Protein AF-0000000082275888 (afdb_homodimer)

Secondary structure (DSSP, 8-state):
--------PPPPPP-SSSEEEEEEE-BTTSSHHHHHHHHHTSHHHHHHHHTT-HHHHHHHHHHH--TTT--STT---SEEEEEEEETTEEEEEEEESSS----B----HHHHHHHHHHHHHHHHHHHHHHHTT-SS---EEEESSSS---TTTTT--BS-S--SSSS-----HHHHHHHHHHHT-EEEEEEEE--HHHHHIIIIIS--SSPPPHHHHHHHHHHHHHHHHHHHHH-GGGEEEEEESS-TTTHHHHHHHHHHHTT--SHHHHHHHHHHHHHH------SS---SS---HHHHTTTS-GGGHHHHHHHHHHHHHHHHHHHHHHHT-/--------PPPPPP-SSSEEEEEEE-BTTSSHHHHHHHHHTSHHHHHHHHTT-HHHHHHHHHHH--TTT--STT---SEEEEEEEETTEEEEEEEESSS---------HHHHHHHHHHHHHHHHHHHHHHHTT-SS---EEEESSSS---TTTTT--BS-S--SSSS-----HHHHHHHHHHHT-EEEEEEEE--HHHHHIIIIIS--SSPPPHHHHHHHHHHHHHHHHHHHHH-GGGEEEEEESS-TTTHHHHHHHHHHHTT--SHHHHHHHHHHHHHH------SS---SS---HHHHTTTS-GGGHHHHHHHHHHHHHHHHHHHHHHHT-

Organism: NCBI:txid303405

Foldseek 3Di:
DDPPPPVPFDFDFDDPFAEEEEEEAAAQLQQLLVVLVLLCPFPLVVVCVVLVNVVLLVVLLVLQAFQPQQAHLLRDDQWEFDWDADPNDTDTDIDHQDPPPDDPRPHDNVVSLVVNLVSVLVSRVSRCVVCVPPPGGHYHYRYSASNPPDPGNARQYLQRDDDPGPAGGHGDVVSVSSSNRSSNHHYAYEYRYDQLLSSLCRQPVPDDPPGDDSLVVLVSLLVSLVVLLVVCLVCLSRYDYYAGCADPVRPVCVLVSSCVNRPQDDPVSNVVSVVSCVVPDDHPPPLQPCPDDDSPLVSCPPRHDSVNVVSVVSSRVSSVSSSVSSVVSVVVD/DDPPPPVPFDADFDDPFAEEEEEEEAAQLQQLLVVLLLLLPFPLVVVCVVLVNVVLLVVLLVLQAFQPQQAHLLRDDQWDFDWDADPNDTDTDIDHQDPPPDDPRPHDNVVSLVVNLVSVLVSRVSRCVVCVPPPGGHYHYRYSASNPPDPGNARQYLQRDDDPGPAGGHGDVVSVSSSSRSSNHHYAYEYRYDQLLSSLCRQPVPDDPPGDDSLVVLVSLLVSLVVLLVVCLVCLSRYDYYAGCADPVRPVCVLVVSCVNRPQDDPVSNVVSVVSCVVPDDHPPPLDPCPDDDSPLVSCPPRDDSVNVVSVVSSRVSSVSSSVSSVVSVVVD

Sequence (666 aa):
MATVHNSNNTLPPLTQGGLEFIFSIGLEGTGHHLMASVIKNSPDLVTMKSWNLLDSIDKATVALFNQNDLSGIWNMPCNEENMYIKSGRKWYLTRRYQKNEQLVVAFDTVKKHRELVALFKNIQMIYDNKTKSSNHPVPLRIPLNSVGFARRTGMMSYPNFRSKCDIPPYPVLELLYSACADAGVQCSHVYIHRHPLDVLKSTTVKRPYNSPGMVYASHLYTSLLKVMETQILRFPDQTRACFGFFDHQGAAEWQTTLRDMWGWTTQNQTDAFDAFIRATYRKPSTFYRSTSDNIVAEEVEGVFPAKHIPFLQVFLKAHEQTLEACRQSLQRRMATVHNSNNTLPPLTQGGLEFIFSIGLEGTGHHLMASVIKNSPDLVTMKSWNLLDSIDKATVALFNQNDLSGIWNMPCNEENMYIKSGRKWYLTRRYQKNEQLVVAFDTVKKHRELVALFKNIQMIYDNKTKSSNHPVPLRIPLNSVGFARRTGMMSYPNFRSKCDIPPYPVLELLYSACADAGVQCSHVYIHRHPLDVLKSTTVKRPYNSPGMVYASHLYTSLLKVMETQILRFPDQTRACFGFFDHQGAAEWQTTLRDMWGWTTQNQTDAFDAFIRATYRKPSTFYRSTSDNIVAEEVEGVFPAKHIPFLQVFLKAHEQTLEACRQSLQRR

Radius of gyration: 25.9 Å; Cα contacts (8 Å, |Δi|>4): 1162; chains: 2; bounding box: 64×81×61 Å

Nearest PDB structures (foldseek):
  8gxu-assembly1_G  TM=2.451E-01  e=9.320E+00  Thermus thermophilus HB8
  8ev3-assembly1_n  TM=1.533E-01  e=2.528E+00  Schizosaccharomyces pombe
  8eui-assembly1_n  TM=1.995E-01  e=7.918E+00  Schizosaccharomyces pombe
  8ev3-assembly1_n  TM=1.566E-01  e=1.230E+00  Schizosaccharomyces pombe
  8eui-assembly1_n  TM=2.001E-01  e=5.573E+00  Schizosaccharomyces pombe

pLDDT: mean 82.43, std 17.48, range [20.53, 98.44]

Solvent-accessible surface area (backbone atoms only — not comparable to full-atom values): 35664 Å² total; per-residue (Å²): 132,71,74,63,69,73,72,83,52,62,62,50,75,79,61,95,51,29,66,33,39,36,35,60,42,33,44,53,60,29,46,52,68,57,50,16,53,51,47,73,69,23,55,34,45,55,51,34,55,75,68,66,40,56,66,56,49,48,53,41,36,37,37,41,26,24,68,80,72,48,66,7,56,52,40,68,57,45,25,28,84,29,61,26,51,54,94,91,38,81,35,78,42,76,17,50,64,42,85,70,72,63,66,65,50,94,71,45,43,50,61,34,42,52,49,41,21,51,45,52,38,50,55,50,49,53,51,48,65,74,44,63,84,47,94,56,69,65,67,41,57,42,69,57,43,27,64,71,81,41,87,48,40,48,55,49,18,41,49,39,50,82,45,87,35,59,52,57,42,47,78,52,62,68,60,54,50,49,29,29,13,73,41,65,38,34,59,35,32,32,38,35,39,53,57,58,70,56,25,47,40,55,48,29,25,62,28,88,70,91,21,45,16,65,68,39,42,34,52,52,50,32,51,47,37,28,39,48,30,50,54,44,63,71,39,26,84,32,44,72,49,70,31,15,83,76,32,81,81,36,37,76,51,37,59,62,50,50,36,58,59,38,52,35,75,49,71,71,39,41,52,52,49,53,55,49,44,67,72,69,61,69,82,69,77,69,76,56,80,74,56,89,86,64,77,54,46,69,62,39,50,84,76,44,64,74,49,42,42,66,52,50,51,54,26,46,50,39,51,51,50,31,52,47,44,44,52,52,24,53,64,75,103,131,69,74,63,68,73,70,83,52,63,62,50,76,79,61,96,48,30,66,34,38,36,34,60,43,33,45,54,61,28,46,52,67,56,51,16,54,52,47,71,70,23,54,33,46,54,51,35,55,78,66,67,40,56,67,58,50,51,51,42,36,37,38,42,26,24,70,81,73,48,68,6,57,51,40,70,59,47,27,27,82,28,61,26,52,53,94,90,40,81,39,79,43,74,17,56,67,39,85,69,76,62,66,64,53,92,72,46,44,48,60,33,42,52,49,40,20,52,43,52,38,50,54,49,51,53,49,49,66,74,43,63,84,48,94,53,69,64,64,41,55,42,72,58,44,28,64,79,79,39,89,46,39,52,55,48,18,42,50,40,49,82,44,84,36,61,53,57,41,46,77,51,61,67,60,53,49,50,29,29,14,72,41,66,39,35,57,34,32,31,40,35,39,53,57,61,68,56,26,47,40,53,47,28,25,62,28,87,71,86,18,43,16,65,68,38,43,34,53,53,49,30,51,46,36,29,38,48,30,49,54,43,63,71,41,25,84,31,44,74,49,68,29,13,82,77,32,80,81,38,36,76,52,38,60,60,49,51,35,58,59,37,52,35,75,49,70,72,40,41,52,52,48,53,55,48,45,67,73,70,60,69,81,68,77,66,76,59,77,76,57,86,88,64,76,52,46,68,67,39,50,84,77,42,63,72,49,40,44,67,52,50,51,53,25,48,50,37,52,53,51,30,51,49,42,44,52,53,23,52,65,75,102

Structure (mmCIF, N/CA/C/O backbone):
data_AF-0000000082275888-model_v1
#
loop_
_entity.id
_entity.type
_entity.pdbx_description
1 polymer Sulfotransferase
#
loop_
_atom_site.group_PDB
_atom_site.id
_atom_site.type_symbol
_atom_site.label_atom_id
_atom_site.label_alt_id
_atom_site.label_comp_id
_atom_site.label_asym_id
_atom_site.label_entity_id
_atom_site.label_seq_id
_atom_site.pdbx_PDB_ins_code
_atom_site.Cartn_x
_atom_site.Cartn_y
_atom_site.Cartn_z
_atom_site.occupancy
_atom_site.B_iso_or_equiv
_atom_site.auth_seq_id
_atom_site.auth_comp_id
_atom_site.auth_asym_id
_atom_site.auth_atom_id
_atom_site.pdbx_PDB_model_num
ATOM 1 N N . MET A 1 1 ? -32.469 7.699 9.953 1 20.53 1 MET A N 1
ATOM 2 C CA . MET A 1 1 ? -32.094 7.32 8.602 1 20.53 1 MET A CA 1
ATOM 3 C C . MET A 1 1 ? -30.875 8.117 8.133 1 20.53 1 MET A C 1
ATOM 5 O O . MET A 1 1 ? -30.969 9.328 7.926 1 20.53 1 MET A O 1
ATOM 9 N N . ALA A 1 2 ? -29.703 7.812 8.578 1 27.25 2 ALA A N 1
ATOM 10 C CA . ALA A 1 2 ? -28.594 8.742 8.352 1 27.25 2 ALA A CA 1
ATOM 11 C C . ALA A 1 2 ? -28.188 8.758 6.883 1 27.25 2 ALA A C 1
ATOM 13 O O . ALA A 1 2 ? -27.891 7.711 6.305 1 27.25 2 ALA A O 1
ATOM 14 N N . THR A 1 3 ? -28.531 9.656 6.09 1 27.89 3 THR A N 1
ATOM 15 C CA . THR A 1 3 ? -28.156 9.977 4.719 1 27.89 3 THR A CA 1
ATOM 16 C C . THR A 1 3 ? -26.641 10.102 4.598 1 27.89 3 THR A C 1
ATOM 18 O O . THR A 1 3 ? -26.016 10.906 5.301 1 27.89 3 THR A O 1
ATOM 21 N N . VAL A 1 4 ? -26.062 9.023 4.32 1 35.09 4 VAL A N 1
ATOM 22 C CA . VAL A 1 4 ? -24.656 9.172 3.963 1 35.09 4 VAL A CA 1
ATOM 23 C C . VAL A 1 4 ? -24.516 10.195 2.838 1 35.09 4 VAL A C 1
ATOM 25 O O . VAL A 1 4 ? -25.016 9.984 1.731 1 35.09 4 VAL A O 1
ATOM 28 N N . HIS A 1 5 ? -24.516 11.391 3.053 1 32.94 5 HIS A N 1
ATOM 29 C CA . HIS A 1 5 ? -24.266 12.414 2.047 1 32.94 5 HIS A CA 1
ATOM 30 C C . HIS A 1 5 ? -22.922 12.211 1.364 1 32.94 5 HIS A C 1
ATOM 32 O O . HIS A 1 5 ? -21.875 12.195 2.027 1 32.94 5 HIS A O 1
ATOM 38 N N . ASN A 1 6 ? -22.859 11.406 0.38 1 41.5 6 ASN A N 1
ATOM 39 C CA . ASN A 1 6 ? -21.719 11.539 -0.533 1 41.5 6 ASN A CA 1
ATOM 40 C C . ASN A 1 6 ? -21.375 13 -0.791 1 41.5 6 ASN A C 1
ATOM 42 O O . ASN A 1 6 ? -22.156 13.727 -1.42 1 41.5 6 ASN A O 1
ATOM 46 N N . SER A 1 7 ? -20.938 13.617 0.064 1 46.41 7 SER A N 1
ATOM 47 C CA . SER A 1 7 ? -20.672 15.008 -0.276 1 46.41 7 SER A CA 1
ATOM 48 C C . SER A 1 7 ? -19.969 15.125 -1.624 1 46.41 7 SER A C 1
ATOM 50 O O . SER A 1 7 ? -18.891 14.562 -1.818 1 46.41 7 SER A O 1
ATOM 52 N N . ASN A 1 8 ? -20.688 15.07 -2.701 1 56.31 8 ASN A N 1
ATOM 53 C CA . ASN A 1 8 ? -20.344 15.391 -4.082 1 56.31 8 ASN A CA 1
ATOM 54 C C . ASN A 1 8 ? -19.531 16.672 -4.176 1 56.31 8 ASN A C 1
ATOM 56 O O . ASN A 1 8 ? -19.453 17.297 -5.242 1 56.31 8 ASN A O 1
ATOM 60 N N . ASN A 1 9 ? -18.984 17.094 -3.035 1 69.25 9 ASN A N 1
ATOM 61 C CA . ASN A 1 9 ? -18.25 18.344 -3.156 1 69.25 9 ASN A CA 1
ATOM 62 C C . ASN A 1 9 ? -16.859 18.125 -3.754 1 69.25 9 ASN A C 1
ATOM 64 O O . ASN A 1 9 ? -16.188 17.156 -3.414 1 69.25 9 ASN A O 1
ATOM 68 N N . THR A 1 10 ? -16.594 18.969 -4.605 1 85.25 10 THR A N 1
ATOM 69 C CA . THR A 1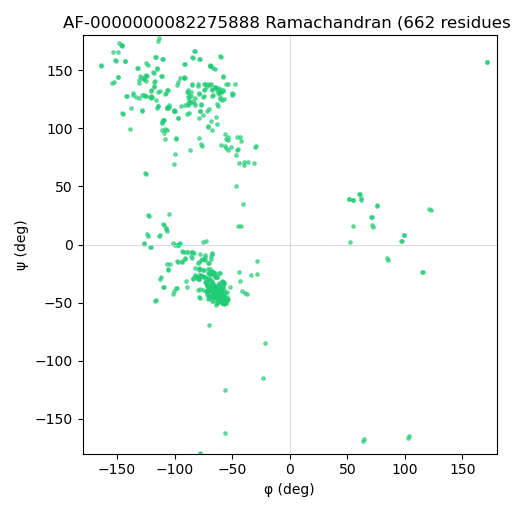 10 ? -15.281 18.969 -5.262 1 85.25 10 THR A CA 1
ATOM 70 C C . THR A 1 10 ? -14.289 19.844 -4.508 1 85.25 10 THR A C 1
ATOM 72 O O . THR A 1 10 ? -14.688 20.812 -3.857 1 85.25 10 THR A O 1
ATOM 75 N N . LEU A 1 11 ? -13.125 19.453 -4.461 1 90.88 11 LEU A N 1
ATOM 76 C CA . LEU A 1 11 ? -12.055 20.25 -3.861 1 90.88 11 LEU A CA 1
ATOM 77 C C . LEU A 1 11 ? -11.891 21.578 -4.578 1 90.88 11 LEU A C 1
ATOM 79 O O . LEU A 1 11 ? -11.891 21.625 -5.812 1 90.88 11 LEU A O 1
ATOM 83 N N . PRO A 1 12 ? -11.828 22.656 -3.873 1 88.38 12 PRO A N 1
ATOM 84 C CA . PRO A 1 12 ? -11.492 23.922 -4.531 1 88.38 12 PRO A CA 1
ATOM 85 C C . PRO A 1 12 ? -10.141 23.875 -5.242 1 88.38 12 PRO A C 1
ATOM 87 O O . PRO A 1 12 ? -9.203 23.25 -4.754 1 88.38 12 PRO A O 1
ATOM 90 N N . PRO A 1 13 ? -10.109 24.562 -6.348 1 85.56 13 PRO A N 1
ATOM 91 C CA . PRO A 1 13 ? -8.805 24.656 -7.016 1 85.56 13 PRO A CA 1
ATOM 92 C C . PRO A 1 13 ? -7.777 25.422 -6.195 1 85.56 13 PRO A C 1
ATOM 94 O O . PRO A 1 13 ? -8.133 26.312 -5.426 1 85.56 13 PRO A O 1
ATOM 97 N N . LEU A 1 14 ? -6.57 25.047 -6.406 1 86.81 14 LEU A N 1
ATOM 98 C CA . LEU A 1 14 ? -5.496 25.75 -5.715 1 86.81 14 LEU A CA 1
ATOM 99 C C . LEU A 1 14 ? -5.258 27.125 -6.336 1 86.81 14 LEU A C 1
ATOM 101 O O . LEU A 1 14 ? -5.195 27.25 -7.559 1 86.81 14 LEU A O 1
ATOM 105 N N . THR A 1 15 ? -5.27 28.109 -5.52 1 81.5 15 THR A N 1
ATOM 106 C CA . THR A 1 15 ? -4.953 29.469 -5.957 1 81.5 15 THR A CA 1
ATOM 107 C C . THR A 1 15 ? -3.676 29.969 -5.289 1 81.5 15 THR A C 1
ATOM 109 O O . THR A 1 15 ? -3.256 29.438 -4.262 1 81.5 15 THR A O 1
ATOM 112 N N . GLN A 1 16 ? -3.039 30.812 -5.973 1 74 16 GLN A N 1
ATOM 113 C CA . GLN A 1 16 ? -1.781 31.344 -5.453 1 74 16 GLN A CA 1
ATOM 114 C C . GLN A 1 16 ? -2.018 32.219 -4.238 1 74 16 GLN A C 1
ATOM 116 O O . GLN A 1 16 ? -1.124 32.406 -3.408 1 74 16 GLN A O 1
ATOM 121 N N . GLY A 1 17 ? -3.205 32.531 -4.051 1 78.81 17 GLY A N 1
ATOM 122 C CA . GLY A 1 17 ? -3.541 33.406 -2.938 1 78.81 17 GLY A CA 1
ATOM 123 C C . GLY A 1 17 ? -4.551 32.781 -1.985 1 78.81 17 GLY A C 1
ATOM 124 O O . GLY A 1 17 ? -4.949 31.641 -2.152 1 78.81 17 GLY A O 1
ATOM 125 N N . GLY A 1 18 ? -4.484 33.281 -0.681 1 90.25 18 GLY A N 1
ATOM 126 C CA . GLY A 1 18 ? -5.469 32.875 0.307 1 90.25 18 GLY A CA 1
ATOM 127 C C . GLY A 1 18 ? -4.93 31.859 1.302 1 90.25 18 GLY A C 1
ATOM 128 O O . GLY A 1 18 ? -3.715 31.719 1.444 1 90.25 18 GLY A O 1
ATOM 129 N N . LEU A 1 19 ? -5.855 31.297 1.94 1 96.25 19 LEU A N 1
ATOM 130 C CA . LEU A 1 19 ? -5.516 30.312 2.959 1 96.25 19 LEU A CA 1
ATOM 131 C C . LEU A 1 19 ? -5.426 28.922 2.354 1 96.25 19 LEU A C 1
ATOM 133 O O . LEU A 1 19 ? -6.277 28.531 1.553 1 96.25 19 LEU A O 1
ATOM 137 N N . GLU A 1 20 ? -4.328 28.234 2.666 1 96.75 20 GLU A N 1
ATOM 138 C CA . GLU A 1 20 ? -4.137 26.875 2.162 1 96.75 20 GLU A CA 1
ATOM 139 C C . GLU A 1 20 ? -3.619 25.953 3.256 1 96.75 20 GLU A C 1
ATOM 141 O O . GLU A 1 20 ? -2.658 26.281 3.955 1 96.75 20 GLU A O 1
ATOM 146 N N . PHE A 1 21 ? -4.297 24.828 3.41 1 97.25 21 PHE A N 1
ATOM 147 C CA . PHE A 1 21 ? -3.818 23.781 4.301 1 97.25 21 PHE A CA 1
ATOM 148 C C . PHE A 1 21 ? -2.867 22.844 3.564 1 97.25 21 PHE A C 1
ATOM 150 O O . PHE A 1 21 ? -3.211 22.297 2.512 1 97.25 21 PHE A O 1
ATOM 157 N N . ILE A 1 22 ? -1.66 22.609 4.133 1 97.06 22 ILE A N 1
ATOM 158 C CA . ILE A 1 22 ? -0.661 21.828 3.426 1 97.06 22 ILE A CA 1
ATOM 159 C C . ILE A 1 22 ? -0.278 20.609 4.266 1 97.06 22 ILE A C 1
ATOM 161 O O . ILE A 1 22 ? 0.048 20.734 5.445 1 97.06 22 ILE A O 1
ATOM 165 N N . PHE A 1 23 ? -0.371 19.453 3.654 1 97.75 23 PHE A N 1
ATOM 166 C CA . PHE A 1 23 ? 0.079 18.203 4.273 1 97.75 23 PHE A CA 1
ATOM 167 C C . PHE A 1 23 ? 1.378 17.734 3.637 1 97.75 23 PHE A C 1
ATOM 169 O O . PHE A 1 23 ? 1.49 17.672 2.41 1 97.75 23 PHE A O 1
ATOM 176 N N . SER A 1 24 ? 2.381 17.344 4.438 1 96.88 24 SER A N 1
ATOM 177 C CA . SER A 1 24 ? 3.658 16.844 3.941 1 96.88 24 SER A CA 1
ATOM 178 C C . SER A 1 24 ? 3.678 15.32 3.912 1 96.88 24 SER A C 1
ATOM 180 O O . SER A 1 24 ? 3.766 14.68 4.957 1 96.88 24 SER A O 1
ATOM 182 N N . ILE A 1 25 ? 3.641 14.789 2.713 1 98 25 ILE A N 1
ATOM 183 C CA . ILE A 1 25 ? 3.715 13.352 2.492 1 98 25 ILE A CA 1
ATOM 184 C C . ILE A 1 25 ? 5.176 12.906 2.465 1 98 25 ILE A C 1
ATOM 186 O O . ILE A 1 25 ? 6.023 13.57 1.865 1 98 25 ILE A O 1
ATOM 190 N N . GLY A 1 26 ? 5.469 11.797 3.1 1 97.44 26 GLY A N 1
ATOM 191 C CA . GLY A 1 26 ? 6.809 11.234 3.035 1 97.44 26 GLY A CA 1
ATOM 192 C C . GLY A 1 26 ? 7.016 10.07 3.986 1 97.44 26 GLY A C 1
ATOM 193 O O . GLY A 1 26 ? 6.344 9.977 5.016 1 97.44 26 GLY A O 1
ATOM 194 N N . LEU A 1 27 ? 7.969 9.242 3.691 1 96.69 27 LEU A N 1
ATOM 195 C CA . LEU A 1 27 ? 8.328 8.141 4.574 1 96.69 27 LEU A CA 1
ATOM 196 C C . LEU A 1 27 ? 8.969 8.656 5.859 1 96.69 27 LEU A C 1
ATOM 198 O O . LEU A 1 27 ? 9.516 9.766 5.883 1 96.69 27 LEU A O 1
ATOM 202 N N . GLU A 1 28 ? 8.805 7.801 6.898 1 93 28 GLU A N 1
ATOM 203 C CA . GLU A 1 28 ? 9.695 8.023 8.039 1 93 28 GLU A CA 1
ATOM 204 C C . GLU A 1 28 ? 11.148 8.133 7.582 1 93 28 GLU A C 1
ATOM 206 O O . GLU A 1 28 ? 11.602 7.367 6.734 1 93 28 GLU A O 1
ATOM 211 N N . GLY A 1 29 ? 11.805 9.172 8.039 1 89.75 29 GLY A N 1
ATOM 212 C CA . GLY A 1 29 ? 13.211 9.336 7.703 1 89.75 29 GLY A CA 1
ATOM 213 C C . GLY A 1 29 ? 13.438 10.266 6.523 1 89.75 29 GLY A C 1
ATOM 214 O O . GLY A 1 29 ? 14.578 10.492 6.117 1 89.75 29 GLY A O 1
ATOM 215 N N . THR A 1 30 ? 12.391 10.875 5.969 1 93.06 30 THR A N 1
ATOM 216 C CA . THR A 1 30 ? 12.555 11.664 4.758 1 93.06 30 THR A CA 1
ATOM 217 C C . THR A 1 30 ? 12.852 13.125 5.098 1 93.06 30 THR A C 1
ATOM 219 O O . THR A 1 30 ? 13.195 13.914 4.219 1 93.06 30 THR A O 1
ATOM 222 N N . GLY A 1 31 ? 12.664 13.523 6.402 1 90.44 31 GLY A N 1
ATOM 223 C CA . GLY A 1 31 ? 13.078 14.875 6.754 1 90.44 31 GLY A CA 1
ATOM 224 C C . GLY A 1 31 ? 11.953 15.719 7.328 1 90.44 31 GLY A C 1
ATOM 225 O O . GLY A 1 31 ? 11.984 16.938 7.234 1 90.44 31 GLY A O 1
ATOM 226 N N . HIS A 1 32 ? 11.008 15.07 7.996 1 92.62 32 HIS A N 1
ATOM 227 C CA . HIS A 1 32 ? 9.883 15.789 8.586 1 92.62 32 HIS A CA 1
ATOM 228 C C . HIS A 1 32 ? 10.344 16.688 9.734 1 92.62 32 HIS A C 1
ATOM 230 O O . HIS A 1 32 ? 9.758 17.75 9.977 1 92.62 32 HIS A O 1
ATOM 236 N N . HIS A 1 33 ? 11.398 16.219 10.461 1 90.81 33 HIS A N 1
ATOM 237 C CA . HIS A 1 33 ? 11.938 17.062 11.516 1 90.81 33 HIS A CA 1
ATOM 238 C C . HIS A 1 33 ? 12.523 18.344 10.953 1 90.81 33 HIS A C 1
ATOM 240 O O . HIS A 1 33 ? 12.367 19.422 11.539 1 90.81 33 HIS A O 1
ATOM 246 N N . LEU A 1 34 ? 13.219 18.219 9.891 1 90.69 34 LEU A N 1
ATOM 247 C CA . LEU A 1 34 ? 13.742 19.422 9.242 1 90.69 34 LEU A CA 1
ATOM 248 C C . LEU A 1 34 ? 12.609 20.312 8.75 1 90.69 34 LEU A C 1
ATOM 250 O O . LEU A 1 34 ? 12.648 21.531 8.938 1 90.69 34 LEU A O 1
ATOM 254 N N . MET A 1 35 ? 11.625 19.781 8.141 1 92.94 35 MET A N 1
ATOM 255 C CA . MET A 1 35 ? 10.445 20.531 7.723 1 92.94 35 MET A CA 1
ATOM 256 C C . MET A 1 35 ? 9.82 21.266 8.898 1 92.94 35 MET A C 1
ATOM 258 O O . MET A 1 35 ? 9.5 22.453 8.789 1 92.94 35 MET A O 1
ATOM 262 N N . ALA A 1 36 ? 9.703 20.562 9.984 1 92.94 36 ALA A N 1
ATOM 263 C CA . ALA A 1 36 ? 9.148 21.156 11.195 1 92.94 36 ALA A CA 1
ATOM 264 C C . ALA A 1 36 ? 9.969 22.359 11.641 1 92.94 36 ALA A C 1
ATOM 266 O O . ALA A 1 36 ? 9.414 23.391 12.023 1 92.94 36 ALA A O 1
ATOM 267 N N . SER A 1 37 ? 11.25 22.219 11.594 1 92.62 37 SER A N 1
ATOM 268 C CA . SER A 1 37 ? 12.141 23.312 11.984 1 92.62 37 SER A CA 1
ATOM 269 C C . SER A 1 37 ? 11.961 24.516 11.062 1 92.62 37 SER A C 1
ATOM 271 O O . SER A 1 37 ? 11.945 25.656 11.531 1 92.62 37 SER A O 1
ATOM 273 N N . VAL A 1 38 ? 11.836 24.297 9.828 1 93.62 38 VAL A N 1
ATOM 274 C CA . VAL A 1 38 ? 11.633 25.359 8.859 1 93.62 38 VAL A CA 1
ATOM 275 C C . VAL A 1 38 ? 10.328 26.094 9.156 1 93.62 38 VAL A C 1
ATOM 277 O O . VAL A 1 38 ? 10.289 27.328 9.219 1 93.62 38 VAL A O 1
ATOM 280 N N . ILE A 1 39 ? 9.289 25.344 9.375 1 94.81 39 ILE A N 1
ATOM 281 C CA . ILE A 1 39 ? 7.965 25.906 9.617 1 94.81 39 ILE A CA 1
ATOM 282 C C . ILE A 1 39 ? 7.977 26.719 10.906 1 94.81 39 ILE A C 1
ATOM 284 O O . ILE A 1 39 ? 7.457 27.844 10.953 1 94.81 39 ILE A O 1
ATOM 288 N N . LYS A 1 40 ? 8.578 26.203 11.93 1 93.38 40 LYS A N 1
ATOM 289 C CA . LYS A 1 40 ? 8.609 26.828 13.25 1 93.38 40 LYS A CA 1
ATOM 290 C C . LYS A 1 40 ? 9.281 28.188 13.203 1 93.38 40 LYS A C 1
ATOM 292 O O . LYS A 1 40 ? 9.016 29.047 14.039 1 93.38 40 LYS A O 1
ATOM 297 N N . ASN A 1 41 ? 10.117 28.375 12.234 1 93.75 41 ASN A N 1
ATOM 298 C CA . ASN A 1 41 ? 10.875 29.625 12.133 1 93.75 41 ASN A CA 1
ATOM 299 C C . ASN A 1 41 ? 10.359 30.5 10.992 1 93.75 41 ASN A C 1
ATOM 301 O O . ASN A 1 41 ? 10.992 31.484 10.633 1 93.75 41 ASN A O 1
ATOM 305 N N . SER A 1 42 ? 9.258 30.203 10.469 1 95.69 42 SER A N 1
ATOM 306 C CA . SER A 1 42 ? 8.773 30.859 9.25 1 95.69 42 SER A CA 1
ATOM 307 C C . SER A 1 42 ? 7.93 32.094 9.578 1 95.69 42 SER A C 1
ATOM 309 O O . SER A 1 42 ? 7.336 32.156 10.656 1 95.69 42 SER A O 1
ATOM 311 N N . PRO A 1 43 ? 7.863 33.031 8.617 1 96.12 43 PRO A N 1
ATOM 312 C CA . PRO A 1 43 ? 6.938 34.156 8.758 1 96.12 43 PRO A CA 1
ATOM 313 C C . PRO A 1 43 ? 5.484 33.719 8.898 1 96.12 43 PRO A C 1
ATOM 315 O O . PRO A 1 43 ? 4.711 34.312 9.625 1 96.12 43 PRO A O 1
ATOM 318 N N . ASP A 1 44 ? 5.086 32.656 8.312 1 95.62 44 ASP A N 1
ATOM 319 C CA . ASP A 1 44 ? 3.715 32.156 8.398 1 95.62 44 ASP A CA 1
ATOM 320 C C . ASP A 1 44 ? 3.373 31.734 9.828 1 95.62 44 ASP A C 1
ATOM 322 O O . ASP A 1 44 ? 2.254 31.969 10.297 1 95.62 44 ASP A O 1
ATOM 326 N N . LEU A 1 45 ? 4.359 31.078 10.492 1 94.81 45 LEU A N 1
ATOM 327 C CA . LEU A 1 45 ? 4.094 30.688 11.875 1 94.81 45 LEU A CA 1
ATOM 328 C C . LEU A 1 45 ? 3.873 31.922 12.75 1 94.81 45 LEU A C 1
ATOM 330 O O . LEU A 1 45 ? 3.031 31.891 13.648 1 94.81 45 LEU A O 1
ATOM 334 N N . VAL A 1 46 ? 4.633 32.969 12.531 1 95.5 46 VAL A N 1
ATOM 335 C CA . VAL A 1 46 ? 4.473 34.219 13.266 1 95.5 46 VAL A CA 1
ATOM 336 C C . VAL A 1 46 ? 3.062 34.781 13.055 1 95.5 46 VAL A C 1
ATOM 338 O O . VAL A 1 46 ? 2.391 35.156 14.008 1 95.5 46 VAL A O 1
ATOM 341 N N . THR A 1 47 ? 2.645 34.719 11.828 1 95.75 47 THR A N 1
ATOM 342 C CA . THR A 1 47 ? 1.306 35.188 11.484 1 95.75 47 THR A CA 1
ATOM 343 C C . THR A 1 47 ? 0.245 34.344 12.18 1 95.75 47 THR A C 1
ATOM 345 O O . THR A 1 47 ? -0.704 34.875 12.758 1 95.75 47 THR A O 1
ATOM 348 N N . MET A 1 48 ? 0.399 33.094 12.18 1 95.44 48 MET A N 1
ATOM 349 C CA . MET A 1 48 ? -0.537 32.156 12.828 1 95.44 48 MET A CA 1
ATOM 350 C C . MET A 1 48 ? -0.645 32.469 14.32 1 95.44 48 MET A C 1
ATOM 352 O O . MET A 1 48 ? -1.741 32.438 14.883 1 95.44 48 MET A O 1
ATOM 356 N N . LYS A 1 49 ? 0.449 32.656 14.945 1 95.25 49 LYS A N 1
ATOM 357 C CA . LYS A 1 49 ? 0.476 33 16.375 1 95.25 49 LYS A CA 1
ATOM 358 C C . LYS A 1 49 ? -0.257 34.281 16.641 1 95.25 49 LYS A C 1
ATOM 360 O O . LYS A 1 49 ? -1.092 34.375 17.547 1 95.25 49 LYS A O 1
ATOM 365 N N . SER A 1 50 ? 0.034 35.25 15.828 1 96.19 50 SER A N 1
ATOM 366 C CA . SER A 1 50 ? -0.553 36.562 16.016 1 96.19 50 SER A CA 1
ATOM 367 C C . SER A 1 50 ? -2.064 36.531 15.82 1 96.19 50 SER A C 1
ATOM 369 O O . SER A 1 50 ? -2.793 37.312 16.438 1 96.19 50 SER A O 1
ATOM 371 N N . TRP A 1 51 ? -2.516 35.625 15.031 1 96.25 51 TRP A N 1
ATOM 372 C CA . TRP A 1 51 ? -3.939 35.531 14.719 1 96.25 51 TRP A CA 1
ATOM 373 C C . TRP A 1 51 ? -4.629 34.531 15.625 1 96.25 51 TRP A C 1
ATOM 375 O O . TRP A 1 51 ? -5.809 34.219 15.43 1 96.25 51 TRP A O 1
ATOM 385 N N . ASN A 1 52 ? -3.906 33.875 16.594 1 94.88 52 ASN A N 1
ATOM 386 C CA . ASN A 1 52 ? -4.406 32.906 17.562 1 94.88 52 ASN A CA 1
ATOM 387 C C . ASN A 1 52 ? -4.988 31.688 16.859 1 94.88 52 ASN A C 1
ATOM 389 O O . ASN A 1 52 ? -6.07 31.219 17.219 1 94.88 52 ASN A O 1
ATOM 393 N N . LEU A 1 53 ? -4.273 31.219 15.836 1 95.44 53 LEU A N 1
ATOM 394 C CA . LEU A 1 53 ? -4.734 30.078 15.047 1 95.44 53 LEU A CA 1
ATOM 395 C C . LEU A 1 53 ? -4.16 28.781 15.586 1 95.44 53 LEU A C 1
ATOM 397 O O . LEU A 1 53 ? -4.645 27.703 15.25 1 95.44 53 LEU A O 1
ATOM 401 N N . LEU A 1 54 ? -3.184 28.781 16.391 1 93.25 54 LEU A N 1
ATOM 402 C CA . LEU A 1 54 ? -2.389 27.609 16.75 1 93.25 54 LEU A CA 1
ATOM 403 C C . LEU A 1 54 ? -3.244 26.562 17.469 1 93.25 54 LEU A C 1
ATOM 405 O O . LEU A 1 54 ? -3.1 25.375 17.219 1 93.25 54 LEU A O 1
ATOM 409 N N . ASP A 1 55 ? -4.141 26.953 18.344 1 92 55 ASP A N 1
ATOM 410 C CA . ASP A 1 55 ? -5.004 26.016 19.047 1 92 55 ASP A CA 1
ATOM 411 C C . ASP A 1 55 ? -5.902 25.266 18.078 1 92 55 ASP A C 1
ATOM 413 O O . ASP A 1 55 ? -6.039 24.047 18.172 1 92 55 ASP A O 1
ATOM 417 N N . SER A 1 56 ? -6.492 26.047 17.156 1 93.62 56 SER A N 1
ATOM 418 C CA . SER A 1 56 ? -7.363 25.438 16.172 1 93.62 56 SER A CA 1
ATOM 419 C C . SER A 1 56 ? -6.59 24.469 15.273 1 93.62 56 SER A C 1
ATOM 421 O O . SER A 1 56 ? -7.098 23.406 14.922 1 93.62 56 SER A O 1
ATOM 423 N N . ILE A 1 57 ? -5.406 24.875 14.938 1 94.12 57 ILE A N 1
ATOM 424 C CA . ILE A 1 57 ? -4.562 24.031 14.094 1 94.12 57 ILE A CA 1
ATOM 425 C C . ILE A 1 57 ? -4.191 22.75 14.844 1 94.12 57 ILE A C 1
ATOM 427 O O . ILE A 1 57 ? -4.246 21.656 14.289 1 94.12 57 ILE A O 1
ATOM 431 N N . ASP A 1 58 ? -3.857 22.859 16.047 1 93 58 ASP A N 1
ATOM 432 C CA . ASP A 1 58 ? -3.547 21.703 16.875 1 93 58 ASP A CA 1
ATOM 433 C C . ASP A 1 58 ? -4.734 20.734 16.953 1 93 58 ASP A C 1
ATOM 435 O O . ASP A 1 58 ? -4.574 19.531 16.812 1 93 58 ASP A O 1
ATOM 439 N N . LYS A 1 59 ? -5.875 21.281 17.203 1 93.56 59 LYS A N 1
ATOM 440 C CA . LYS A 1 59 ? -7.086 20.469 17.266 1 93.56 59 LYS A CA 1
ATOM 441 C C . LYS A 1 59 ? -7.336 19.75 15.945 1 93.56 59 LYS A C 1
ATOM 443 O O . LYS A 1 59 ? -7.766 18.594 15.938 1 93.56 59 LYS A O 1
ATOM 448 N N . ALA A 1 60 ? -7.094 20.453 14.859 1 94.81 60 ALA A N 1
ATOM 449 C CA . ALA A 1 60 ? -7.273 19.844 13.547 1 94.81 60 ALA A CA 1
ATOM 450 C C . ALA A 1 60 ? -6.309 18.672 13.352 1 94.81 60 ALA A C 1
ATOM 452 O O . ALA A 1 60 ? -6.699 17.625 12.844 1 94.81 60 ALA A O 1
ATOM 453 N N . THR A 1 61 ? -5.035 18.859 13.727 1 94.5 61 THR A N 1
ATOM 454 C CA . THR A 1 61 ? -4.039 17.797 13.57 1 94.5 61 THR A CA 1
ATOM 455 C C . THR A 1 61 ? -4.395 16.594 14.445 1 94.5 61 THR A C 1
ATOM 457 O O . THR A 1 61 ? -4.242 15.445 14.016 1 94.5 61 THR A O 1
ATOM 460 N N . VAL A 1 62 ? -4.918 16.812 15.625 1 92.06 62 VAL A N 1
ATOM 461 C CA . VAL A 1 62 ? -5.34 15.742 16.531 1 92.06 62 VAL A CA 1
ATOM 462 C C . VAL A 1 62 ? -6.551 15.016 15.945 1 92.06 62 VAL A C 1
ATOM 464 O O . VAL A 1 62 ? -6.688 13.797 16.094 1 92.06 62 VAL A O 1
ATOM 467 N N . ALA A 1 63 ? -7.355 15.797 15.305 1 93.44 63 ALA A N 1
ATOM 468 C CA . ALA A 1 63 ? -8.539 15.219 14.68 1 93.44 63 ALA A CA 1
ATOM 469 C C . ALA A 1 63 ? -8.148 14.297 13.523 1 93.44 63 ALA A C 1
ATOM 471 O O . ALA A 1 63 ? -8.906 13.406 13.148 1 93.44 63 ALA A O 1
ATOM 472 N N . LEU A 1 64 ? -7.016 14.539 13 1 94.12 64 LEU A N 1
ATOM 473 C CA . LEU A 1 64 ? -6.512 13.656 11.953 1 94.12 64 LEU A CA 1
ATOM 474 C C . LEU A 1 64 ? -5.949 12.375 12.547 1 94.12 64 LEU A C 1
ATOM 476 O O . LEU A 1 64 ? -6.273 11.273 12.086 1 94.12 64 LEU A O 1
ATOM 480 N N . PHE A 1 65 ? -5.188 12.539 13.539 1 91.38 65 PHE A N 1
ATOM 481 C CA . PHE A 1 65 ? -4.578 11.375 14.18 1 91.38 65 PHE A CA 1
ATOM 482 C C . PHE A 1 65 ? -4.281 11.664 15.648 1 91.38 65 PHE A C 1
ATOM 484 O O . PHE A 1 65 ? -3.805 12.75 15.992 1 91.38 65 PHE A O 1
ATOM 491 N N . ASN A 1 66 ? -4.543 10.648 16.438 1 87.19 66 ASN A N 1
ATOM 492 C CA . ASN A 1 66 ? -4.27 10.727 17.859 1 87.19 66 ASN A CA 1
ATOM 493 C C . ASN A 1 66 ? -3.83 9.375 18.422 1 87.19 66 ASN A C 1
ATOM 495 O O . ASN A 1 66 ? -4.645 8.461 18.562 1 87.19 66 ASN A O 1
ATOM 499 N N . GLN A 1 67 ? -2.641 9.32 18.828 1 82.88 67 GLN A N 1
ATOM 500 C CA . GLN A 1 67 ? -2.092 8.039 19.266 1 82.88 67 GLN A CA 1
ATOM 501 C C . GLN A 1 67 ? -2.598 7.676 20.656 1 82.88 67 GLN A C 1
ATOM 503 O O . GLN A 1 67 ? -2.58 6.504 21.047 1 82.88 67 GLN A O 1
ATOM 508 N N . ASN A 1 68 ? -2.922 8.625 21.391 1 78.88 68 ASN A N 1
ATOM 509 C CA . ASN A 1 68 ? -3.268 8.391 22.781 1 78.88 68 ASN A CA 1
ATOM 510 C C . ASN A 1 68 ? -4.602 7.664 22.922 1 78.88 68 ASN A C 1
ATOM 512 O O . ASN A 1 68 ? -4.715 6.695 23.672 1 78.88 68 ASN A O 1
ATOM 516 N N . ASP A 1 69 ? -5.547 8.109 22.172 1 75.75 69 ASP A N 1
ATOM 517 C CA . ASP A 1 69 ? -6.859 7.504 22.359 1 75.75 69 ASP A CA 1
ATOM 518 C C . ASP A 1 69 ? -7.422 6.996 21.031 1 75.75 69 ASP A C 1
ATOM 520 O O . ASP A 1 69 ? -8.586 6.605 20.953 1 75.75 69 ASP A O 1
ATOM 524 N N . LEU A 1 70 ? -6.621 7.184 19.984 1 77.81 70 LEU A N 1
ATOM 525 C CA . LEU A 1 70 ? -6.957 6.664 18.672 1 77.81 70 LEU A CA 1
ATOM 526 C C . LEU A 1 70 ? -8.25 7.285 18.156 1 77.81 70 LEU A C 1
ATOM 528 O O . LEU A 1 70 ? -9.086 6.594 17.562 1 77.81 70 LEU A O 1
ATOM 532 N N . SER A 1 71 ? -8.422 8.562 18.422 1 80.19 71 SER A N 1
ATOM 533 C CA . SER A 1 71 ? -9.688 9.227 18.125 1 80.19 71 SER A CA 1
ATOM 534 C C . SER A 1 71 ? -9.602 10.016 16.828 1 80.19 71 SER A C 1
ATOM 536 O O . SER A 1 71 ? -10.578 10.664 16.438 1 80.19 71 SER A O 1
ATOM 538 N N . GLY A 1 72 ? -8.539 10.031 16.172 1 88.69 72 GLY A N 1
ATOM 539 C CA . GLY A 1 72 ? -8.445 10.734 14.906 1 88.69 72 GLY A CA 1
ATOM 540 C C . GLY A 1 72 ? -9.078 9.984 13.75 1 88.69 72 GLY A C 1
ATOM 541 O O . GLY A 1 72 ? -9.281 8.766 13.828 1 88.69 72 GLY A O 1
ATOM 542 N N . ILE A 1 73 ? -9.398 10.672 12.734 1 91.56 73 ILE A N 1
ATOM 543 C CA . ILE A 1 73 ? -10.125 10.117 11.602 1 91.56 73 ILE A CA 1
ATOM 544 C C . ILE A 1 73 ? -9.266 9.062 10.906 1 91.56 73 ILE A C 1
ATOM 546 O O . ILE A 1 73 ? -9.789 8.195 10.195 1 91.56 73 ILE A O 1
ATOM 550 N N . TRP A 1 74 ? -7.941 9.141 11.047 1 90.69 74 TRP A N 1
ATOM 551 C CA . TRP A 1 74 ? -7.039 8.172 10.43 1 90.69 74 TRP A CA 1
ATOM 552 C C . TRP A 1 74 ? -6.789 6.996 11.375 1 90.69 74 TRP A C 1
ATOM 554 O O . TRP A 1 74 ? -6.141 6.02 10.992 1 90.69 74 TRP A O 1
ATOM 564 N N . ASN A 1 75 ? -7.246 7.082 12.516 1 83.5 75 ASN A N 1
ATOM 565 C CA . ASN A 1 75 ? -7.062 5.977 13.453 1 83.5 75 ASN A CA 1
ATOM 566 C C . ASN A 1 75 ? -7.969 4.797 13.102 1 83.5 75 ASN A C 1
ATOM 568 O O . ASN A 1 75 ? -9.07 4.984 12.594 1 83.5 75 ASN A O 1
ATOM 572 N N . MET A 1 76 ? -7.398 3.646 13.211 1 75.31 76 MET A N 1
ATOM 573 C CA . MET A 1 76 ? -8.164 2.422 13 1 75.31 76 MET A CA 1
ATOM 574 C C . MET A 1 76 ? -8.266 1.61 14.281 1 75.31 76 MET A C 1
ATOM 576 O O . MET A 1 76 ? -7.266 1.422 14.984 1 75.31 76 MET A O 1
ATOM 580 N N . PRO A 1 77 ? -9.523 1.228 14.523 1 70.81 77 PRO A N 1
ATOM 581 C CA . PRO A 1 77 ? -9.617 0.359 15.695 1 70.81 77 PRO A CA 1
ATOM 582 C C . PRO A 1 77 ? -9.031 -1.03 15.453 1 70.81 77 PRO A C 1
ATOM 584 O O . PRO A 1 77 ? -9.172 -1.578 14.359 1 70.81 77 PRO A O 1
ATOM 587 N N . CYS A 1 78 ? -8.312 -1.485 16.469 1 69.06 78 CYS A N 1
ATOM 588 C CA . CYS A 1 78 ? -7.809 -2.852 16.375 1 69.06 78 CYS A CA 1
ATOM 589 C C . CYS A 1 78 ? -8.883 -3.855 16.781 1 69.06 78 CYS A C 1
ATOM 591 O O . CYS A 1 78 ? -8.812 -5.027 16.406 1 69.06 78 CYS A O 1
ATOM 593 N N . ASN A 1 79 ? -9.766 -3.395 17.625 1 71.56 79 ASN A N 1
ATOM 594 C CA . ASN A 1 79 ? -10.891 -4.207 18.094 1 71.56 79 ASN A CA 1
ATOM 595 C C . ASN A 1 79 ? -12.227 -3.568 17.734 1 71.56 79 ASN A C 1
ATOM 597 O O . ASN A 1 79 ? -12.398 -2.359 17.891 1 71.56 79 ASN A O 1
ATOM 601 N N . GLU A 1 80 ? -13.062 -4.406 17.078 1 74.94 80 GLU A N 1
ATOM 602 C CA . GLU A 1 80 ? -14.375 -3.928 16.656 1 74.94 80 GLU A CA 1
ATOM 603 C C . GLU A 1 80 ? -15.477 -4.906 17.062 1 74.94 80 GLU A C 1
ATOM 605 O O . GLU A 1 80 ? -15.242 -6.117 17.125 1 74.94 80 GLU A O 1
ATOM 610 N N . GLU A 1 81 ? -16.547 -4.32 17.453 1 69.25 81 GLU A N 1
ATOM 611 C CA . GLU A 1 81 ? -17.734 -5.164 17.547 1 69.25 81 GLU A CA 1
ATOM 612 C C . GLU A 1 81 ? -18.344 -5.414 16.172 1 69.25 81 GLU A C 1
ATOM 614 O O . GLU A 1 81 ? -18.609 -4.469 15.422 1 69.25 81 GLU A O 1
ATOM 619 N N . ASN A 1 82 ? -18.281 -6.664 15.828 1 67.94 82 ASN A N 1
ATOM 620 C CA . ASN A 1 82 ? -18.797 -6.984 14.5 1 67.94 82 ASN A CA 1
ATOM 621 C C . ASN A 1 82 ? -19.969 -7.957 14.562 1 67.94 82 ASN A C 1
ATOM 623 O O . ASN A 1 82 ? -20.109 -8.695 15.531 1 67.94 82 ASN A O 1
ATOM 627 N N . MET A 1 83 ? -20.812 -7.734 13.562 1 64.25 83 MET A N 1
ATOM 628 C CA . MET A 1 83 ? -21.922 -8.664 13.375 1 64.25 83 MET A CA 1
ATOM 629 C C . MET A 1 83 ? -21.5 -9.859 12.539 1 64.25 83 MET A C 1
ATOM 631 O O . MET A 1 83 ? -20.766 -9.711 11.555 1 64.25 83 MET A O 1
ATOM 635 N N . TYR A 1 84 ? -21.766 -10.992 13.086 1 65.81 84 TYR A N 1
ATOM 636 C CA . TYR A 1 84 ? -21.5 -12.25 12.398 1 65.81 84 TYR A CA 1
ATOM 637 C C . TYR A 1 84 ? -22.797 -13.008 12.133 1 65.81 84 TYR A C 1
ATOM 639 O O . TYR A 1 84 ? -23.688 -13.047 12.984 1 65.81 84 TYR A O 1
ATOM 647 N N . ILE A 1 85 ? -22.969 -13.289 10.883 1 64.31 85 ILE A N 1
ATOM 648 C CA . ILE A 1 85 ? -24.156 -14.047 10.523 1 64.31 85 ILE A CA 1
ATOM 649 C C . ILE A 1 85 ? -23.797 -15.516 10.312 1 64.31 85 ILE A C 1
ATOM 651 O O . ILE A 1 85 ? -22.906 -15.828 9.508 1 64.31 85 ILE A O 1
ATOM 655 N N . LYS A 1 86 ? -24.297 -16.375 11.133 1 64.06 86 LYS A N 1
ATOM 656 C CA . LYS A 1 86 ? -24.172 -17.828 10.992 1 64.06 86 LYS A CA 1
ATOM 657 C C . LYS A 1 86 ? -25.531 -18.516 11 1 64.06 86 LYS A C 1
ATOM 659 O O . LYS A 1 86 ? -26.328 -18.312 11.922 1 64.06 86 LYS A O 1
ATOM 664 N N . SER A 1 87 ? -25.625 -19.234 10.023 1 67 87 SER A N 1
ATOM 665 C CA . SER A 1 87 ? -26.859 -19.984 9.898 1 67 87 SER A CA 1
ATOM 666 C C . SER A 1 87 ? -28.078 -19.078 10.031 1 67 87 SER A C 1
ATOM 668 O O . SER A 1 87 ? -29.016 -19.391 10.773 1 67 87 SER A O 1
ATOM 670 N N . GLY A 1 88 ? -28.031 -17.891 9.477 1 63.84 88 GLY A N 1
ATOM 671 C CA . GLY A 1 88 ? -29.172 -16.984 9.422 1 63.84 88 GLY A CA 1
ATOM 672 C C . GLY A 1 88 ? -29.312 -16.141 10.672 1 63.84 88 GLY A C 1
ATOM 673 O O . GLY A 1 88 ? -30.203 -15.281 10.734 1 63.84 88 GLY A O 1
ATOM 674 N N . ARG A 1 89 ? -28.578 -16.562 11.672 1 68.19 89 ARG A N 1
ATOM 675 C CA . ARG A 1 89 ? -28.641 -15.82 12.922 1 68.19 89 ARG A CA 1
ATOM 676 C C . ARG A 1 89 ? -27.484 -14.836 13.031 1 68.19 89 ARG A C 1
ATOM 678 O O . ARG A 1 89 ? -26.359 -15.141 12.617 1 68.19 89 ARG A O 1
ATOM 685 N N . LYS A 1 90 ? -27.875 -13.633 13.562 1 67.69 90 LYS A N 1
ATOM 686 C CA . LYS A 1 90 ? -26.875 -12.578 13.781 1 67.69 90 LYS A CA 1
ATOM 687 C C . LYS A 1 90 ? -26.219 -12.727 15.148 1 67.69 90 LYS A C 1
ATOM 689 O O . LYS A 1 90 ? -26.891 -12.961 16.156 1 67.69 90 LYS A O 1
ATOM 694 N N . TRP A 1 91 ? -24.906 -12.805 15.023 1 68.5 91 TRP A N 1
ATOM 695 C CA . TRP A 1 91 ? -24.109 -12.805 16.25 1 68.5 91 TRP A CA 1
ATOM 696 C C . TRP A 1 91 ? -23.188 -11.586 16.281 1 68.5 91 TRP A C 1
ATOM 698 O O . TRP A 1 91 ? -22.781 -11.062 15.25 1 68.5 91 TRP A O 1
ATOM 708 N N . TYR A 1 92 ? -23.141 -11.086 17.453 1 65.56 92 TYR A N 1
ATOM 709 C CA . TYR A 1 92 ? -22.219 -9.977 17.656 1 65.56 92 TYR A CA 1
ATOM 710 C C . TYR A 1 92 ? -20.984 -10.422 18.422 1 65.56 92 TYR A C 1
ATOM 712 O O . TYR A 1 92 ? -21.094 -11.156 19.406 1 65.56 92 TYR A O 1
ATOM 720 N N . LEU A 1 93 ? -19.859 -10.258 17.719 1 66.5 93 LEU A N 1
ATOM 721 C CA . LEU A 1 93 ? -18.609 -10.625 18.375 1 66.5 93 LEU A CA 1
ATOM 722 C C . LEU A 1 93 ? -17.578 -9.5 18.266 1 66.5 93 LEU A C 1
ATOM 724 O O . LEU A 1 93 ? -17.641 -8.703 17.328 1 66.5 93 LEU A O 1
ATOM 728 N N . THR A 1 94 ? -16.797 -9.422 19.391 1 62.34 94 THR A N 1
ATOM 729 C CA . THR A 1 94 ? -15.656 -8.516 19.328 1 62.34 94 THR A CA 1
ATOM 730 C C . THR A 1 94 ? -14.531 -9.133 18.484 1 62.34 94 THR A C 1
ATOM 732 O O . THR A 1 94 ? -14.055 -10.227 18.797 1 62.34 94 THR A O 1
ATOM 735 N N . ARG A 1 95 ? -14.367 -8.516 17.422 1 61.5 95 ARG A N 1
ATOM 736 C CA . ARG A 1 95 ? -13.305 -8.977 16.531 1 61.5 95 ARG A CA 1
ATOM 737 C C . ARG A 1 95 ? -11.969 -8.336 16.906 1 61.5 95 ARG A C 1
ATOM 739 O O . ARG A 1 95 ? -11.898 -7.137 17.172 1 61.5 95 ARG A O 1
ATOM 746 N N . ARG A 1 96 ? -10.992 -9.367 17.219 1 59.09 96 ARG A N 1
ATOM 747 C CA . ARG A 1 96 ? -9.68 -8.93 17.656 1 59.09 96 ARG A CA 1
ATOM 748 C C . ARG A 1 96 ? -8.617 -9.219 16.594 1 59.09 96 ARG A C 1
ATOM 750 O O . ARG A 1 96 ? -8.516 -10.344 16.109 1 59.09 96 ARG A O 1
ATOM 757 N N . TYR A 1 97 ? -8.18 -8.219 15.961 1 55.84 97 TYR A N 1
ATOM 758 C CA . TYR A 1 97 ? -7.078 -8.547 15.062 1 55.84 97 TYR A CA 1
ATOM 759 C C . TYR A 1 97 ? -5.785 -8.758 15.844 1 55.84 97 TYR A C 1
ATOM 761 O O . TYR A 1 97 ? -4.883 -9.461 15.383 1 55.84 97 TYR A O 1
ATOM 769 N N . GLN A 1 98 ? -5.402 -8.047 16.891 1 52.88 98 GLN A N 1
ATOM 770 C CA . GLN A 1 98 ? -4.258 -8.359 17.75 1 52.88 98 GLN A CA 1
ATOM 771 C C . GLN A 1 98 ? -4.676 -8.445 19.219 1 52.88 98 GLN A C 1
ATOM 773 O O . GLN A 1 98 ? -5.715 -7.906 19.609 1 52.88 98 GLN A O 1
ATOM 778 N N . LYS A 1 99 ? -3.914 -9.461 19.875 1 47.25 99 LYS A N 1
ATOM 779 C CA . LYS A 1 99 ? -4.09 -9.836 21.266 1 47.25 99 LYS A CA 1
ATOM 780 C C . LYS A 1 99 ? -4.25 -8.602 22.156 1 47.25 99 LYS A C 1
ATOM 782 O O . LYS A 1 99 ? -4.578 -8.719 23.328 1 47.25 99 LYS A O 1
ATOM 787 N N . ASN A 1 100 ? -3.58 -7.602 21.672 1 46.75 100 ASN A N 1
ATOM 788 C CA . ASN A 1 100 ? -3.641 -6.605 22.75 1 46.75 100 ASN A CA 1
ATOM 789 C C . ASN A 1 100 ? -5.062 -6.082 22.938 1 46.75 100 ASN A C 1
ATOM 791 O O . ASN A 1 100 ? -5.723 -5.688 21.984 1 46.75 100 ASN A O 1
ATOM 795 N N . GLU A 1 101 ? -5.707 -6.637 23.891 1 48.47 101 GLU A N 1
ATOM 796 C CA . GLU A 1 101 ? -7.039 -6.434 24.453 1 48.47 101 GLU A CA 1
ATOM 797 C C . GLU A 1 101 ? -7.504 -4.992 24.266 1 48.47 101 GLU A C 1
ATOM 799 O O . GLU A 1 101 ? -8.617 -4.637 24.672 1 48.47 101 GLU A O 1
ATOM 804 N N . GLN A 1 102 ? -6.586 -4.133 24.156 1 45.75 102 GLN A N 1
ATOM 805 C CA . GLN A 1 102 ? -7.207 -2.92 24.672 1 45.75 102 GLN A CA 1
ATOM 806 C C . GLN A 1 102 ? -8.492 -2.592 23.922 1 45.75 102 GLN A C 1
ATOM 808 O O . GLN A 1 102 ? -8.914 -3.357 23.047 1 45.75 102 GLN A O 1
ATOM 813 N N . LEU A 1 103 ? -8.484 -1.16 23.344 1 47.47 103 LEU A N 1
ATOM 814 C CA . LEU A 1 103 ? -9.523 -0.143 23.422 1 47.47 103 LEU A CA 1
ATOM 815 C C . LEU A 1 103 ? -10.531 -0.3 22.297 1 47.47 103 LEU A C 1
ATOM 817 O O . LEU A 1 103 ? -10.172 -0.205 21.109 1 47.47 103 LEU A O 1
ATOM 821 N N . VAL A 1 104 ? -11.461 -1.221 22.5 1 51.5 104 VAL A N 1
ATOM 822 C CA . VAL A 1 104 ? -12.68 -0.949 21.75 1 51.5 104 VAL A CA 1
ATOM 823 C C . VAL A 1 104 ? -12.938 0.555 21.703 1 51.5 104 VAL A C 1
ATOM 825 O O . VAL A 1 104 ? -13.18 1.173 22.75 1 51.5 104 VAL A O 1
ATOM 828 N N . VAL A 1 105 ? -12.242 1.293 21.047 1 52.22 105 VAL A N 1
ATOM 829 C CA . VAL A 1 105 ? -12.57 2.715 21 1 52.22 105 VAL A CA 1
ATOM 830 C C . VAL A 1 105 ? -13.875 2.924 20.234 1 52.22 105 VAL A C 1
ATOM 832 O O . VAL A 1 105 ? -14.07 2.357 19.156 1 52.22 105 VAL A O 1
ATOM 835 N N . ALA A 1 106 ? -14.891 3.227 20.984 1 58.34 106 ALA A N 1
ATOM 836 C CA . ALA A 1 106 ? -16.094 3.723 20.328 1 58.34 106 ALA A CA 1
ATOM 837 C C . ALA A 1 106 ? -15.75 4.805 19.297 1 58.34 106 ALA A C 1
ATOM 839 O O . ALA A 1 106 ? -15.578 5.973 19.656 1 58.34 106 ALA A O 1
ATOM 840 N N . PHE A 1 107 ? -15.266 4.34 18.188 1 73.19 107 PHE A N 1
ATOM 841 C CA . PHE A 1 107 ? -14.82 5.246 17.125 1 73.19 107 PHE A CA 1
ATOM 842 C C . PHE A 1 107 ? -15.93 5.465 16.109 1 73.19 107 PHE A C 1
ATOM 844 O O . PHE A 1 107 ? -16.609 4.516 15.703 1 73.19 107 PHE A O 1
ATOM 851 N N . ASP A 1 108 ? -16.312 6.801 16.016 1 83.5 108 ASP A N 1
ATOM 852 C CA . ASP A 1 108 ? -17.266 7.258 15.016 1 83.5 108 ASP A CA 1
ATOM 853 C C . ASP A 1 108 ? -16.594 8.133 13.961 1 83.5 108 ASP A C 1
ATOM 855 O O . ASP A 1 108 ? -16.375 9.32 14.18 1 83.5 108 ASP A O 1
ATOM 859 N N . THR A 1 109 ? -16.422 7.551 12.836 1 86.69 109 THR A N 1
ATOM 860 C CA . THR A 1 109 ? -15.656 8.219 11.789 1 86.69 109 THR A CA 1
ATOM 861 C C . THR A 1 109 ? -16.469 9.367 11.188 1 86.69 109 THR A C 1
ATOM 863 O O . THR A 1 109 ? -15.891 10.391 10.797 1 86.69 109 THR A O 1
ATOM 866 N N . VAL A 1 110 ? -17.734 9.219 11.133 1 90 110 VAL A N 1
ATOM 867 C CA . VAL A 1 110 ? -18.594 10.273 10.594 1 90 110 VAL A CA 1
ATOM 868 C C . VAL A 1 110 ? -18.531 11.5 11.5 1 90 110 VAL A C 1
ATOM 870 O O . VAL A 1 110 ? -18.375 12.625 11.016 1 90 110 VAL A O 1
ATOM 873 N N . LYS A 1 111 ? -18.641 11.219 12.75 1 91.25 111 LYS A N 1
ATOM 874 C CA . LYS A 1 111 ? -18.562 12.312 13.711 1 91.25 111 LYS A CA 1
ATOM 875 C C . LYS A 1 111 ? -17.219 13.023 13.633 1 91.25 111 LYS A C 1
ATOM 877 O O . LYS A 1 111 ? -17.141 14.25 13.664 1 91.25 111 LYS A O 1
ATOM 882 N N . LYS A 1 112 ? -16.219 12.266 13.484 1 91.5 112 LYS A N 1
ATOM 883 C CA . LYS A 1 112 ? -14.875 12.836 13.406 1 91.5 112 LYS A CA 1
ATOM 884 C C . LYS A 1 112 ? -14.688 13.633 12.117 1 91.5 112 LYS A C 1
ATOM 886 O O . LYS A 1 112 ? -14 14.656 12.102 1 91.5 112 LYS A O 1
ATOM 891 N N . HIS A 1 113 ? -15.227 13.18 11.117 1 94.38 113 HIS A N 1
ATOM 892 C CA . HIS A 1 113 ? -15.219 13.914 9.852 1 94.38 113 HIS A CA 1
ATOM 893 C C . HIS A 1 113 ? -15.883 15.273 10.008 1 94.38 113 HIS A C 1
ATOM 895 O O . HIS A 1 113 ? -15.328 16.297 9.586 1 94.38 113 HIS A O 1
ATOM 901 N N . ARG A 1 114 ? -17 15.266 10.641 1 95.88 114 ARG A N 1
ATOM 902 C CA . ARG A 1 114 ? -17.734 16.516 10.859 1 95.88 114 ARG A CA 1
ATOM 903 C C . ARG A 1 114 ? -16.922 17.469 11.727 1 95.88 114 ARG A C 1
ATOM 905 O O . ARG A 1 114 ? -16.922 18.688 11.492 1 95.88 114 ARG A O 1
ATOM 912 N N . GLU A 1 115 ? -16.312 16.891 12.688 1 95.88 115 GLU A N 1
ATOM 913 C CA . GLU A 1 115 ? -15.469 17.688 13.562 1 95.88 115 GLU A CA 1
ATOM 914 C C . GLU A 1 115 ? -14.336 18.344 12.781 1 95.88 115 GLU A C 1
ATOM 916 O O . GLU A 1 115 ? -14.078 19.547 12.938 1 95.88 115 GLU A O 1
ATOM 921 N N . LEU A 1 116 ? -13.711 17.625 11.969 1 96.75 116 LEU A N 1
ATOM 922 C CA . LEU A 1 116 ? -12.617 18.141 11.156 1 96.75 116 LEU A CA 1
ATOM 923 C C . LEU A 1 116 ? -13.102 19.219 10.211 1 96.75 116 LEU A C 1
ATOM 925 O O . LEU A 1 116 ? -12.461 20.266 10.07 1 96.75 116 LEU A O 1
ATOM 929 N N . VAL A 1 117 ? -14.219 19 9.578 1 97.88 117 VAL A N 1
ATOM 930 C CA . VAL A 1 117 ? -14.828 19.969 8.688 1 97.88 117 VAL A CA 1
ATOM 931 C C . VAL A 1 117 ? -15.07 21.281 9.438 1 97.88 117 VAL A C 1
ATOM 933 O O . VAL A 1 117 ? -14.727 22.359 8.945 1 97.88 117 VAL A O 1
ATOM 936 N N . ALA A 1 118 ? -15.625 21.156 10.617 1 98.38 118 ALA A N 1
ATOM 937 C CA . ALA A 1 118 ? -15.922 22.344 11.422 1 98.38 118 ALA A CA 1
ATOM 938 C C . ALA A 1 118 ? -14.641 23.094 11.789 1 98.38 118 ALA A C 1
ATOM 940 O O . ALA A 1 118 ? -14.617 24.328 11.773 1 98.38 118 ALA A O 1
ATOM 941 N N . LEU A 1 119 ? -13.625 22.391 12.109 1 97.75 119 LEU A N 1
ATOM 942 C CA . LEU A 1 119 ? -12.352 23 12.469 1 97.75 119 LEU A CA 1
ATOM 943 C C . LEU A 1 119 ? -11.75 23.75 11.289 1 97.75 119 LEU A C 1
ATOM 945 O O . LEU A 1 119 ? -11.273 24.875 11.445 1 97.75 119 LEU A O 1
ATOM 949 N N . PHE A 1 120 ? -11.789 23.188 10.117 1 98.31 120 PHE A N 1
ATOM 950 C CA . PHE A 1 120 ? -11.297 23.844 8.914 1 98.31 120 PHE A CA 1
ATOM 951 C C . PHE A 1 120 ? -12.086 25.109 8.617 1 98.31 120 PHE A C 1
ATOM 953 O O . PHE A 1 120 ? -11.508 26.156 8.312 1 98.31 120 PHE A O 1
ATOM 960 N N . LYS A 1 121 ? -13.391 25.016 8.758 1 98.12 121 LYS A N 1
ATOM 961 C CA . LYS A 1 121 ? -14.242 26.188 8.523 1 98.12 121 LYS A CA 1
ATOM 962 C C . LYS A 1 121 ? -13.93 27.297 9.508 1 98.12 121 LYS A C 1
ATOM 964 O O . LYS A 1 121 ? -13.922 28.484 9.141 1 98.12 121 LYS A O 1
ATOM 969 N N . ASN A 1 122 ? -13.734 26.906 10.711 1 98 122 ASN A N 1
ATOM 970 C CA . ASN A 1 122 ? -13.398 27.891 11.727 1 98 122 ASN A CA 1
ATOM 971 C C . ASN A 1 122 ? -12.094 28.609 11.398 1 98 122 ASN A C 1
ATOM 973 O O . ASN A 1 122 ? -12.016 29.844 11.508 1 98 122 ASN A O 1
ATOM 977 N N . ILE A 1 123 ? -11.086 27.891 11.008 1 97.94 123 ILE A N 1
ATOM 978 C CA . ILE A 1 123 ? -9.797 28.484 10.641 1 97.94 123 ILE A CA 1
ATOM 979 C C . ILE A 1 123 ? -9.977 29.422 9.445 1 97.94 123 ILE A C 1
ATOM 981 O O . ILE A 1 123 ? -9.438 30.531 9.43 1 97.94 123 ILE A O 1
ATOM 985 N N . GLN A 1 124 ? -10.742 28.984 8.508 1 97 124 GLN A N 1
ATOM 986 C CA . GLN A 1 124 ? -11.039 29.797 7.336 1 97 124 GLN A CA 1
ATOM 987 C C . GLN A 1 124 ? -11.742 31.094 7.738 1 97 124 GLN A C 1
ATOM 989 O O . GLN A 1 124 ? -11.414 32.156 7.23 1 97 124 GLN A O 1
ATOM 994 N N . MET A 1 125 ? -12.664 30.969 8.617 1 97 125 MET A N 1
ATOM 995 C CA . MET A 1 125 ? -13.414 32.125 9.078 1 97 125 MET A CA 1
ATOM 996 C C . MET A 1 125 ? -12.484 33.156 9.742 1 97 125 MET A C 1
ATOM 998 O O . MET A 1 125 ? -12.594 34.344 9.5 1 97 125 MET A O 1
ATOM 1002 N N . ILE A 1 126 ? -11.586 32.688 10.578 1 96.56 126 ILE A N 1
ATOM 1003 C CA . ILE A 1 126 ? -10.625 33.594 11.234 1 96.56 126 ILE A CA 1
ATOM 1004 C C . ILE A 1 126 ? -9.766 34.281 10.18 1 96.56 126 ILE A C 1
ATOM 1006 O O . ILE A 1 126 ? -9.562 35.5 10.242 1 96.56 126 ILE A O 1
ATOM 1010 N N . TYR A 1 127 ? -9.289 33.5 9.25 1 96.44 127 TYR A N 1
ATOM 1011 C CA . TYR A 1 127 ? -8.508 34.062 8.148 1 96.44 127 TYR A CA 1
ATOM 1012 C C . TYR A 1 127 ? -9.281 35.125 7.406 1 96.44 127 TYR A C 1
ATOM 1014 O O . TYR A 1 127 ? -8.766 36.219 7.172 1 96.44 127 TYR A O 1
ATOM 1022 N N . ASP A 1 128 ? -10.547 34.875 7.055 1 95.19 128 ASP A N 1
ATOM 1023 C CA . ASP A 1 128 ? -11.375 35.812 6.312 1 95.19 128 ASP A CA 1
ATOM 1024 C C . ASP A 1 128 ? -11.578 37.094 7.098 1 95.19 128 ASP A C 1
ATOM 1026 O O . ASP A 1 128 ? -11.531 38.188 6.531 1 95.19 128 ASP A O 1
ATOM 1030 N N . ASN A 1 129 ? -11.75 36.938 8.336 1 95.25 129 ASN A N 1
ATOM 1031 C CA . ASN A 1 129 ? -11.961 38.094 9.188 1 95.25 129 ASN A CA 1
ATOM 1032 C C . ASN A 1 129 ? -10.703 38.969 9.289 1 95.25 129 ASN A C 1
ATOM 1034 O O . ASN A 1 129 ? -10.781 40.188 9.312 1 95.25 129 ASN A O 1
ATOM 1038 N N . LYS A 1 130 ? -9.562 38.312 9.359 1 94.69 130 LYS A N 1
ATOM 1039 C CA . LYS A 1 130 ? -8.289 39 9.523 1 94.69 130 LYS A CA 1
ATOM 1040 C C . LYS A 1 130 ? -7.852 39.656 8.219 1 94.69 130 LYS A C 1
ATOM 1042 O O . LYS A 1 130 ? -7.066 40.625 8.234 1 94.69 130 LYS A O 1
ATOM 1047 N N . THR A 1 131 ? -8.391 39.156 7.117 1 93.25 131 THR A N 1
ATOM 1048 C CA . THR A 1 131 ? -7.906 39.656 5.832 1 93.25 131 THR A CA 1
ATOM 1049 C C . THR A 1 131 ? -9 40.438 5.113 1 93.25 131 THR A C 1
ATOM 1051 O O . THR A 1 131 ? -8.852 40.781 3.938 1 93.25 131 THR A O 1
ATOM 1054 N N . LYS A 1 132 ? -10.109 40.719 5.672 1 90.56 132 LYS A N 1
ATOM 1055 C CA . LYS A 1 132 ? -11.273 41.344 5.07 1 90.56 132 LYS A CA 1
ATOM 1056 C C . LYS A 1 132 ? -10.906 42.719 4.492 1 90.56 132 LYS A C 1
ATOM 1058 O O . LYS A 1 132 ? -11.453 43.125 3.465 1 90.56 132 LYS A O 1
ATOM 1063 N N . SER A 1 133 ? -10.055 43.375 5.152 1 87.88 133 SER A N 1
ATOM 1064 C CA . SER A 1 133 ? -9.727 44.75 4.758 1 87.88 133 SER A CA 1
ATOM 1065 C C . SER A 1 133 ? -8.656 44.781 3.674 1 87.88 133 SER A C 1
ATOM 1067 O O . SER A 1 133 ? -8.359 45.812 3.104 1 87.88 133 SER A O 1
ATOM 1069 N N . SER A 1 134 ? -8.086 43.625 3.494 1 81.62 134 SER A N 1
ATOM 1070 C CA . SER A 1 134 ? -7.023 43.562 2.496 1 81.62 134 SER A CA 1
ATOM 1071 C C . SER A 1 134 ? -7.594 43.5 1.084 1 81.62 134 SER A C 1
ATOM 1073 O O . SER A 1 134 ? -8.586 42.812 0.844 1 81.62 134 SER A O 1
ATOM 1075 N N . ASN A 1 135 ? -7.098 44.375 0.208 1 79.69 135 ASN A N 1
ATOM 1076 C CA . ASN A 1 135 ? -7.52 44.406 -1.188 1 79.69 135 ASN A CA 1
ATOM 1077 C C . ASN A 1 135 ? -7.016 43.156 -1.951 1 79.69 135 ASN A C 1
ATOM 1079 O O . ASN A 1 135 ? -7.496 42.875 -3.047 1 79.69 135 ASN A O 1
ATOM 1083 N N . HIS A 1 136 ? -6.004 42.562 -1.4 1 76.44 136 HIS A N 1
ATOM 1084 C CA . HIS A 1 136 ? -5.445 41.375 -2.045 1 76.44 136 HIS A CA 1
ATOM 1085 C C . HIS A 1 136 ? -5.418 40.188 -1.086 1 76.44 136 HIS A C 1
ATOM 1087 O O . HIS A 1 136 ? -5.27 40.375 0.125 1 76.44 136 HIS A O 1
ATOM 1093 N N . PRO A 1 137 ? -5.617 39.125 -1.673 1 77.31 137 PRO A N 1
ATOM 1094 C CA . PRO A 1 137 ? -5.539 37.938 -0.802 1 77.31 137 PRO A CA 1
ATOM 1095 C C . PRO A 1 137 ? -4.168 37.781 -0.154 1 77.31 137 PRO A C 1
ATOM 1097 O O . PRO A 1 137 ? -3.145 37.844 -0.839 1 77.31 137 PRO A O 1
ATOM 1100 N N . VAL A 1 138 ? -4.098 37.656 1.08 1 84.56 138 VAL A N 1
ATOM 1101 C CA . VAL A 1 138 ? -2.871 37.438 1.841 1 84.56 138 VAL A CA 1
ATOM 1102 C C . VAL A 1 138 ? -2.594 35.969 1.955 1 84.56 138 VAL A C 1
ATOM 1104 O O . VAL A 1 138 ? -3.373 35.219 2.564 1 84.56 138 VAL A O 1
ATOM 1107 N N . PRO A 1 139 ? -1.53 35.562 1.292 1 92.19 139 PRO A N 1
ATOM 1108 C CA . PRO A 1 139 ? -1.26 34.125 1.363 1 92.19 139 PRO A CA 1
ATOM 1109 C C . PRO A 1 139 ? -0.863 33.688 2.766 1 92.19 139 PRO A C 1
ATOM 1111 O O . PRO A 1 139 ? -0.104 34.375 3.451 1 92.19 139 PRO A O 1
ATOM 1114 N N . LEU A 1 140 ? -1.475 32.594 3.197 1 95.69 140 LEU A N 1
ATOM 1115 C CA . LEU A 1 140 ? -1.115 31.938 4.441 1 95.69 140 LEU A CA 1
ATOM 1116 C C . LEU A 1 140 ? -1.208 30.422 4.289 1 95.69 140 LEU A C 1
ATOM 1118 O O . LEU A 1 140 ? -2.213 29.906 3.799 1 95.69 140 LEU A O 1
ATOM 1122 N N . ARG A 1 141 ? -0.125 29.812 4.664 1 95.69 141 ARG A N 1
ATOM 1123 C CA . ARG A 1 141 ? -0.096 28.344 4.602 1 95.69 141 ARG A CA 1
ATOM 1124 C C . ARG A 1 141 ? -0.153 27.734 6 1 95.69 141 ARG A C 1
ATOM 1126 O O . ARG A 1 141 ? 0.6 28.141 6.891 1 95.69 141 ARG A O 1
ATOM 1133 N N . ILE A 1 142 ? -1.04 26.812 6.16 1 96.56 142 ILE A N 1
ATOM 1134 C CA . ILE A 1 142 ? -1.216 26.125 7.434 1 96.56 142 ILE A CA 1
ATOM 1135 C C . ILE A 1 142 ? -0.671 24.703 7.332 1 96.56 142 ILE A C 1
ATOM 1137 O O . ILE A 1 142 ? -1.165 23.891 6.539 1 96.56 142 ILE A O 1
ATOM 1141 N N . PRO A 1 143 ? 0.33 24.344 8.094 1 96.25 143 PRO A N 1
ATOM 1142 C CA . PRO A 1 143 ? 0.813 22.953 8.086 1 96.25 143 PRO A CA 1
ATOM 1143 C C . PRO A 1 143 ? -0.127 22 8.812 1 96.25 143 PRO A C 1
ATOM 1145 O O . PRO A 1 143 ? -0.595 22.297 9.914 1 96.25 143 PRO A O 1
ATOM 1148 N N . LEU A 1 144 ? -0.389 20.906 8.195 1 96.19 144 LEU A N 1
ATOM 1149 C CA . LEU A 1 144 ? -1.254 19.906 8.828 1 96.19 144 LEU A CA 1
ATOM 1150 C C . LEU A 1 144 ? -0.429 18.812 9.5 1 96.19 144 LEU A C 1
ATOM 1152 O O . LEU A 1 144 ? -0.974 17.984 10.219 1 96.19 144 LEU A O 1
ATOM 1156 N N . ASN A 1 145 ? 0.809 18.766 9.188 1 93.81 145 ASN A N 1
ATOM 1157 C CA . ASN A 1 145 ? 1.767 17.906 9.891 1 93.81 145 ASN A CA 1
ATOM 1158 C C . ASN A 1 145 ? 3.158 18.547 9.914 1 93.81 145 ASN A C 1
ATOM 1160 O O . ASN A 1 145 ? 3.357 19.641 9.391 1 93.81 145 ASN A O 1
ATOM 1164 N N . SER A 1 146 ? 4.137 17.938 10.641 1 77.81 146 SER A N 1
ATOM 1165 C CA . SER A 1 146 ? 5.52 18.391 10.719 1 77.81 146 SER A CA 1
ATOM 1166 C C . SER A 1 146 ? 5.633 19.672 11.531 1 77.81 146 SER A C 1
ATOM 1168 O O . SER A 1 146 ? 6.406 20.578 11.172 1 77.81 146 SER A O 1
ATOM 1170 N N . VAL A 1 147 ? 4.777 20.078 12.266 1 74.25 147 VAL A N 1
ATOM 1171 C CA . VAL A 1 147 ? 4.938 21.266 13.094 1 74.25 147 VAL A CA 1
ATOM 1172 C C . VAL A 1 147 ? 5.121 20.859 14.555 1 74.25 147 VAL A C 1
ATOM 1174 O O . VAL A 1 147 ? 5.531 21.672 15.391 1 74.25 147 VAL A O 1
ATOM 1177 N N . GLY A 1 148 ? 5.336 19.594 14.82 1 60.16 148 GLY A N 1
ATOM 1178 C CA . GLY A 1 148 ? 5.664 19.109 16.141 1 60.16 148 GLY A CA 1
ATOM 1179 C C . GLY A 1 148 ? 4.66 19.516 17.203 1 60.16 148 GLY A C 1
ATOM 1180 O O . GLY A 1 148 ? 5.008 19.641 18.391 1 60.16 148 GLY A O 1
ATOM 1181 N N . PHE A 1 149 ? 3.475 19.969 16.922 1 56.56 149 PHE A N 1
ATOM 1182 C CA . PHE A 1 149 ? 2.65 20.547 17.969 1 56.56 149 PHE A CA 1
ATOM 1183 C C . PHE A 1 149 ? 2.217 19.469 18.969 1 56.56 149 PHE A C 1
ATOM 1185 O O . PHE A 1 149 ? 2.051 19.766 20.156 1 56.56 149 PHE A O 1
ATOM 1192 N N . ALA A 1 150 ? 2.047 18.188 18.469 1 62.66 150 ALA A N 1
ATOM 1193 C CA . ALA A 1 150 ? 1.569 17.297 19.531 1 62.66 150 ALA A CA 1
ATOM 1194 C C . ALA A 1 150 ? 2.287 15.945 19.469 1 62.66 150 ALA A C 1
ATOM 1196 O O . ALA A 1 150 ? 2.373 15.32 18.422 1 62.66 150 ALA A O 1
ATOM 1197 N N . ARG A 1 151 ? 3.021 15.609 20.5 1 73.12 151 ARG A N 1
ATOM 1198 C CA . ARG A 1 151 ? 3.578 14.273 20.719 1 73.12 151 ARG A CA 1
ATOM 1199 C C . ARG A 1 151 ? 2.547 13.195 20.422 1 73.12 151 ARG A C 1
ATOM 1201 O O . ARG A 1 151 ? 2.896 12.117 19.938 1 73.12 151 ARG A O 1
ATOM 1208 N N . ARG A 1 152 ? 1.387 13.617 20.516 1 84.81 152 ARG A N 1
ATOM 1209 C CA . ARG A 1 152 ? 0.287 12.672 20.391 1 84.81 152 ARG A CA 1
ATOM 1210 C C . ARG A 1 152 ? 0.012 12.336 18.938 1 84.81 152 ARG A C 1
ATOM 1212 O O . ARG A 1 152 ? -0.596 11.312 18.625 1 84.81 152 ARG A O 1
ATOM 1219 N N . THR A 1 153 ? 0.453 13.164 18 1 90.5 153 THR A N 1
ATOM 1220 C CA . THR A 1 153 ? 0.093 12.922 16.609 1 90.5 153 THR A CA 1
ATOM 1221 C C . THR A 1 153 ? 1.271 12.336 15.828 1 90.5 153 THR A C 1
ATOM 1223 O O . THR A 1 153 ? 1.092 11.758 14.758 1 90.5 153 THR A O 1
ATOM 1226 N N . GLY A 1 154 ? 2.492 12.461 16.406 1 89.44 154 GLY A N 1
ATOM 1227 C CA . GLY A 1 154 ? 3.678 12.125 15.641 1 89.44 154 GLY A CA 1
ATOM 1228 C C . GLY A 1 154 ? 3.889 13.031 14.445 1 89.44 154 GLY A C 1
ATOM 1229 O O . GLY A 1 154 ? 3.312 14.117 14.375 1 89.44 154 GLY A O 1
ATOM 1230 N N . MET A 1 155 ? 4.746 12.688 13.57 1 91 155 MET A N 1
ATOM 1231 C CA . MET A 1 155 ? 5.043 13.484 12.383 1 91 155 MET A CA 1
ATOM 1232 C C . MET A 1 155 ? 4.062 13.164 11.258 1 91 155 MET A C 1
ATOM 1234 O O . MET A 1 155 ? 4.102 13.797 10.195 1 91 155 MET A O 1
ATOM 1238 N N . MET A 1 156 ? 3.23 12.164 11.477 1 92.81 156 MET A N 1
ATOM 1239 C CA . MET A 1 156 ? 2.264 11.68 10.492 1 92.81 156 MET A CA 1
ATOM 1240 C C . MET A 1 156 ? 2.955 11.32 9.18 1 92.81 156 MET A C 1
ATOM 1242 O O . MET A 1 156 ? 2.492 11.703 8.109 1 92.81 156 MET A O 1
ATOM 1246 N N . SER A 1 157 ? 4.125 10.758 9.352 1 94.44 157 SER A N 1
ATOM 1247 C CA . SER A 1 157 ? 4.848 10.164 8.227 1 94.44 157 SER A CA 1
ATOM 1248 C C . SER A 1 157 ? 4.277 8.797 7.863 1 94.44 157 SER A C 1
ATOM 1250 O O . SER A 1 157 ? 3.254 8.383 8.406 1 94.44 157 SER A O 1
ATOM 1252 N N . TYR A 1 158 ? 4.883 8.234 6.879 1 95.62 158 TYR A N 1
ATOM 1253 C CA . TYR A 1 158 ? 4.535 6.891 6.434 1 95.62 158 TYR A CA 1
ATOM 1254 C C . TYR A 1 158 ? 5.605 5.887 6.844 1 95.62 158 TYR A C 1
ATOM 1256 O O . TYR A 1 158 ? 6.668 5.816 6.223 1 95.62 158 TYR A O 1
ATOM 1264 N N . PRO A 1 159 ? 5.535 5.102 7.883 1 91.5 159 PRO A N 1
ATOM 1265 C CA . PRO A 1 159 ? 4.41 5.113 8.812 1 91.5 159 PRO A CA 1
ATOM 1266 C C . PRO A 1 159 ? 4.535 6.203 9.875 1 91.5 159 PRO A C 1
ATOM 1268 O O . PRO A 1 159 ? 5.578 6.852 9.977 1 91.5 159 PRO A O 1
ATOM 1271 N N . ASN A 1 160 ? 3.525 6.547 10.625 1 88.75 160 ASN A N 1
ATOM 1272 C CA . ASN A 1 160 ? 3.549 7.547 11.688 1 88.75 160 ASN A CA 1
ATOM 1273 C C . ASN A 1 160 ? 3.918 6.926 13.031 1 88.75 160 ASN A C 1
ATOM 1275 O O . ASN A 1 160 ? 4.66 7.52 13.812 1 88.75 160 ASN A O 1
ATOM 1279 N N . PHE A 1 161 ? 3.643 5.801 13.359 1 79.31 161 PHE A N 1
ATOM 1280 C CA . PHE A 1 161 ? 3.924 5.043 14.57 1 79.31 161 PHE A CA 1
ATOM 1281 C C . PHE A 1 161 ? 3.951 3.547 14.281 1 79.31 161 PHE A C 1
ATOM 1283 O O . PHE A 1 161 ? 3.598 3.115 13.188 1 79.31 161 PHE A O 1
ATOM 1290 N N . ARG A 1 162 ? 4.492 2.969 15.281 1 71.81 162 ARG A N 1
ATOM 1291 C CA . ARG A 1 162 ? 4.375 1.517 15.188 1 71.81 162 ARG A CA 1
ATOM 1292 C C . ARG A 1 162 ? 2.928 1.071 15.375 1 71.81 162 ARG A C 1
ATOM 1294 O O . ARG A 1 162 ? 2.189 1.659 16.172 1 71.81 162 ARG A O 1
ATOM 1301 N N . SER A 1 163 ? 2.639 0.181 14.539 1 65.56 163 SER A N 1
ATOM 1302 C CA . SER A 1 163 ? 1.245 -0.251 14.539 1 65.56 163 SER A CA 1
ATOM 1303 C C . SER A 1 163 ? 0.893 -0.979 15.836 1 65.56 163 SER A C 1
ATOM 1305 O O . SER A 1 163 ? 1.688 -1.773 16.344 1 65.56 163 SER A O 1
ATOM 1307 N N . LYS A 1 164 ? -0.157 -0.521 16.391 1 64.62 164 LYS A N 1
ATOM 1308 C CA . LYS A 1 164 ? -0.77 -1.334 17.438 1 64.62 164 LYS A CA 1
ATOM 1309 C C . LYS A 1 164 ? -1.603 -2.465 16.844 1 64.62 164 LYS A C 1
ATOM 1311 O O . LYS A 1 164 ? -1.931 -3.434 17.531 1 64.62 164 LYS A O 1
ATOM 1316 N N . CYS A 1 165 ? -1.858 -2.236 15.531 1 68.75 165 CYS A N 1
ATOM 1317 C CA . CYS A 1 165 ? -2.604 -3.227 14.766 1 68.75 165 CYS A CA 1
ATOM 1318 C C . CYS A 1 165 ? -1.723 -3.857 13.695 1 68.75 165 CYS A C 1
ATOM 1320 O O . CYS A 1 165 ? -0.522 -3.588 13.633 1 68.75 165 CYS A O 1
ATOM 1322 N N . ASP A 1 166 ? -2.109 -4.766 12.938 1 67.75 166 ASP A N 1
ATOM 1323 C CA . ASP A 1 166 ? -1.329 -5.5 11.953 1 67.75 166 ASP A CA 1
ATOM 1324 C C . ASP A 1 166 ? -1.071 -4.648 10.711 1 67.75 166 ASP A C 1
ATOM 1326 O O . ASP A 1 166 ? -0.506 -5.129 9.727 1 67.75 166 ASP A O 1
ATOM 1330 N N . ILE A 1 167 ? -1.507 -3.428 10.695 1 74.25 167 ILE A N 1
ATOM 1331 C CA . ILE A 1 167 ? -1.202 -2.512 9.602 1 74.25 167 ILE A CA 1
ATOM 1332 C C . ILE A 1 167 ? -0.59 -1.228 10.156 1 74.25 167 ILE A C 1
ATOM 1334 O O . ILE A 1 167 ? -1.134 -0.627 11.086 1 74.25 167 ILE A O 1
ATOM 1338 N N . PRO A 1 168 ? 0.497 -0.88 9.609 1 81.06 168 PRO A N 1
ATOM 1339 C CA . PRO A 1 168 ? 1.075 0.382 10.07 1 81.06 168 PRO A CA 1
ATOM 1340 C C . PRO A 1 168 ? 0.185 1.586 9.773 1 81.06 168 PRO A C 1
ATOM 1342 O O . PRO A 1 168 ? -0.377 1.684 8.68 1 81.06 168 PRO A O 1
ATOM 1345 N N . PRO A 1 169 ? 0.037 2.369 10.75 1 86.81 169 PRO A N 1
ATOM 1346 C CA . PRO A 1 169 ? -0.769 3.566 10.5 1 86.81 169 PRO A CA 1
ATOM 1347 C C . PRO A 1 169 ? -0.125 4.504 9.484 1 86.81 169 PRO A C 1
ATOM 1349 O O . PRO A 1 169 ? 1.088 4.727 9.523 1 86.81 169 PRO A O 1
ATOM 1352 N N . TYR A 1 170 ? -0.874 4.977 8.594 1 92.88 170 TYR A N 1
ATOM 1353 C CA . TYR A 1 170 ? -0.448 5.996 7.641 1 92.88 170 TYR A CA 1
ATOM 1354 C C . TYR A 1 170 ? -1.579 6.977 7.352 1 92.88 170 TYR A C 1
ATOM 1356 O O . TYR A 1 170 ? -2.748 6.68 7.602 1 92.88 170 TYR A O 1
ATOM 1364 N N . PRO A 1 171 ? -1.274 8.141 6.906 1 96.12 171 PRO A N 1
ATOM 1365 C CA . PRO A 1 171 ? -2.283 9.141 6.543 1 96.12 171 PRO A CA 1
ATOM 1366 C C . PRO A 1 171 ? -3.184 8.68 5.398 1 96.12 171 PRO A C 1
ATOM 1368 O O . PRO A 1 171 ? -2.691 8.195 4.379 1 96.12 171 PRO A O 1
ATOM 1371 N N . VAL A 1 172 ? -4.438 8.805 5.605 1 96.25 172 VAL A N 1
ATOM 1372 C CA . VAL A 1 172 ? -5.418 8.508 4.566 1 96.25 172 VAL A CA 1
ATOM 1373 C C . VAL A 1 172 ? -5.863 9.797 3.887 1 96.25 172 VAL A C 1
ATOM 1375 O O . VAL A 1 172 ? -6.879 10.391 4.262 1 96.25 172 VAL A O 1
ATOM 1378 N N . LEU A 1 173 ? -5.188 10.172 2.826 1 97.44 173 LEU A N 1
ATOM 1379 C CA . LEU A 1 173 ? -5.363 11.484 2.207 1 97.44 173 LEU A CA 1
ATOM 1380 C C . LEU A 1 173 ? -6.781 11.641 1.663 1 97.44 173 LEU A C 1
ATOM 1382 O O . LEU A 1 173 ? -7.312 12.75 1.612 1 97.44 173 LEU A O 1
ATOM 1386 N N . GLU A 1 174 ? -7.402 10.547 1.306 1 96.12 174 GLU A N 1
ATOM 1387 C CA . GLU A 1 174 ? -8.773 10.594 0.802 1 96.12 174 GLU A CA 1
ATOM 1388 C C . GLU A 1 174 ? -9.719 11.195 1.837 1 96.12 174 GLU A C 1
ATOM 1390 O O . GLU A 1 174 ? -10.609 11.977 1.491 1 96.12 174 GLU A O 1
ATOM 1395 N N . LEU A 1 175 ? -9.484 10.828 3.055 1 96.12 175 LEU A N 1
ATOM 1396 C CA . LEU A 1 175 ? -10.336 11.344 4.121 1 96.12 175 LEU A CA 1
ATOM 1397 C C . LEU A 1 175 ? -10.039 12.812 4.391 1 96.12 175 LEU A C 1
ATOM 1399 O O . LEU A 1 175 ? -10.953 13.602 4.645 1 96.12 175 LEU A O 1
ATOM 1403 N N . LEU A 1 176 ? -8.789 13.164 4.367 1 97.56 176 LEU A N 1
ATOM 1404 C CA . LEU A 1 176 ? -8.414 14.562 4.512 1 97.56 176 LEU A CA 1
ATOM 1405 C C . LEU A 1 176 ? -9.062 15.414 3.426 1 97.56 176 LEU A C 1
ATOM 1407 O O . LEU A 1 176 ? -9.719 16.422 3.723 1 97.56 176 LEU A O 1
ATOM 1411 N N . TYR A 1 177 ? -8.93 14.992 2.193 1 97.56 177 TYR A N 1
ATOM 1412 C CA . TYR A 1 177 ? -9.414 15.789 1.068 1 97.56 177 TYR A CA 1
ATOM 1413 C C . TYR A 1 177 ? -10.938 15.812 1.03 1 97.56 177 TYR A C 1
ATOM 1415 O O . TYR A 1 177 ? -11.539 16.797 0.608 1 97.56 177 TYR A O 1
ATOM 1423 N N . SER A 1 178 ? -11.539 14.742 1.5 1 96.38 178 SER A N 1
ATOM 1424 C CA . SER A 1 178 ? -12.992 14.758 1.65 1 96.38 178 SER A CA 1
ATOM 1425 C C . SER A 1 178 ? -13.43 15.836 2.641 1 96.38 178 SER A C 1
ATOM 1427 O O . SER A 1 178 ? -14.383 16.578 2.383 1 96.38 178 SER A O 1
ATOM 1429 N N . ALA A 1 179 ? -12.758 15.914 3.732 1 97.44 179 ALA A N 1
ATOM 1430 C CA . ALA A 1 179 ? -13.078 16.922 4.73 1 97.44 179 ALA A CA 1
ATOM 1431 C C . ALA A 1 179 ? -12.844 18.328 4.184 1 97.44 179 ALA A C 1
ATOM 1433 O O . ALA A 1 179 ? -13.633 19.25 4.438 1 97.44 179 ALA A O 1
ATOM 1434 N N . CYS A 1 180 ? -11.75 18.531 3.457 1 98.12 180 CYS A N 1
ATOM 1435 C CA . CYS A 1 180 ? -11.453 19.828 2.85 1 98.12 180 CYS A CA 1
ATOM 1436 C C . CYS A 1 180 ? -12.531 20.234 1.855 1 98.12 180 CYS A C 1
ATOM 1438 O O . CYS A 1 180 ? -12.961 21.391 1.827 1 98.12 180 CYS A O 1
ATOM 1440 N N . ALA A 1 181 ? -12.961 19.266 1.068 1 97.44 181 ALA A N 1
ATOM 1441 C CA . ALA A 1 181 ? -14.016 19.516 0.097 1 97.44 181 ALA A CA 1
ATOM 1442 C C . ALA A 1 181 ? -15.305 19.938 0.793 1 97.44 181 ALA A C 1
ATOM 1444 O O . ALA A 1 181 ? -15.938 20.922 0.397 1 97.44 181 ALA A O 1
ATOM 1445 N N . ASP A 1 182 ? -15.648 19.25 1.823 1 96.81 182 ASP A N 1
ATOM 1446 C CA . ASP A 1 182 ? -16.875 19.547 2.561 1 96.81 182 ASP A CA 1
ATOM 1447 C C . ASP A 1 182 ? -16.781 20.906 3.273 1 96.81 182 ASP A C 1
ATOM 1449 O O . ASP A 1 182 ? -17.781 21.594 3.436 1 96.81 182 ASP A O 1
ATOM 1453 N N . ALA A 1 183 ? -15.609 21.234 3.711 1 97.88 183 ALA A N 1
ATOM 1454 C CA . ALA A 1 183 ? -15.391 22.516 4.379 1 97.88 183 ALA A CA 1
ATOM 1455 C C . ALA A 1 183 ? -15.297 23.641 3.369 1 97.88 183 ALA A C 1
ATOM 1457 O O . ALA A 1 183 ? -15.398 24.828 3.736 1 97.88 183 ALA A O 1
ATOM 1458 N N . GLY A 1 184 ? -14.969 23.297 2.068 1 96.19 184 GLY A N 1
ATOM 1459 C CA . GLY A 1 184 ? -14.789 24.312 1.032 1 96.19 184 GLY A CA 1
ATOM 1460 C C . GLY A 1 184 ? -13.477 25.062 1.149 1 96.19 184 GLY A C 1
ATOM 1461 O O . GLY A 1 184 ? -13.414 26.266 0.892 1 96.19 184 GLY A O 1
ATOM 1462 N N . VAL A 1 185 ? -12.438 24.375 1.604 1 97.25 185 VAL A N 1
ATOM 1463 C CA . VAL A 1 185 ? -11.156 25.047 1.82 1 97.25 185 VAL A CA 1
ATOM 1464 C C . VAL A 1 185 ? -10.102 24.453 0.895 1 97.25 185 VAL A C 1
ATOM 1466 O O . VAL A 1 185 ? -10.242 23.328 0.419 1 97.25 185 VAL A O 1
ATOM 1469 N N . GLN A 1 186 ? -9.023 25.219 0.709 1 96.75 186 GLN A N 1
ATOM 1470 C CA . GLN A 1 186 ? -7.922 24.766 -0.126 1 96.75 186 GLN A CA 1
ATOM 1471 C C . GLN A 1 186 ? -6.977 23.859 0.663 1 96.75 186 GLN A C 1
ATOM 1473 O O . GLN A 1 186 ? -6.488 24.234 1.728 1 96.75 186 GLN A O 1
ATOM 1478 N N . CYS A 1 187 ? -6.82 22.672 0.153 1 97.44 187 CYS A N 1
ATOM 1479 C CA . CYS A 1 187 ? -5.855 21.734 0.713 1 97.44 187 CYS A CA 1
ATOM 1480 C C . CYS A 1 187 ? -4.902 21.219 -0.362 1 97.44 187 CYS A C 1
ATOM 1482 O O . CYS A 1 187 ? -5.297 21.047 -1.515 1 97.44 187 CYS A O 1
ATOM 1484 N N . SER A 1 188 ? -3.684 21.047 0.002 1 97.25 188 SER A N 1
ATOM 1485 C CA . SER A 1 188 ? -2.686 20.469 -0.898 1 97.25 188 SER A CA 1
ATOM 1486 C C . SER A 1 188 ? -1.679 19.625 -0.138 1 97.25 188 SER A C 1
ATOM 1488 O O . SER A 1 188 ? -1.774 19.469 1.083 1 97.25 188 SER A O 1
ATOM 1490 N N . HIS A 1 189 ? -0.87 18.953 -0.954 1 97.25 189 HIS A N 1
ATOM 1491 C CA . HIS A 1 189 ? 0.204 18.188 -0.327 1 97.25 189 HIS A CA 1
ATOM 1492 C C . HIS A 1 189 ? 1.537 18.438 -1.025 1 97.25 189 HIS A C 1
ATOM 1494 O O . HIS A 1 189 ? 1.566 18.844 -2.188 1 97.25 189 HIS A O 1
ATOM 1500 N N . VAL A 1 190 ? 2.598 18.312 -0.276 1 96.25 190 VAL A N 1
ATOM 1501 C CA . VAL A 1 190 ? 3.957 18.203 -0.798 1 96.25 190 VAL A CA 1
ATOM 1502 C C . VAL A 1 190 ? 4.496 16.797 -0.549 1 96.25 190 VAL A C 1
ATOM 1504 O O . VAL A 1 190 ? 4.141 16.156 0.442 1 96.25 190 VAL A O 1
ATOM 1507 N N . TYR A 1 191 ? 5.273 16.359 -1.475 1 96.44 191 TYR A N 1
ATOM 1508 C CA . TYR A 1 191 ? 5.93 15.055 -1.331 1 96.44 191 TYR A CA 1
ATOM 1509 C C . TYR A 1 191 ? 7.414 15.227 -1.023 1 96.44 191 TYR A C 1
ATOM 1511 O O . TYR A 1 191 ? 8.156 15.812 -1.814 1 96.44 191 TYR A O 1
ATOM 1519 N N . ILE A 1 192 ? 7.789 14.727 0.128 1 95.31 192 ILE A N 1
ATOM 1520 C CA . ILE A 1 192 ? 9.188 14.734 0.533 1 95.31 192 ILE A CA 1
ATOM 1521 C C . ILE A 1 192 ? 9.797 13.352 0.292 1 95.31 192 ILE A C 1
ATOM 1523 O O . ILE A 1 192 ? 9.367 12.359 0.887 1 95.31 192 ILE A O 1
ATOM 1527 N N . HIS A 1 193 ? 10.742 13.32 -0.579 1 94.19 193 HIS A N 1
ATOM 1528 C CA . HIS A 1 193 ? 11.375 12.039 -0.869 1 94.19 193 HIS A CA 1
ATOM 1529 C C . HIS A 1 193 ? 12.812 12 -0.363 1 94.19 193 HIS A C 1
ATOM 1531 O O . HIS A 1 193 ? 13.398 13.047 -0.06 1 94.19 193 HIS A O 1
ATOM 1537 N N . ARG A 1 194 ? 13.336 10.812 -0.191 1 91.56 194 ARG A N 1
ATOM 1538 C CA . ARG A 1 194 ? 14.719 10.516 0.176 1 91.56 194 ARG A CA 1
ATOM 1539 C C . ARG A 1 194 ? 15.164 9.18 -0.416 1 91.56 194 ARG A C 1
ATOM 1541 O O . ARG A 1 194 ? 14.359 8.25 -0.54 1 91.56 194 ARG A O 1
ATOM 1548 N N . HIS A 1 195 ? 16.359 9.211 -0.756 1 89.94 195 HIS A N 1
ATOM 1549 C CA . HIS A 1 195 ? 16.875 7.961 -1.312 1 89.94 195 HIS A CA 1
ATOM 1550 C C . HIS A 1 195 ? 16.625 6.793 -0.363 1 89.94 195 HIS A C 1
ATOM 1552 O O . HIS A 1 195 ? 16.859 6.906 0.843 1 89.94 195 HIS A O 1
ATOM 1558 N N . PRO A 1 196 ? 16.219 5.629 -0.909 1 91.69 196 PRO A N 1
ATOM 1559 C CA . PRO A 1 196 ? 15.844 4.473 -0.089 1 91.69 196 PRO A CA 1
ATOM 1560 C C . PRO A 1 196 ? 16.953 4.051 0.871 1 91.69 196 PRO A C 1
ATOM 1562 O O . PRO A 1 196 ? 16.688 3.725 2.029 1 91.69 196 PRO A O 1
ATOM 1565 N N . LEU A 1 197 ? 18.188 4.031 0.487 1 86.88 197 LEU A N 1
ATOM 1566 C CA . LEU A 1 197 ? 19.297 3.639 1.349 1 86.88 197 LEU A CA 1
ATOM 1567 C C . LEU A 1 197 ? 19.438 4.602 2.523 1 86.88 197 LEU A C 1
ATOM 1569 O O . LEU A 1 197 ? 19.75 4.18 3.639 1 86.88 197 LEU A O 1
ATOM 1573 N N . ASP A 1 198 ? 19.203 5.812 2.248 1 86.56 198 ASP A N 1
ATOM 1574 C CA . ASP A 1 198 ? 19.281 6.805 3.316 1 86.56 198 ASP A CA 1
ATOM 1575 C C . ASP A 1 198 ? 18.125 6.66 4.293 1 86.56 198 ASP A C 1
ATOM 1577 O O . ASP A 1 198 ? 18.281 6.906 5.492 1 86.56 198 ASP A O 1
ATOM 1581 N N . VAL A 1 199 ? 16.969 6.371 3.75 1 90.56 199 VAL A N 1
ATOM 1582 C CA . VAL A 1 199 ? 15.836 6.105 4.621 1 90.56 199 VAL A CA 1
ATOM 1583 C C . VAL A 1 199 ? 16.156 4.934 5.547 1 90.56 199 VAL A C 1
ATOM 1585 O O . VAL A 1 199 ? 15.945 5.016 6.758 1 90.56 199 VAL A O 1
ATOM 1588 N N . LEU A 1 200 ? 16.672 3.844 4.969 1 88.69 200 LEU A N 1
ATOM 1589 C CA . LEU A 1 200 ? 17.031 2.668 5.758 1 88.69 200 LEU A CA 1
ATOM 1590 C C . LEU A 1 200 ? 18.078 3.012 6.801 1 88.69 200 LEU A C 1
ATOM 1592 O O . LEU A 1 200 ? 17.984 2.586 7.957 1 88.69 200 LEU A O 1
ATOM 1596 N N . LYS A 1 201 ? 19.016 3.721 6.43 1 84 201 LYS A N 1
ATOM 1597 C CA . LYS A 1 201 ? 20.062 4.121 7.367 1 84 201 LYS A CA 1
ATOM 1598 C C . LYS A 1 201 ? 19.484 4.91 8.539 1 84 201 LYS A C 1
ATOM 1600 O O . LYS A 1 201 ? 19.812 4.652 9.695 1 84 201 LYS A O 1
ATOM 1605 N N . SER A 1 202 ? 18.625 5.816 8.227 1 83.44 202 SER A N 1
ATOM 1606 C CA . SER A 1 202 ? 18.062 6.711 9.227 1 83.44 202 SER A CA 1
ATOM 1607 C C . SER A 1 202 ? 17.109 5.961 10.156 1 83.44 202 SER A C 1
ATOM 1609 O O . SER A 1 202 ? 16.984 6.309 11.336 1 83.44 202 SER A O 1
ATOM 1611 N N . THR A 1 203 ? 16.484 4.93 9.664 1 86.44 203 THR A N 1
ATOM 1612 C CA . THR A 1 203 ? 15.383 4.328 10.422 1 86.44 203 THR A CA 1
ATOM 1613 C C . THR A 1 203 ? 15.82 3.002 11.039 1 86.44 203 THR A C 1
ATOM 1615 O O . THR A 1 203 ? 15.164 2.494 11.953 1 86.44 203 THR A O 1
ATOM 1618 N N . THR A 1 204 ? 16.797 2.436 10.516 1 82.31 204 THR A N 1
ATOM 1619 C CA . THR A 1 204 ? 17.203 1.119 11 1 82.31 204 THR A CA 1
ATOM 1620 C C . THR A 1 204 ? 18.594 1.162 11.609 1 82.31 204 THR A C 1
ATOM 1622 O O . THR A 1 204 ? 18.812 0.669 12.719 1 82.31 204 THR A O 1
ATOM 1625 N N . VAL A 1 205 ? 19.5 1.745 10.953 1 75 205 VAL A N 1
ATOM 1626 C CA . VAL A 1 205 ? 20.906 1.688 11.344 1 75 205 VAL A CA 1
ATOM 1627 C C . VAL A 1 205 ? 21.172 2.676 12.477 1 75 205 VAL A C 1
ATOM 1629 O O . VAL A 1 205 ? 21.906 2.363 13.422 1 75 205 VAL A O 1
ATOM 1632 N N . LYS A 1 206 ? 20.562 3.756 12.359 1 73 206 LYS A N 1
ATOM 1633 C CA . LYS A 1 206 ? 20.859 4.82 13.312 1 73 206 LYS A CA 1
ATOM 1634 C C . LYS A 1 206 ? 19.906 4.785 14.492 1 73 206 LYS A C 1
ATOM 1636 O O . LYS A 1 206 ? 20 5.613 15.398 1 73 206 LYS A O 1
ATOM 1641 N N . ARG A 1 207 ? 18.922 3.883 14.352 1 71.06 207 ARG A N 1
ATOM 1642 C CA . ARG A 1 207 ? 17.969 3.795 15.445 1 71.06 207 ARG A CA 1
ATOM 1643 C C . ARG A 1 207 ? 18.141 2.498 16.234 1 71.06 207 ARG A C 1
ATOM 1645 O O . ARG A 1 207 ? 18 1.407 15.672 1 71.06 207 ARG A O 1
ATOM 1652 N N . PRO A 1 208 ? 18.656 2.637 17.375 1 58.16 208 PRO A N 1
ATOM 1653 C CA . PRO A 1 208 ? 19.016 1.451 18.141 1 58.16 208 PRO A CA 1
ATOM 1654 C C . PRO A 1 208 ? 17.812 0.591 18.516 1 58.16 208 PRO A C 1
ATOM 1656 O O . PRO A 1 208 ? 17.922 -0.637 18.578 1 58.16 208 PRO A O 1
ATOM 1659 N N . TYR A 1 209 ? 16.703 1.254 18.906 1 58.09 209 TYR A N 1
ATOM 1660 C CA . TYR A 1 209 ? 15.648 0.459 19.531 1 58.09 209 TYR A CA 1
ATOM 1661 C C . TYR A 1 209 ? 14.367 0.493 18.719 1 58.09 209 TYR A C 1
ATOM 1663 O O . TYR A 1 209 ? 14.055 1.505 18.078 1 58.09 209 TYR A O 1
ATOM 1671 N N . ASN A 1 210 ? 13.773 -0.667 18.594 1 60.62 210 ASN A N 1
ATOM 1672 C CA . ASN A 1 210 ? 12.422 -0.818 18.062 1 60.62 210 ASN A CA 1
ATOM 1673 C C . ASN A 1 210 ? 12.383 -0.551 16.562 1 60.62 210 ASN A C 1
ATOM 1675 O O . ASN A 1 210 ? 11.406 0.006 16.047 1 60.62 210 ASN A O 1
ATOM 1679 N N . SER A 1 211 ? 13.703 -0.781 16.062 1 69.25 211 SER A N 1
ATOM 1680 C CA . SER A 1 211 ? 13.727 -0.597 14.625 1 69.25 211 SER A CA 1
ATOM 1681 C C . SER A 1 211 ? 13.562 -1.925 13.891 1 69.25 211 SER A C 1
ATOM 1683 O O . SER A 1 211 ? 14.047 -2.959 14.352 1 69.25 211 SER A O 1
ATOM 1685 N N . PRO A 1 212 ? 12.898 -1.836 12.867 1 71.44 212 PRO A N 1
ATOM 1686 C CA . PRO A 1 212 ? 12.758 -3.066 12.086 1 71.44 212 PRO A CA 1
ATOM 1687 C C . PRO A 1 212 ? 14.062 -3.494 11.422 1 71.44 212 PRO A C 1
ATOM 1689 O O . PRO A 1 212 ? 14.977 -2.682 11.266 1 71.44 212 PRO A O 1
ATOM 1692 N N . GLY A 1 213 ? 14.141 -4.77 11.172 1 78.56 213 GLY A N 1
ATOM 1693 C CA . GLY A 1 213 ? 15.234 -5.227 10.328 1 78.56 213 GLY A CA 1
ATOM 1694 C C . GLY A 1 213 ? 15.227 -4.598 8.945 1 78.56 213 GLY A C 1
ATOM 1695 O O . GLY A 1 213 ? 14.211 -4.062 8.508 1 78.56 213 GLY A O 1
ATOM 1696 N N . MET A 1 214 ? 16.328 -4.66 8.281 1 81.62 214 MET A N 1
ATOM 1697 C CA . MET A 1 214 ? 16.5 -3.951 7.02 1 81.62 214 MET A CA 1
ATOM 1698 C C . MET A 1 214 ? 15.57 -4.512 5.949 1 81.62 214 MET A C 1
ATOM 1700 O O . MET A 1 214 ? 15.016 -3.758 5.148 1 81.62 214 MET A O 1
ATOM 1704 N N . VAL A 1 215 ? 15.43 -5.781 5.914 1 83.38 215 VAL A N 1
ATOM 1705 C CA . VAL A 1 215 ? 14.586 -6.398 4.898 1 83.38 215 VAL A CA 1
ATOM 1706 C C . VAL A 1 215 ? 13.117 -6.062 5.176 1 83.38 215 VAL A C 1
ATOM 1708 O O . VAL A 1 215 ? 12.391 -5.641 4.273 1 83.38 215 VAL A O 1
ATOM 1711 N N . TYR A 1 216 ? 12.797 -6.172 6.371 1 84.5 216 TYR A N 1
ATOM 1712 C CA . TYR A 1 216 ? 11.445 -5.812 6.77 1 84.5 216 TYR A CA 1
ATOM 1713 C C . TYR A 1 216 ? 11.164 -4.34 6.477 1 84.5 216 TYR A C 1
ATOM 1715 O O . TYR A 1 216 ? 10.117 -3.998 5.926 1 84.5 216 TYR A O 1
ATOM 1723 N N . ALA A 1 217 ? 12.078 -3.584 6.895 1 87.94 217 ALA A N 1
ATOM 1724 C CA . ALA A 1 217 ? 11.922 -2.15 6.668 1 87.94 217 ALA A CA 1
ATOM 1725 C C . ALA A 1 217 ? 11.773 -1.84 5.184 1 87.94 217 ALA A C 1
ATOM 1727 O O . ALA A 1 217 ? 10.93 -1.027 4.793 1 87.94 217 ALA A O 1
ATOM 1728 N N . SER A 1 218 ? 12.562 -2.457 4.379 1 90.5 218 SER A N 1
ATOM 1729 C CA . SER A 1 218 ? 12.477 -2.238 2.939 1 90.5 218 SER A CA 1
ATOM 1730 C C . SER A 1 218 ? 11.094 -2.598 2.406 1 90.5 218 SER A C 1
ATOM 1732 O O . SER A 1 218 ? 10.523 -1.861 1.598 1 90.5 218 SER A O 1
ATOM 1734 N N . HIS A 1 219 ? 10.594 -3.68 2.855 1 91 219 HIS A N 1
ATOM 1735 C CA . HIS A 1 219 ? 9.273 -4.113 2.422 1 91 219 HIS A CA 1
ATOM 1736 C C . HIS A 1 219 ? 8.188 -3.166 2.928 1 91 219 HIS A C 1
ATOM 1738 O O . HIS A 1 219 ? 7.273 -2.807 2.184 1 91 219 HIS A O 1
ATOM 1744 N N . LEU A 1 220 ? 8.312 -2.822 4.145 1 90.81 220 LEU A N 1
ATOM 1745 C CA . LEU A 1 220 ? 7.379 -1.888 4.754 1 90.81 220 LEU A CA 1
ATOM 1746 C C . LEU A 1 220 ? 7.34 -0.574 3.982 1 90.81 220 LEU A C 1
ATOM 1748 O O . LEU A 1 220 ? 6.266 -0.109 3.594 1 90.81 220 LEU A O 1
ATOM 1752 N N . TYR A 1 221 ? 8.453 -0.035 3.744 1 95 221 TYR A N 1
ATOM 1753 C CA . TYR A 1 221 ? 8.539 1.267 3.09 1 95 221 TYR A CA 1
ATOM 1754 C C . TYR A 1 221 ? 8.125 1.169 1.627 1 95 221 TYR A C 1
ATOM 1756 O O . TYR A 1 221 ? 7.512 2.096 1.085 1 95 221 TYR A O 1
ATOM 1764 N N . THR A 1 222 ? 8.438 0.052 0.999 1 96.31 222 THR A N 1
ATOM 1765 C CA . THR A 1 222 ? 7.957 -0.177 -0.359 1 96.31 222 THR A CA 1
ATOM 1766 C C . THR A 1 222 ? 6.434 -0.142 -0.407 1 96.31 222 THR A C 1
ATOM 1768 O O . THR A 1 222 ? 5.848 0.522 -1.266 1 96.31 222 THR A O 1
ATOM 1771 N N . SER A 1 223 ? 5.84 -0.826 0.496 1 94.88 223 SER A N 1
ATOM 1772 C CA . SER A 1 223 ? 4.383 -0.876 0.562 1 94.88 223 SER A CA 1
ATOM 1773 C C . SER A 1 223 ? 3.791 0.516 0.752 1 94.88 223 SER A C 1
ATOM 1775 O O . SER A 1 223 ? 2.809 0.873 0.098 1 94.88 223 SER A O 1
ATOM 1777 N N . LEU A 1 224 ? 4.383 1.235 1.585 1 96.88 224 LEU A N 1
ATOM 1778 C CA . LEU A 1 224 ? 3.863 2.564 1.89 1 96.88 224 LEU A CA 1
ATOM 1779 C C . LEU A 1 224 ? 4.129 3.529 0.741 1 96.88 224 LEU A C 1
ATOM 1781 O O . LEU A 1 224 ? 3.334 4.438 0.488 1 96.88 224 LEU A O 1
ATOM 1785 N N . LEU A 1 225 ? 5.238 3.346 0.035 1 98.44 225 LEU A N 1
ATOM 1786 C CA . LEU A 1 225 ? 5.465 4.121 -1.181 1 98.44 225 LEU A CA 1
ATOM 1787 C C . LEU A 1 225 ? 4.359 3.859 -2.201 1 98.44 225 LEU A C 1
ATOM 1789 O O . LEU A 1 225 ? 3.893 4.789 -2.867 1 98.44 225 LEU A O 1
ATOM 1793 N N . LYS A 1 226 ? 3.984 2.658 -2.293 1 97.94 226 LYS A N 1
ATOM 1794 C CA . LYS A 1 226 ? 2.918 2.312 -3.229 1 97.94 226 LYS A CA 1
ATOM 1795 C C . LYS A 1 226 ? 1.603 2.975 -2.83 1 97.94 226 LYS A C 1
ATOM 1797 O O . LYS A 1 226 ? 0.863 3.463 -3.688 1 97.94 226 LYS A O 1
ATOM 1802 N N . VAL A 1 227 ? 1.346 2.98 -1.581 1 97.69 227 VAL A N 1
ATOM 1803 C CA . VAL A 1 227 ? 0.173 3.686 -1.076 1 97.69 227 VAL A CA 1
ATOM 1804 C C . VAL A 1 227 ? 0.27 5.168 -1.431 1 97.69 227 VAL A C 1
ATOM 1806 O O . VAL A 1 227 ? -0.674 5.746 -1.977 1 97.69 227 VAL A O 1
ATOM 1809 N N . MET A 1 228 ? 1.4 5.742 -1.189 1 98.44 228 MET A N 1
ATOM 1810 C CA . MET A 1 228 ? 1.606 7.164 -1.461 1 98.44 228 MET A CA 1
ATOM 1811 C C . MET A 1 228 ? 1.453 7.461 -2.949 1 98.44 228 MET A C 1
ATOM 1813 O O . MET A 1 228 ? 0.875 8.484 -3.326 1 98.44 228 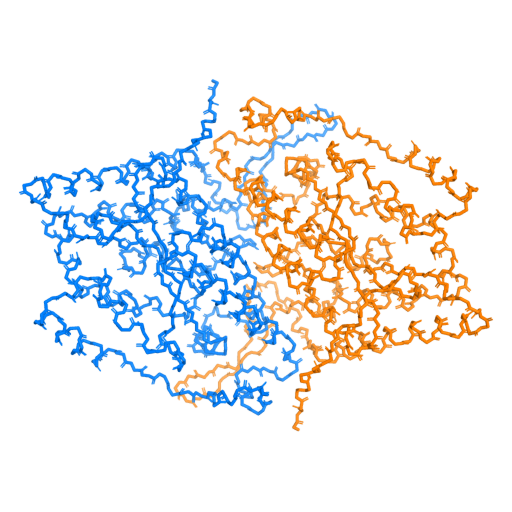MET A O 1
ATOM 1817 N N . GLU A 1 229 ? 2.02 6.602 -3.715 1 98.38 229 GLU A N 1
ATOM 1818 C CA . GLU A 1 229 ? 1.934 6.777 -5.16 1 98.38 229 GLU A CA 1
ATOM 1819 C C . GLU A 1 229 ? 0.483 6.914 -5.613 1 98.38 229 GLU A C 1
ATOM 1821 O O . GLU A 1 229 ? 0.141 7.844 -6.348 1 98.38 229 GLU A O 1
ATOM 1826 N N . THR A 1 230 ? -0.336 6.062 -5.152 1 97.94 230 THR A N 1
ATOM 1827 C CA . THR A 1 230 ? -1.738 6.09 -5.555 1 97.94 230 THR A CA 1
ATOM 1828 C C . THR A 1 230 ? -2.436 7.332 -5.008 1 97.94 230 THR A C 1
ATOM 1830 O O . THR A 1 230 ? -3.312 7.898 -5.664 1 97.94 230 THR A O 1
ATOM 1833 N N . GLN A 1 231 ? -2.084 7.711 -3.812 1 97.31 231 GLN A N 1
ATOM 1834 C CA . GLN A 1 231 ? -2.676 8.906 -3.229 1 97.31 231 GLN A CA 1
ATOM 1835 C C . GLN A 1 231 ? -2.312 10.156 -4.035 1 97.31 231 GLN A C 1
ATOM 1837 O O . GLN A 1 231 ? -3.164 11.008 -4.285 1 97.31 231 GLN A O 1
ATOM 1842 N N . ILE A 1 232 ? -1.083 10.219 -4.473 1 97.44 232 ILE A N 1
ATOM 1843 C CA . ILE A 1 232 ? -0.616 11.359 -5.266 1 97.44 232 ILE A CA 1
ATOM 1844 C C . ILE A 1 232 ? -1.32 11.367 -6.617 1 97.44 232 ILE A C 1
ATOM 1846 O O . ILE A 1 232 ? -1.786 12.406 -7.078 1 97.44 232 ILE A O 1
ATOM 1850 N N . LEU A 1 233 ? -1.483 10.203 -7.199 1 95.12 233 LEU A N 1
ATOM 1851 C CA . LEU A 1 233 ? -2.109 10.094 -8.516 1 95.12 233 LEU A CA 1
ATOM 1852 C C . LEU A 1 233 ? -3.594 10.43 -8.438 1 95.12 233 LEU A C 1
ATOM 1854 O O . LEU A 1 233 ? -4.188 10.867 -9.43 1 95.12 233 LEU A O 1
ATOM 1858 N N . ARG A 1 234 ? -4.105 10.242 -7.297 1 94.88 234 ARG A N 1
ATOM 1859 C CA . ARG A 1 234 ? -5.535 10.492 -7.129 1 94.88 234 ARG A CA 1
ATOM 1860 C C . ARG A 1 234 ? -5.82 11.984 -6.988 1 94.88 234 ARG A C 1
ATOM 1862 O O . ARG A 1 234 ? -6.914 12.445 -7.316 1 94.88 234 ARG A O 1
ATOM 1869 N N . PHE A 1 235 ? -4.887 12.633 -6.469 1 95.25 235 PHE A N 1
ATOM 1870 C CA . PHE A 1 235 ? -5.07 14.062 -6.246 1 95.25 235 PHE A CA 1
ATOM 1871 C C . PHE A 1 235 ? -3.953 14.867 -6.906 1 95.25 235 PHE A C 1
ATOM 1873 O O . PHE A 1 235 ? -3.279 15.656 -6.246 1 95.25 235 PHE A O 1
ATOM 1880 N N . PRO A 1 236 ? -3.879 14.727 -8.18 1 94.56 236 PRO A N 1
ATOM 1881 C CA . PRO A 1 236 ? -2.768 15.375 -8.883 1 94.56 236 PRO A CA 1
ATOM 1882 C C . PRO A 1 236 ? -2.826 16.906 -8.781 1 94.56 236 PRO A C 1
ATOM 1884 O O . PRO A 1 236 ? -1.786 17.562 -8.672 1 94.56 236 PRO A O 1
ATOM 1887 N N . ASP A 1 237 ? -4.004 17.469 -8.797 1 94.44 237 ASP A N 1
ATOM 1888 C CA . ASP A 1 237 ? -4.172 18.922 -8.797 1 94.44 237 ASP A CA 1
ATOM 1889 C C . ASP A 1 237 ? -3.791 19.5 -7.441 1 94.44 237 ASP A C 1
ATOM 1891 O O . ASP A 1 237 ? -3.596 20.719 -7.316 1 94.44 237 ASP A O 1
ATOM 1895 N N . GLN A 1 238 ? -3.715 18.641 -6.477 1 95.5 238 GLN A N 1
ATOM 1896 C CA . GLN A 1 238 ? -3.416 19.109 -5.129 1 95.5 238 GLN A CA 1
ATOM 1897 C C . GLN A 1 238 ? -1.931 18.969 -4.812 1 95.5 238 GLN A C 1
ATOM 1899 O O . GLN A 1 238 ? -1.477 19.375 -3.74 1 95.5 238 GLN A O 1
ATOM 1904 N N . THR A 1 239 ? -1.18 18.453 -5.766 1 95.25 239 THR A N 1
ATOM 1905 C CA . THR A 1 239 ? 0.258 18.312 -5.562 1 95.25 239 THR A CA 1
ATOM 1906 C C . THR A 1 239 ? 0.954 19.672 -5.723 1 95.25 239 THR A C 1
ATOM 1908 O O . THR A 1 239 ? 0.944 20.25 -6.809 1 95.25 239 THR A O 1
ATOM 1911 N N . ARG A 1 240 ? 1.614 20.078 -4.691 1 92.75 240 ARG A N 1
ATOM 1912 C CA . ARG A 1 240 ? 2.217 21.406 -4.691 1 92.75 240 ARG A CA 1
ATOM 1913 C C . ARG A 1 240 ? 3.701 21.344 -5.035 1 92.75 240 ARG A C 1
ATOM 1915 O O . ARG A 1 240 ? 4.242 22.25 -5.668 1 92.75 240 ARG A O 1
ATOM 1922 N N . ALA A 1 241 ? 4.312 20.312 -4.539 1 92.88 241 ALA A N 1
ATOM 1923 C CA . ALA A 1 241 ? 5.75 20.219 -4.758 1 92.88 241 ALA A CA 1
ATOM 1924 C C . ALA A 1 241 ? 6.242 18.797 -4.484 1 92.88 241 ALA A C 1
ATOM 1926 O O . ALA A 1 241 ? 5.602 18.031 -3.748 1 92.88 241 ALA A O 1
ATOM 1927 N N . CYS A 1 242 ? 7.305 18.453 -5.109 1 93.44 242 CYS A N 1
ATOM 1928 C CA . CYS A 1 242 ? 8.062 17.219 -4.891 1 93.44 242 CYS A CA 1
ATOM 1929 C C . CYS A 1 242 ? 9.539 17.531 -4.672 1 93.44 242 CYS A C 1
ATOM 1931 O O . CYS A 1 242 ? 10.211 18.047 -5.566 1 93.44 242 CYS A O 1
ATOM 1933 N N . PHE A 1 243 ? 10.023 17.234 -3.496 1 91.19 243 PHE A N 1
ATOM 1934 C CA . PHE A 1 243 ? 11.43 17.562 -3.305 1 91.19 243 PHE A CA 1
ATOM 1935 C C . PHE A 1 243 ? 12.07 16.625 -2.293 1 91.19 243 PHE A C 1
ATOM 1937 O O . PHE A 1 243 ? 11.375 15.93 -1.555 1 91.19 243 PHE A O 1
ATOM 1944 N N . GLY A 1 244 ? 13.359 16.5 -2.322 1 89.75 244 GLY A N 1
ATOM 1945 C CA . GLY A 1 244 ? 14.188 15.805 -1.354 1 89.75 244 GLY A CA 1
ATOM 1946 C C . GLY A 1 244 ? 15.227 16.703 -0.697 1 89.75 244 GLY A C 1
ATOM 1947 O O . GLY A 1 244 ? 15.922 17.453 -1.378 1 89.75 244 GLY A O 1
ATOM 1948 N N . PHE A 1 245 ? 15.281 16.594 0.569 1 85.12 245 PHE A N 1
ATOM 1949 C CA . PHE A 1 245 ? 16.234 17.438 1.285 1 85.12 245 PHE A CA 1
ATOM 1950 C C . PHE A 1 245 ? 17.672 16.984 1.018 1 85.12 245 PHE A C 1
ATOM 1952 O O . PHE A 1 245 ? 18.594 17.781 1.076 1 85.12 245 PHE A O 1
ATOM 1959 N N . PHE A 1 246 ? 17.797 15.727 0.667 1 71.81 246 PHE A N 1
ATOM 1960 C CA . PHE A 1 246 ? 19.125 15.133 0.722 1 71.81 246 PHE A CA 1
ATOM 1961 C C . PHE A 1 246 ? 19.547 14.617 -0.65 1 71.81 246 PHE A C 1
ATOM 1963 O O . PHE A 1 246 ? 20.562 13.938 -0.778 1 71.81 246 PHE A O 1
ATOM 1970 N N . ASP A 1 247 ? 18.641 14.75 -1.613 1 65 247 ASP A N 1
ATOM 1971 C CA . ASP A 1 247 ? 18.938 14.203 -2.936 1 65 247 ASP A CA 1
ATOM 1972 C C . ASP A 1 247 ? 19.719 15.203 -3.779 1 65 247 ASP A C 1
ATOM 1974 O O . ASP A 1 247 ? 19.562 16.406 -3.631 1 65 247 ASP A O 1
ATOM 1978 N N . HIS A 1 248 ? 20.734 14.727 -4.336 1 55.22 248 HIS A N 1
ATOM 1979 C CA . HIS A 1 248 ? 21.562 15.547 -5.215 1 55.22 248 HIS A CA 1
ATOM 1980 C C . HIS A 1 248 ? 20.734 16.203 -6.301 1 55.22 248 HIS A C 1
ATOM 1982 O O . HIS A 1 248 ? 21.016 17.344 -6.695 1 55.22 248 HIS A O 1
ATOM 1988 N N . GLN A 1 249 ? 19.922 15.438 -6.891 1 51.19 249 GLN A N 1
ATOM 1989 C CA . GLN A 1 249 ? 19.141 15.969 -8.008 1 51.19 249 GLN A CA 1
ATOM 1990 C C . GLN A 1 249 ? 18.078 16.938 -7.52 1 51.19 249 GLN A C 1
ATOM 1992 O O . GLN A 1 249 ? 17.812 17.953 -8.156 1 51.19 249 GLN A O 1
ATOM 1997 N N . GLY A 1 250 ? 17.391 16.641 -6.48 1 52.31 250 GLY A N 1
ATOM 1998 C CA . GLY A 1 250 ? 16.219 17.359 -6.027 1 52.31 250 GLY A CA 1
ATOM 1999 C C . GLY A 1 250 ? 16.547 18.562 -5.172 1 52.31 250 GLY A C 1
ATOM 2000 O O . GLY A 1 250 ? 15.656 19.297 -4.727 1 52.31 250 GLY A O 1
ATOM 2001 N N . ALA A 1 251 ? 17.938 18.625 -4.891 1 51.62 251 ALA A N 1
ATOM 2002 C CA . ALA A 1 251 ? 18.375 19.625 -3.922 1 51.62 251 ALA A CA 1
ATOM 2003 C C . ALA A 1 251 ? 18.156 21.031 -4.457 1 51.62 251 ALA A C 1
ATOM 2005 O O . ALA A 1 251 ? 17.953 21.969 -3.684 1 51.62 251 ALA A O 1
ATOM 2006 N N . ALA A 1 252 ? 18.109 21.047 -5.707 1 56.94 252 ALA A N 1
ATOM 2007 C CA . ALA A 1 252 ? 18.281 22.438 -6.109 1 56.94 252 ALA A CA 1
ATOM 2008 C C . ALA A 1 252 ? 17 23.234 -5.879 1 56.94 252 ALA A C 1
ATOM 2010 O O . ALA A 1 252 ? 17.031 24.453 -5.691 1 56.94 252 ALA A O 1
ATOM 2011 N N . GLU A 1 253 ? 15.914 22.422 -5.613 1 74.81 253 GLU A N 1
ATOM 2012 C CA . GLU A 1 253 ? 14.773 23.328 -5.703 1 74.81 253 GLU A CA 1
ATOM 2013 C C . GLU A 1 253 ? 13.953 23.312 -4.418 1 74.81 253 GLU A C 1
ATOM 2015 O O . GLU A 1 253 ? 13.008 24.078 -4.266 1 74.81 253 GLU A O 1
ATOM 2020 N N . TRP A 1 254 ? 14.586 22.594 -3.396 1 86.62 254 TRP A N 1
ATOM 2021 C CA . TRP A 1 254 ? 13.719 22.5 -2.227 1 86.62 254 TRP A CA 1
ATOM 2022 C C . TRP A 1 254 ? 13.789 23.781 -1.4 1 86.62 254 TRP A C 1
ATOM 2024 O O . TRP A 1 254 ? 12.789 24.203 -0.814 1 86.62 254 TRP A O 1
ATOM 2034 N N . GLN A 1 255 ? 14.898 24.484 -1.431 1 88.31 255 GLN A N 1
ATOM 2035 C CA . GLN A 1 255 ? 15.062 25.688 -0.624 1 88.31 255 GLN A CA 1
ATOM 2036 C C . GLN A 1 255 ? 14.125 26.797 -1.094 1 88.31 255 GLN A C 1
ATOM 2038 O O . GLN A 1 255 ? 13.406 27.391 -0.289 1 88.31 255 GLN A O 1
ATOM 2043 N N . THR A 1 256 ? 14.164 26.984 -2.385 1 88.56 256 THR A N 1
ATOM 2044 C CA . THR A 1 256 ? 13.289 28.016 -2.93 1 88.56 256 THR A CA 1
ATOM 2045 C C . THR A 1 256 ? 11.828 27.656 -2.699 1 88.56 256 THR A C 1
ATOM 2047 O O . THR A 1 256 ? 11.016 28.531 -2.357 1 88.56 256 THR A O 1
ATOM 2050 N N . THR A 1 257 ? 11.539 26.438 -2.812 1 89.88 257 THR A N 1
ATOM 2051 C CA . THR A 1 257 ? 10.172 25.969 -2.623 1 89.88 257 THR A CA 1
ATOM 2052 C C . THR A 1 257 ? 9.703 26.219 -1.192 1 89.88 257 THR A C 1
ATOM 2054 O O . THR A 1 257 ? 8.617 26.766 -0.976 1 89.88 257 THR A O 1
ATOM 2057 N N . LEU A 1 258 ? 10.531 25.906 -0.253 1 92.88 258 LEU A N 1
ATOM 2058 C CA . LEU A 1 258 ? 10.164 26.062 1.149 1 92.88 258 LEU A CA 1
ATOM 2059 C C . LEU A 1 258 ? 10.117 27.531 1.545 1 92.88 258 LEU A C 1
ATOM 2061 O O . LEU A 1 258 ? 9.234 27.938 2.303 1 92.88 258 LEU A O 1
ATOM 2065 N N . ARG A 1 259 ? 11.102 28.203 1.034 1 93.38 259 ARG A N 1
ATOM 2066 C CA . ARG A 1 259 ? 11.141 29.641 1.305 1 93.38 259 ARG A CA 1
ATOM 2067 C C . ARG A 1 259 ? 9.836 30.297 0.878 1 93.38 259 ARG A C 1
ATOM 2069 O O . ARG A 1 259 ? 9.18 30.969 1.686 1 93.38 259 ARG A O 1
ATOM 2076 N N . ASP A 1 260 ? 9.43 30.031 -0.326 1 90.88 260 ASP A N 1
ATOM 2077 C CA . ASP A 1 260 ? 8.242 30.672 -0.888 1 90.88 260 ASP A CA 1
ATOM 2078 C C . ASP A 1 260 ? 6.969 30.125 -0.246 1 90.88 260 ASP A C 1
ATOM 2080 O O . ASP A 1 260 ? 6.02 30.875 0.001 1 90.88 260 ASP A O 1
ATOM 2084 N N . MET A 1 261 ? 6.965 28.938 0.058 1 92.25 261 MET A N 1
ATOM 2085 C CA . MET A 1 261 ? 5.789 28.266 0.598 1 92.25 261 MET A CA 1
ATOM 2086 C C . MET A 1 261 ? 5.461 28.766 1.996 1 92.25 261 MET A C 1
ATOM 2088 O O . MET A 1 261 ? 4.289 28.922 2.346 1 92.25 261 MET A O 1
ATOM 2092 N N . TRP A 1 262 ? 6.484 29.062 2.723 1 95.38 262 TRP A N 1
ATOM 2093 C CA . TRP A 1 262 ? 6.23 29.359 4.129 1 95.38 262 TRP A CA 1
ATOM 2094 C C . TRP A 1 262 ? 6.426 30.844 4.426 1 95.38 262 TRP A C 1
ATOM 2096 O O . TRP A 1 262 ? 6.711 31.219 5.562 1 95.38 262 TRP A O 1
ATOM 2106 N N . GLY A 1 263 ? 6.445 31.703 3.398 1 93.94 263 GLY A N 1
ATOM 2107 C CA . GLY A 1 263 ? 6.152 33.125 3.557 1 93.94 263 GLY A CA 1
ATOM 2108 C C . GLY A 1 263 ? 7.395 33.969 3.629 1 93.94 263 GLY A C 1
ATOM 2109 O O . GLY A 1 263 ? 7.316 35.156 3.957 1 93.94 263 GLY A O 1
ATOM 2110 N N . TRP A 1 264 ? 8.578 33.344 3.361 1 94.62 264 TRP A N 1
ATOM 2111 C CA . TRP A 1 264 ? 9.766 34.188 3.293 1 94.62 264 TRP A CA 1
ATOM 2112 C C . TRP A 1 264 ? 9.82 34.938 1.972 1 94.62 264 TRP A C 1
ATOM 2114 O O . TRP A 1 264 ? 10.5 34.531 1.036 1 94.62 264 TRP A O 1
ATOM 2124 N N . THR A 1 265 ? 9.18 36.094 1.869 1 89.31 265 THR A N 1
ATOM 2125 C CA . THR A 1 265 ? 8.945 36.719 0.566 1 89.31 265 THR A CA 1
ATOM 2126 C C . THR A 1 265 ? 9.727 38 0.434 1 89.31 265 THR A C 1
ATOM 2128 O O . THR A 1 265 ? 9.977 38.469 -0.678 1 89.31 265 THR A O 1
ATOM 2131 N N . THR A 1 266 ? 10.031 38.75 1.469 1 91.94 266 THR A N 1
ATOM 2132 C CA . THR A 1 266 ? 10.805 39.969 1.396 1 91.94 266 THR A CA 1
ATOM 2133 C C . THR A 1 266 ? 12.305 39.688 1.403 1 91.94 266 THR A C 1
ATOM 2135 O O . THR A 1 266 ? 12.719 38.594 1.792 1 91.94 266 THR A O 1
ATOM 2138 N N . GLN A 1 267 ? 13.031 40.625 0.969 1 92.56 267 GLN A N 1
ATOM 2139 C CA . GLN A 1 267 ? 14.484 40.469 0.924 1 92.56 267 GLN A CA 1
ATOM 21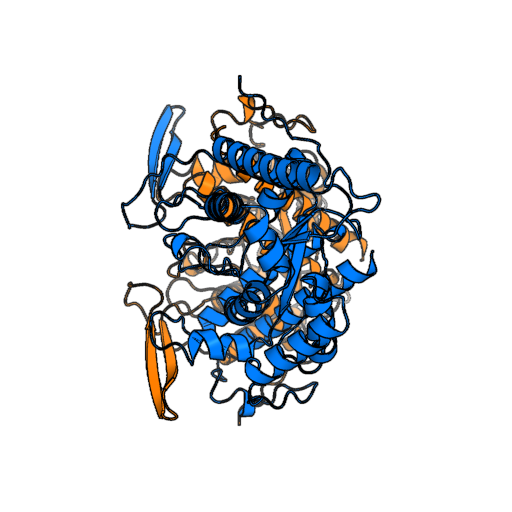40 C C . GLN A 1 267 ? 15.039 40.125 2.303 1 92.56 267 GLN A C 1
ATOM 2142 O O . GLN A 1 267 ? 15.836 39.188 2.443 1 92.56 267 GLN A O 1
ATOM 2147 N N . ASN A 1 268 ? 14.625 40.844 3.293 1 93.44 268 ASN A N 1
ATOM 2148 C CA . ASN A 1 268 ? 15.062 40.562 4.656 1 93.44 268 ASN A CA 1
ATOM 2149 C C . ASN A 1 268 ? 14.703 39.156 5.094 1 93.44 268 ASN A C 1
ATOM 2151 O O . ASN A 1 268 ? 15.5 38.469 5.746 1 93.44 268 ASN A O 1
ATOM 2155 N N . GLN A 1 269 ? 13.609 38.719 4.734 1 93.81 269 GLN A N 1
ATOM 2156 C CA . GLN A 1 269 ? 13.148 37.375 5.086 1 93.81 269 GLN A CA 1
ATOM 2157 C C . GLN A 1 269 ? 13.93 36.312 4.324 1 93.81 269 GLN A C 1
ATOM 2159 O O . GLN A 1 269 ? 14.266 35.281 4.883 1 93.81 269 GLN A O 1
ATOM 2164 N N . THR A 1 270 ? 14.18 36.594 3.096 1 94.5 270 THR A N 1
ATOM 2165 C CA . THR A 1 270 ? 14.969 35.656 2.293 1 94.5 270 THR A CA 1
ATOM 2166 C C . THR A 1 270 ? 16.359 35.5 2.879 1 94.5 270 THR A C 1
ATOM 2168 O O . THR A 1 270 ? 16.875 34.375 2.959 1 94.5 270 THR A O 1
ATOM 2171 N N . ASP A 1 271 ? 16.922 36.562 3.281 1 94.56 271 ASP A N 1
ATOM 2172 C CA . ASP A 1 271 ? 18.219 36.5 3.924 1 94.56 271 ASP A CA 1
ATOM 2173 C C . ASP A 1 271 ? 18.172 35.688 5.219 1 94.56 271 ASP A C 1
ATOM 2175 O O . ASP A 1 271 ? 19.078 34.906 5.508 1 94.56 271 ASP A O 1
ATOM 2179 N N . ALA A 1 272 ? 17.172 35.938 5.965 1 94.94 272 ALA A N 1
ATOM 2180 C CA . ALA A 1 272 ? 16.984 35.219 7.215 1 94.94 272 ALA A CA 1
ATOM 2181 C C . ALA A 1 272 ? 16.812 33.719 6.957 1 94.94 272 ALA A C 1
ATOM 2183 O O . ALA A 1 272 ? 17.328 32.875 7.715 1 94.94 272 ALA A O 1
ATOM 2184 N N . PHE A 1 273 ? 16.062 33.406 5.961 1 95.5 273 PHE A N 1
ATOM 2185 C CA . PHE A 1 273 ? 15.867 32 5.578 1 95.5 273 PHE A CA 1
ATOM 2186 C C . PHE A 1 273 ? 17.203 31.359 5.25 1 95.5 273 PHE A C 1
ATOM 2188 O O . PHE A 1 273 ? 17.5 30.266 5.738 1 95.5 273 PHE A O 1
ATOM 2195 N N . ASP A 1 274 ? 17.938 32.031 4.402 1 93.5 274 ASP A N 1
ATOM 2196 C CA . ASP A 1 274 ? 19.234 31.5 4 1 93.5 274 ASP A CA 1
ATOM 2197 C C . ASP A 1 274 ? 20.125 31.266 5.215 1 93.5 274 ASP A C 1
ATOM 2199 O O . ASP A 1 274 ? 20.812 30.25 5.305 1 93.5 274 ASP A O 1
ATOM 2203 N N . ALA A 1 275 ? 20.141 32.25 6.086 1 93.75 275 ALA A N 1
ATOM 2204 C CA . ALA A 1 275 ? 20.938 32.125 7.305 1 93.75 275 ALA A CA 1
ATOM 2205 C C . ALA A 1 275 ? 20.469 30.938 8.148 1 93.75 275 ALA A C 1
ATOM 2207 O O . ALA A 1 275 ? 21.297 30.188 8.68 1 93.75 275 ALA A O 1
ATOM 2208 N N . PHE A 1 276 ? 19.219 30.766 8.219 1 93.62 276 PHE A N 1
ATOM 2209 C CA . PHE A 1 276 ? 18.625 29.656 8.984 1 93.62 276 PHE A CA 1
ATOM 2210 C C . PHE A 1 276 ? 19.047 28.312 8.398 1 93.62 276 PHE A C 1
ATOM 2212 O O . PHE A 1 276 ? 19.453 27.422 9.133 1 93.62 276 PHE A O 1
ATOM 2219 N N . ILE A 1 277 ? 18.891 28.156 7.102 1 91.12 277 ILE A N 1
ATOM 2220 C CA . ILE A 1 277 ? 19.219 26.906 6.43 1 91.12 277 ILE A CA 1
ATOM 2221 C C . ILE A 1 277 ? 20.719 26.609 6.602 1 91.12 277 ILE A C 1
ATOM 2223 O O . ILE A 1 277 ? 21.094 25.469 6.879 1 91.12 277 ILE A O 1
ATOM 2227 N N . ARG A 1 278 ? 21.516 27.594 6.422 1 89 278 ARG A N 1
ATOM 2228 C CA . ARG A 1 278 ? 22.953 27.406 6.586 1 89 278 ARG A CA 1
ATOM 2229 C C . ARG A 1 278 ? 23.281 26.891 7.984 1 89 278 ARG A C 1
ATOM 2231 O O . ARG A 1 278 ? 24.188 26.078 8.148 1 89 278 ARG A O 1
ATOM 2238 N N . ALA A 1 279 ? 22.562 27.25 8.914 1 90.62 279 ALA A N 1
ATOM 2239 C CA . ALA A 1 279 ? 22.828 26.906 10.312 1 90.62 279 ALA A CA 1
ATOM 2240 C C . ALA A 1 279 ? 22.266 25.516 10.648 1 90.62 279 ALA A C 1
ATOM 2242 O O . ALA A 1 279 ? 22.766 24.844 11.547 1 90.62 279 ALA A O 1
ATOM 2243 N N . THR A 1 280 ? 21.234 25.078 10.016 1 87.5 280 THR A N 1
ATOM 2244 C CA . THR A 1 280 ? 20.453 23.938 10.484 1 87.5 280 THR A CA 1
ATOM 2245 C C . THR A 1 280 ? 20.656 22.734 9.562 1 87.5 280 THR A C 1
ATOM 2247 O O . THR A 1 280 ? 20.641 21.578 10.016 1 87.5 280 THR A O 1
ATOM 2250 N N . TYR A 1 281 ? 20.766 23.047 8.328 1 83.62 281 TYR A N 1
ATOM 2251 C CA . TYR A 1 281 ? 20.844 21.969 7.344 1 83.62 281 TYR A CA 1
ATOM 2252 C C . TYR A 1 281 ? 22.297 21.531 7.141 1 83.62 281 TYR A C 1
ATOM 2254 O O . TYR A 1 281 ? 23.156 22.344 6.84 1 83.62 281 TYR A O 1
ATOM 2262 N N . ARG A 1 282 ? 22.516 20.219 7.434 1 74.44 282 ARG A N 1
ATOM 2263 C CA . ARG A 1 282 ? 23.797 19.594 7.129 1 74.44 282 ARG A CA 1
ATOM 2264 C C . ARG A 1 282 ? 23.641 18.516 6.066 1 74.44 282 ARG A C 1
ATOM 2266 O O . ARG A 1 282 ? 22.891 17.562 6.25 1 74.44 282 ARG A O 1
ATOM 2273 N N . LYS A 1 283 ? 24.328 18.766 5.008 1 66.06 283 LYS A N 1
ATOM 2274 C CA . LYS A 1 283 ? 24.281 17.75 3.965 1 66.06 283 LYS A CA 1
ATOM 2275 C C . LYS A 1 283 ? 24.875 16.422 4.457 1 66.06 283 LYS A C 1
ATOM 2277 O O . LYS A 1 283 ? 25.984 16.406 5 1 66.06 283 LYS A O 1
ATOM 2282 N N . PRO A 1 284 ? 23.969 15.477 4.371 1 61.19 284 PRO A N 1
ATOM 2283 C CA . PRO A 1 284 ? 24.531 14.211 4.84 1 61.19 284 PRO A CA 1
ATOM 2284 C C . PRO A 1 284 ? 25.719 13.734 3.996 1 61.19 284 PRO A C 1
ATOM 2286 O O . PRO A 1 284 ? 25.781 14.016 2.795 1 61.19 284 PRO A O 1
ATOM 2289 N N . SER A 1 285 ? 26.781 13.305 4.59 1 55.62 285 SER A N 1
ATOM 2290 C CA . SER A 1 285 ? 27.875 12.656 3.879 1 55.62 285 SER A CA 1
ATOM 2291 C C . SER A 1 285 ? 27.391 11.445 3.084 1 55.62 285 SER A C 1
ATOM 2293 O O . SER A 1 285 ? 26.594 10.656 3.582 1 55.62 285 SER A O 1
ATOM 2295 N N . THR A 1 286 ? 27.125 11.758 1.794 1 50.53 286 THR A N 1
ATOM 2296 C CA . THR A 1 286 ? 26.625 10.68 0.956 1 50.53 286 THR A CA 1
ATOM 2297 C C . THR A 1 286 ? 27.391 9.391 1.197 1 50.53 286 THR A C 1
ATOM 2299 O O . THR A 1 286 ? 28.625 9.367 1.085 1 50.53 286 THR A O 1
ATOM 2302 N N . PHE A 1 287 ? 26.984 8.672 1.957 1 47.09 287 PHE A N 1
ATOM 2303 C CA . PHE A 1 287 ? 27.656 7.391 2.086 1 47.09 287 PHE A CA 1
ATOM 2304 C C . PHE A 1 287 ? 27.688 6.66 0.749 1 47.09 287 PHE A C 1
ATOM 2306 O O . PHE A 1 287 ? 28.453 5.707 0.573 1 47.09 287 PHE A O 1
ATOM 2313 N N . TYR A 1 288 ? 26.562 6.914 -0.048 1 46.41 288 TYR A N 1
ATOM 2314 C CA . TYR A 1 288 ? 26.516 6.078 -1.242 1 46.41 288 TYR A CA 1
ATOM 2315 C C . TYR A 1 288 ? 26.797 6.898 -2.496 1 46.41 288 TYR A C 1
ATOM 2317 O O . TYR A 1 288 ? 26.344 8.047 -2.6 1 46.41 288 TYR A O 1
ATOM 2325 N N . ARG A 1 289 ? 28 6.852 -2.871 1 39.66 289 ARG A N 1
ATOM 2326 C CA . ARG A 1 289 ? 28.266 7.418 -4.188 1 39.66 289 ARG A CA 1
ATOM 2327 C C . ARG A 1 289 ? 27.328 6.84 -5.238 1 39.66 289 ARG A C 1
ATOM 2329 O O . ARG A 1 289 ? 27.297 5.625 -5.453 1 39.66 289 ARG A O 1
ATOM 2336 N N . SER A 1 290 ? 26.078 7.355 -5.418 1 38.56 290 SER A N 1
ATOM 2337 C CA . SER A 1 290 ? 25.109 7.004 -6.457 1 38.56 290 SER A CA 1
ATOM 2338 C C . SER A 1 290 ? 25.766 6.965 -7.832 1 38.56 290 SER A C 1
ATOM 2340 O O . SER A 1 290 ? 26.047 8.016 -8.422 1 38.56 290 SER A O 1
ATOM 2342 N N . THR A 1 291 ? 26.828 6.32 -8.078 1 33.94 291 THR A N 1
ATOM 2343 C CA . THR A 1 291 ? 26.953 6.324 -9.531 1 33.94 291 THR A CA 1
ATOM 2344 C C . THR A 1 291 ? 25.641 5.875 -10.188 1 33.94 291 THR A C 1
ATOM 2346 O O . THR A 1 291 ? 24.906 5.059 -9.625 1 33.94 291 THR A O 1
ATOM 2349 N N . SER A 1 292 ? 25.125 6.605 -11.117 1 34.94 292 SER A N 1
ATOM 2350 C CA . SER A 1 292 ? 23.859 6.488 -11.82 1 34.94 292 SER A CA 1
ATOM 2351 C C . SER A 1 292 ? 23.312 5.07 -11.742 1 34.94 292 SER A C 1
ATOM 2353 O O . SER A 1 292 ? 22.109 4.875 -11.484 1 34.94 292 SER A O 1
ATOM 2355 N N . ASP A 1 293 ? 23.797 4.184 -12.688 1 38.22 293 ASP A N 1
ATOM 2356 C CA . ASP A 1 293 ? 23.203 2.963 -13.227 1 38.22 293 ASP A CA 1
ATOM 2357 C C . ASP A 1 293 ? 23.172 1.86 -12.172 1 38.22 293 ASP A C 1
ATOM 2359 O O . ASP A 1 293 ? 22.234 1.055 -12.141 1 38.22 293 ASP A O 1
ATOM 2363 N N . ASN A 1 294 ? 24.422 1.28 -11.766 1 36.5 294 ASN A N 1
ATOM 2364 C CA . ASN A 1 294 ? 24.703 0.007 -11.117 1 36.5 294 ASN A CA 1
ATOM 2365 C C . ASN A 1 294 ? 24.922 0.183 -9.617 1 36.5 294 ASN A C 1
ATOM 2367 O O . ASN A 1 294 ? 25.875 0.86 -9.195 1 36.5 294 ASN A O 1
ATOM 2371 N N . ILE A 1 295 ? 23.953 0.346 -8.773 1 42.31 295 ILE A N 1
ATOM 2372 C CA . ILE A 1 295 ? 24.172 0.175 -7.348 1 42.31 295 ILE A CA 1
ATOM 2373 C C . ILE A 1 295 ? 25.281 -0.864 -7.117 1 42.31 295 ILE A C 1
ATOM 2375 O O . ILE A 1 295 ? 25.109 -2.037 -7.461 1 42.31 295 ILE A O 1
ATOM 2379 N N . VAL A 1 296 ? 26.469 -0.541 -7.148 1 38.16 296 VAL A N 1
ATOM 2380 C CA . VAL A 1 296 ? 27.578 -1.452 -6.883 1 38.16 296 VAL A CA 1
ATOM 2381 C C . VAL A 1 296 ? 27.422 -2.064 -5.492 1 38.16 296 VAL A C 1
ATOM 2383 O O . VAL A 1 296 ? 27.078 -1.365 -4.531 1 38.16 296 VAL A O 1
ATOM 2386 N N . ALA A 1 297 ? 27.422 -3.41 -5.359 1 41.81 297 ALA A N 1
ATOM 2387 C CA . ALA A 1 297 ? 27.359 -4.32 -4.223 1 41.81 297 ALA A CA 1
ATOM 2388 C C . ALA A 1 297 ? 28.141 -3.766 -3.031 1 41.81 297 ALA A C 1
ATOM 2390 O O . ALA A 1 297 ? 27.719 -3.904 -1.883 1 41.81 297 ALA A O 1
ATOM 2391 N N . GLU A 1 298 ? 29.219 -3.264 -3.295 1 42.16 298 GLU A N 1
ATOM 2392 C CA . GLU A 1 298 ? 30.125 -2.873 -2.223 1 42.16 298 GLU A CA 1
ATOM 2393 C C . GLU A 1 298 ? 29.547 -1.738 -1.387 1 42.16 298 GLU A C 1
ATOM 2395 O O . GLU A 1 298 ? 29.719 -1.709 -0.166 1 42.16 298 GLU A O 1
ATOM 2400 N N . GLU A 1 299 ? 28.969 -0.831 -2.055 1 47.66 299 GLU A N 1
ATOM 2401 C CA . GLU A 1 299 ? 28.484 0.382 -1.407 1 47.66 299 GLU A CA 1
ATOM 2402 C C . GLU A 1 299 ? 27.203 0.105 -0.612 1 47.66 299 GLU A C 1
ATOM 2404 O O . GLU A 1 299 ? 26.922 0.787 0.376 1 47.66 299 GLU A O 1
ATOM 2409 N N . VAL A 1 300 ? 26.5 -0.881 -1.09 1 54.28 300 VAL A N 1
ATOM 2410 C CA . VAL A 1 300 ? 25.328 -1.369 -0.365 1 54.28 300 VAL A CA 1
ATOM 2411 C C . VAL A 1 300 ? 25.781 -2.17 0.856 1 54.28 300 VAL A C 1
ATOM 2413 O O . VAL A 1 300 ? 25.062 -2.246 1.854 1 54.28 300 VAL A O 1
ATOM 2416 N N . GLU A 1 301 ? 27.141 -2.492 0.807 1 52.53 301 GLU A N 1
ATOM 2417 C CA . GLU A 1 301 ? 27.734 -3.273 1.888 1 52.53 301 GLU A CA 1
ATOM 2418 C C . GLU A 1 301 ? 27.859 -2.447 3.164 1 52.53 301 GLU A C 1
ATOM 2420 O O . GLU A 1 301 ? 28.25 -1.279 3.121 1 52.53 301 GLU A O 1
ATOM 2425 N N . GLY A 1 302 ? 27.219 -2.805 4.07 1 58.75 302 GLY A N 1
ATOM 2426 C CA . GLY A 1 302 ? 27.172 -2.26 5.418 1 58.75 302 GLY A CA 1
ATOM 2427 C C . GLY A 1 302 ? 25.828 -1.669 5.785 1 58.75 302 GLY A C 1
ATOM 2428 O O . GLY A 1 302 ? 25.5 -1.537 6.969 1 58.75 302 GLY A O 1
ATOM 2429 N N . VAL A 1 303 ? 25.203 -1.329 4.637 1 64.81 303 VAL A N 1
ATOM 2430 C CA . VAL A 1 303 ? 23.891 -0.768 4.992 1 64.81 303 VAL A CA 1
ATOM 2431 C C . VAL A 1 303 ? 22.812 -1.816 4.781 1 64.81 303 VAL A C 1
ATOM 2433 O O . VAL A 1 303 ? 21.891 -1.931 5.594 1 64.81 303 VAL A O 1
ATOM 2436 N N . PHE A 1 304 ? 23.016 -2.562 3.646 1 77.31 304 PHE A N 1
ATOM 2437 C CA . PHE A 1 304 ? 22 -3.545 3.301 1 77.31 304 PHE A CA 1
ATOM 2438 C C . PHE A 1 304 ? 22.641 -4.883 2.945 1 77.31 304 PHE A C 1
ATOM 2440 O O . PHE A 1 304 ? 23.562 -4.941 2.137 1 77.31 304 PHE A O 1
ATOM 2447 N N . PRO A 1 305 ? 22.203 -5.867 3.574 1 77.19 305 PRO A N 1
ATOM 2448 C CA . PRO A 1 305 ? 22.797 -7.172 3.309 1 77.19 305 PRO A CA 1
ATOM 2449 C C . PRO A 1 305 ? 22.688 -7.59 1.844 1 77.19 305 PRO A C 1
ATOM 2451 O O . PRO A 1 305 ? 21.594 -7.59 1.28 1 77.19 305 PRO A O 1
ATOM 2454 N N . ALA A 1 306 ? 23.781 -8.039 1.279 1 77.81 306 ALA A N 1
ATOM 2455 C CA . ALA A 1 306 ? 23.859 -8.406 -0.132 1 77.81 306 ALA A CA 1
ATOM 2456 C C . ALA A 1 306 ? 22.875 -9.531 -0.461 1 77.81 306 ALA A C 1
ATOM 2458 O O . ALA A 1 306 ? 22.312 -9.57 -1.554 1 77.81 306 ALA A O 1
ATOM 2459 N N . LYS A 1 307 ? 22.734 -10.367 0.431 1 81.5 307 LYS A N 1
ATOM 2460 C CA . LYS A 1 307 ? 21.906 -11.539 0.204 1 81.5 307 LYS A CA 1
ATOM 2461 C C . LYS A 1 307 ? 20.438 -11.156 0.055 1 81.5 307 LYS A C 1
ATOM 2463 O O . LYS A 1 307 ? 19.609 -11.977 -0.351 1 81.5 307 LYS A O 1
ATOM 2468 N N . HIS A 1 308 ? 20.109 -9.859 0.301 1 85 308 HIS A N 1
ATOM 2469 C CA . HIS A 1 308 ? 18.719 -9.422 0.213 1 85 308 HIS A CA 1
ATOM 2470 C C . HIS A 1 308 ? 18.562 -8.273 -0.785 1 85 308 HIS A C 1
ATOM 2472 O O . HIS A 1 308 ? 17.562 -7.547 -0.749 1 85 308 HIS A O 1
ATOM 2478 N N . ILE A 1 309 ? 19.375 -8.172 -1.683 1 87.88 309 ILE A N 1
ATOM 2479 C CA . ILE A 1 309 ? 19.438 -7.07 -2.631 1 87.88 309 ILE A CA 1
ATOM 2480 C C . ILE A 1 309 ? 18.156 -7.004 -3.439 1 87.88 309 ILE A C 1
ATOM 2482 O O . ILE A 1 309 ? 17.703 -5.918 -3.824 1 87.88 309 ILE A O 1
ATOM 2486 N N . PRO A 1 310 ? 17.469 -8.125 -3.775 1 89.12 310 PRO A N 1
ATOM 2487 C CA . PRO A 1 310 ? 16.219 -8.023 -4.535 1 89.12 310 PRO A CA 1
ATOM 2488 C C . PRO A 1 310 ? 15.172 -7.156 -3.838 1 89.12 310 PRO A C 1
ATOM 2490 O O . PRO A 1 310 ? 14.438 -6.418 -4.5 1 89.12 310 PRO A O 1
ATOM 2493 N N . PHE A 1 311 ? 15.148 -7.152 -2.574 1 89.62 311 PHE A N 1
ATOM 2494 C CA . PHE A 1 311 ? 14.211 -6.312 -1.845 1 89.62 311 PHE A CA 1
ATOM 2495 C C . PHE A 1 311 ? 14.594 -4.84 -1.961 1 89.62 311 PHE A C 1
ATOM 2497 O O . PHE A 1 311 ? 13.719 -3.973 -2.057 1 89.62 311 PHE A O 1
ATOM 2504 N N . LEU A 1 312 ? 15.844 -4.633 -1.899 1 90.56 312 LEU A N 1
ATOM 2505 C CA . LEU A 1 312 ? 16.297 -3.26 -2.064 1 90.56 312 LEU A CA 1
ATOM 2506 C C . LEU A 1 312 ? 15.953 -2.732 -3.453 1 90.56 312 LEU A C 1
ATOM 2508 O O . LEU A 1 312 ? 15.547 -1.579 -3.6 1 90.56 312 LEU A O 1
ATOM 2512 N N . GLN A 1 313 ? 16.094 -3.562 -4.414 1 91.44 313 GLN A N 1
ATOM 2513 C CA . GLN A 1 313 ? 15.789 -3.162 -5.785 1 91.44 313 GLN A CA 1
ATOM 2514 C C . GLN A 1 313 ? 14.312 -2.799 -5.93 1 91.44 313 GLN A C 1
ATOM 2516 O O . GLN A 1 313 ? 13.977 -1.819 -6.598 1 91.44 313 GLN A O 1
ATOM 2521 N N . VAL A 1 314 ? 13.492 -3.596 -5.359 1 94.38 314 VAL A N 1
ATOM 2522 C CA . VAL A 1 314 ? 12.062 -3.303 -5.391 1 94.38 314 VAL A CA 1
ATOM 2523 C C . VAL A 1 314 ? 11.797 -1.964 -4.711 1 94.38 314 VAL A C 1
ATOM 2525 O O . VAL A 1 314 ? 11.008 -1.154 -5.207 1 94.38 314 VAL A O 1
ATOM 2528 N N . PHE A 1 315 ? 12.477 -1.73 -3.605 1 94.88 315 PHE A N 1
ATOM 2529 C CA . PHE A 1 315 ? 12.344 -0.48 -2.867 1 94.88 315 PHE A CA 1
ATOM 2530 C C . PHE A 1 315 ? 12.805 0.7 -3.715 1 94.88 315 PHE A C 1
ATOM 2532 O O . PHE A 1 315 ? 12.109 1.71 -3.812 1 94.88 315 PHE A O 1
ATOM 2539 N N . LEU A 1 316 ? 13.891 0.567 -4.352 1 93.88 316 LEU A N 1
ATOM 2540 C CA . LEU A 1 316 ? 14.438 1.612 -5.211 1 93.88 316 LEU A CA 1
ATOM 2541 C C . LEU A 1 316 ? 13.484 1.93 -6.355 1 93.88 316 LEU A C 1
ATOM 2543 O O . LEU A 1 316 ? 13.242 3.1 -6.664 1 93.88 316 LEU A O 1
ATOM 2547 N N . LYS A 1 317 ? 12.961 0.934 -6.938 1 94.5 317 LYS A N 1
ATOM 2548 C CA . LYS A 1 317 ? 12.031 1.131 -8.047 1 94.5 317 LYS A CA 1
ATOM 2549 C C . LYS A 1 317 ? 10.758 1.832 -7.586 1 94.5 317 LYS A C 1
ATOM 2551 O O . LYS A 1 317 ? 10.258 2.725 -8.273 1 94.5 317 LYS A O 1
ATOM 2556 N N . ALA A 1 318 ? 10.25 1.382 -6.477 1 97.12 318 ALA A N 1
ATOM 2557 C CA . ALA A 1 318 ? 9.062 2.027 -5.93 1 97.12 318 ALA A CA 1
ATOM 2558 C C . ALA A 1 318 ? 9.312 3.512 -5.68 1 97.12 318 ALA A C 1
ATOM 2560 O O . ALA A 1 318 ? 8.438 4.348 -5.934 1 97.12 318 ALA A O 1
ATOM 2561 N N . HIS A 1 319 ? 10.453 3.803 -5.125 1 95.81 319 HIS A N 1
ATOM 2562 C CA . HIS A 1 319 ? 10.844 5.188 -4.898 1 95.81 319 HIS A CA 1
ATOM 2563 C C . HIS A 1 319 ? 10.812 5.992 -6.195 1 95.81 319 HIS A C 1
ATOM 2565 O O . HIS A 1 319 ? 10.211 7.062 -6.254 1 95.81 319 HIS A O 1
ATOM 2571 N N . GLU A 1 320 ? 11.383 5.453 -7.223 1 94.94 320 GLU A N 1
ATOM 2572 C CA . GLU A 1 320 ? 11.438 6.137 -8.516 1 94.94 320 GLU A CA 1
ATOM 2573 C C . GLU A 1 320 ? 10.031 6.355 -9.086 1 94.94 320 GLU A C 1
ATOM 2575 O O . GLU A 1 320 ? 9.734 7.43 -9.609 1 94.94 320 GLU A O 1
ATOM 2580 N N . GLN A 1 321 ? 9.273 5.414 -8.961 1 95.75 321 GLN A N 1
ATOM 2581 C CA . GLN A 1 321 ? 7.918 5.488 -9.5 1 95.75 321 GLN A CA 1
ATOM 2582 C C . GLN A 1 321 ? 7.086 6.527 -8.758 1 95.75 321 GLN A C 1
ATOM 2584 O O . GLN A 1 321 ? 6.305 7.258 -9.367 1 95.75 321 GLN A O 1
ATOM 2589 N N . THR A 1 322 ? 7.219 6.508 -7.465 1 97.19 322 THR A N 1
ATOM 2590 C CA . THR A 1 322 ? 6.484 7.496 -6.684 1 97.19 322 THR A CA 1
ATOM 2591 C C . THR A 1 322 ? 6.953 8.906 -7.02 1 97.19 322 THR A C 1
ATOM 2593 O O . THR A 1 322 ? 6.137 9.82 -7.145 1 97.19 322 THR A O 1
ATOM 2596 N N . LEU A 1 323 ? 8.234 9.039 -7.152 1 94.75 323 LEU A N 1
ATOM 2597 C CA . LEU A 1 323 ? 8.781 10.328 -7.551 1 94.75 323 LEU A CA 1
ATOM 2598 C C . LEU A 1 323 ? 8.242 10.75 -8.914 1 94.75 323 LEU A C 1
ATOM 2600 O O . LEU A 1 323 ? 7.852 11.906 -9.102 1 94.75 323 LEU A O 1
ATOM 2604 N N . GLU A 1 324 ? 8.188 9.859 -9.836 1 95.25 324 GLU A N 1
ATOM 2605 C CA . GLU A 1 324 ? 7.656 10.141 -11.164 1 95.25 324 GLU A CA 1
ATOM 2606 C C . GLU A 1 324 ? 6.188 10.539 -11.102 1 95.25 324 GLU A C 1
ATOM 2608 O O . GLU A 1 324 ? 5.758 11.469 -11.797 1 95.25 324 GLU A O 1
ATOM 2613 N N . ALA A 1 325 ? 5.457 9.836 -10.305 1 95.44 325 ALA A N 1
ATOM 2614 C CA . ALA A 1 325 ? 4.047 10.172 -10.125 1 95.44 325 ALA A CA 1
ATOM 2615 C C . ALA A 1 325 ? 3.887 11.609 -9.633 1 95.44 325 ALA A C 1
ATOM 2617 O O . ALA A 1 325 ? 3.018 12.344 -10.102 1 95.44 325 ALA A O 1
ATOM 2618 N N . CYS A 1 326 ? 4.707 11.961 -8.648 1 95.88 326 CYS A N 1
ATOM 2619 C CA . CYS A 1 326 ? 4.66 13.32 -8.125 1 95.88 326 CYS A CA 1
ATOM 2620 C C . CYS A 1 326 ? 5.016 14.344 -9.203 1 95.88 326 CYS A C 1
ATOM 2622 O O . CYS A 1 326 ? 4.316 15.336 -9.375 1 95.88 326 CYS A O 1
ATOM 2624 N N . ARG A 1 327 ? 6.031 14.062 -9.984 1 93.62 327 ARG A N 1
ATOM 2625 C CA . ARG A 1 327 ? 6.48 14.977 -11.031 1 93.62 327 ARG A CA 1
ATOM 2626 C C . ARG A 1 327 ? 5.422 15.117 -12.125 1 93.62 327 ARG A C 1
ATOM 2628 O O . ARG A 1 327 ? 5.18 16.219 -12.617 1 93.62 327 ARG A O 1
ATOM 2635 N N . GLN A 1 328 ? 4.82 14.023 -12.445 1 93.75 328 GLN A N 1
ATOM 2636 C CA . GLN A 1 328 ? 3.75 14.055 -13.438 1 93.75 328 GLN A CA 1
ATOM 2637 C C . GLN A 1 328 ? 2.58 14.906 -12.945 1 93.75 328 GLN A C 1
ATOM 2639 O O . GLN A 1 328 ? 1.963 15.625 -13.734 1 93.75 328 GLN A O 1
ATOM 2644 N N . SER A 1 329 ? 2.359 14.805 -11.68 1 93.19 329 SER A N 1
ATOM 2645 C CA . SER A 1 329 ? 1.269 15.578 -11.102 1 93.19 329 SER A CA 1
ATOM 2646 C C . SER A 1 329 ? 1.56 17.078 -11.18 1 93.19 329 SER A C 1
ATOM 2648 O O . SER A 1 329 ? 0.649 17.875 -11.383 1 93.19 329 SER A O 1
ATOM 2650 N N . LEU A 1 330 ? 2.781 17.453 -11.07 1 91.12 330 LEU A N 1
ATOM 2651 C CA . LEU A 1 330 ? 3.17 18.859 -11.125 1 91.12 330 LEU A CA 1
ATOM 2652 C C . LEU A 1 330 ? 3.078 19.391 -12.547 1 91.12 330 LEU A C 1
ATOM 2654 O O . LEU A 1 330 ? 2.838 20.578 -12.758 1 91.12 330 LEU A O 1
ATOM 2658 N N . GLN A 1 331 ? 3.25 18.531 -13.523 1 88.38 331 GLN A N 1
ATOM 2659 C CA . GLN A 1 331 ? 3.23 18.938 -14.93 1 88.38 331 GLN A CA 1
ATOM 2660 C C . GLN A 1 331 ? 1.801 19.125 -15.422 1 88.38 331 GLN A C 1
ATOM 2662 O O . GLN A 1 331 ? 1.571 19.812 -16.422 1 88.38 331 GLN A O 1
ATOM 2667 N N . ARG A 1 332 ? 0.85 18.5 -14.891 1 78.31 332 ARG A N 1
ATOM 2668 C CA . ARG A 1 332 ? -0.545 18.609 -15.305 1 78.31 332 ARG A CA 1
ATOM 2669 C C . ARG A 1 332 ? -1.146 19.938 -14.859 1 78.31 332 ARG A C 1
ATOM 2671 O O . ARG A 1 332 ? -2.221 20.328 -15.32 1 78.31 332 ARG A O 1
ATOM 2678 N N . ARG A 1 333 ? -0.468 20.656 -14.07 1 65.81 333 ARG A N 1
ATOM 2679 C CA . ARG A 1 333 ? -0.991 21.938 -13.602 1 65.81 333 ARG A CA 1
ATOM 2680 C C . ARG A 1 333 ? -0.711 23.047 -14.609 1 65.81 333 ARG A C 1
ATOM 2682 O O . ARG A 1 333 ? 0.375 23.109 -15.188 1 65.81 333 ARG A O 1
ATOM 2689 N N . MET B 1 1 ? 32.812 -10.961 -3.756 1 20.61 1 MET B N 1
ATOM 2690 C CA . MET B 1 1 ? 32.281 -9.695 -4.273 1 20.61 1 MET B CA 1
ATOM 2691 C C . MET B 1 1 ? 31 -9.922 -5.047 1 20.61 1 MET B C 1
ATOM 2693 O O . MET B 1 1 ? 31.016 -10.547 -6.109 1 20.61 1 MET B O 1
ATOM 2697 N N . ALA B 1 2 ? 29.875 -10.117 -4.379 1 27.45 2 ALA B N 1
ATOM 2698 C CA . ALA B 1 2 ? 28.719 -10.609 -5.125 1 27.45 2 ALA B CA 1
ATOM 2699 C C . ALA B 1 2 ? 28.172 -9.531 -6.055 1 27.45 2 ALA B C 1
ATOM 2701 O O . ALA B 1 2 ? 27.859 -8.422 -5.613 1 27.45 2 ALA B O 1
ATOM 2702 N N . THR B 1 3 ? 28.391 -9.516 -7.285 1 27.86 3 THR B N 1
ATOM 2703 C CA . THR B 1 3 ? 27.859 -8.695 -8.367 1 27.86 3 THR B CA 1
ATOM 2704 C C . THR B 1 3 ? 26.328 -8.766 -8.383 1 27.86 3 THR B C 1
ATOM 2706 O O . THR B 1 3 ? 25.75 -9.844 -8.477 1 27.86 3 THR B O 1
ATOM 270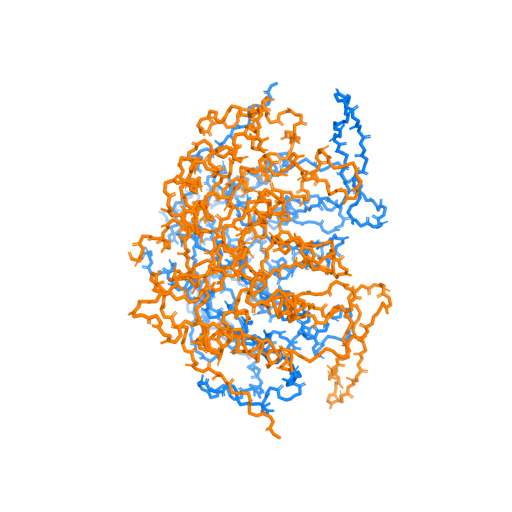9 N N . VAL B 1 4 ? 25.797 -7.887 -7.695 1 34.91 4 VAL B N 1
ATOM 2710 C CA . VAL B 1 4 ? 24.359 -7.789 -7.883 1 34.91 4 VAL B CA 1
ATOM 2711 C C . VAL B 1 4 ? 24.031 -7.578 -9.359 1 34.91 4 VAL B C 1
ATOM 2713 O O . VAL B 1 4 ? 24.438 -6.57 -9.953 1 34.91 4 VAL B O 1
ATOM 2716 N N . HIS B 1 5 ? 23.969 -8.5 -10.125 1 33.12 5 HIS B N 1
ATOM 2717 C CA . HIS B 1 5 ? 23.547 -8.391 -11.523 1 33.12 5 HIS B CA 1
ATOM 2718 C C . HIS B 1 5 ? 22.125 -7.844 -11.625 1 33.12 5 HIS B C 1
ATOM 2720 O O . HIS B 1 5 ? 21.188 -8.43 -11.086 1 33.12 5 HIS B O 1
ATOM 2726 N N . ASN B 1 6 ? 21.969 -6.562 -11.617 1 41.84 6 ASN B N 1
ATOM 2727 C CA . ASN B 1 6 ? 20.719 -6.035 -12.148 1 41.84 6 ASN B CA 1
ATOM 2728 C C . ASN B 1 6 ? 20.266 -6.797 -13.398 1 41.84 6 ASN B C 1
ATOM 2730 O O . ASN B 1 6 ? 20.938 -6.742 -14.43 1 41.84 6 ASN B O 1
ATOM 2734 N N . SER B 1 7 ? 19.891 -7.863 -13.266 1 46.56 7 SER B N 1
ATOM 2735 C CA . SER B 1 7 ? 19.5 -8.5 -14.516 1 46.56 7 SER B CA 1
ATOM 2736 C C . SER B 1 7 ? 18.656 -7.566 -15.383 1 46.56 7 SER B C 1
ATOM 2738 O O . SER B 1 7 ? 17.609 -7.082 -14.938 1 46.56 7 SER B O 1
ATOM 2740 N N . ASN B 1 8 ? 19.266 -6.691 -16.109 1 56.69 8 ASN B N 1
ATOM 2741 C CA . ASN B 1 8 ? 18.75 -5.844 -17.172 1 56.69 8 ASN B CA 1
ATOM 2742 C C . ASN B 1 8 ? 17.859 -6.629 -18.141 1 56.69 8 ASN B C 1
ATOM 2744 O O . ASN B 1 8 ? 17.609 -6.191 -19.266 1 56.69 8 ASN B O 1
ATOM 2748 N N . ASN B 1 9 ? 17.438 -7.809 -17.688 1 69.5 9 ASN B N 1
ATOM 2749 C CA . ASN B 1 9 ? 16.625 -8.539 -18.656 1 69.5 9 ASN B CA 1
ATOM 2750 C C . ASN B 1 9 ? 15.188 -8.016 -18.688 1 69.5 9 ASN B C 1
ATOM 2752 O O . ASN B 1 9 ? 14.617 -7.695 -17.641 1 69.5 9 ASN B O 1
ATOM 2756 N N . THR B 1 10 ? 14.758 -7.926 -19.844 1 85.19 10 THR B N 1
ATOM 2757 C CA . THR B 1 10 ? 13.391 -7.496 -20.078 1 85.19 10 THR B CA 1
ATOM 2758 C C . THR B 1 10 ? 12.445 -8.695 -20.156 1 85.19 10 THR B C 1
ATOM 2760 O O . THR B 1 10 ? 12.859 -9.789 -20.562 1 85.19 10 THR B O 1
ATOM 2763 N N . LEU B 1 11 ? 11.32 -8.562 -19.672 1 90.75 11 LEU B N 1
ATOM 2764 C CA . LEU B 1 11 ? 10.289 -9.586 -19.766 1 90.75 11 LEU B CA 1
ATOM 2765 C C . LEU B 1 11 ? 9.945 -9.898 -21.219 1 90.75 11 LEU B C 1
ATOM 2767 O O . LEU B 1 11 ? 9.789 -8.977 -22.031 1 90.75 11 LEU B O 1
ATOM 2771 N N . PRO B 1 12 ? 9.906 -11.133 -21.594 1 88.06 12 PRO B N 1
ATOM 2772 C CA . PRO B 1 12 ? 9.406 -11.453 -22.922 1 88.06 12 PRO B CA 1
ATOM 2773 C C . PRO B 1 12 ? 7.98 -10.953 -23.156 1 88.06 12 PRO B C 1
ATOM 2775 O O . PRO B 1 12 ? 7.156 -10.977 -22.25 1 88.06 12 PRO B O 1
ATOM 2778 N N . PRO B 1 13 ? 7.766 -10.555 -24.375 1 84.88 13 PRO B N 1
ATOM 2779 C CA . PRO B 1 13 ? 6.387 -10.172 -24.688 1 84.88 13 PRO B CA 1
ATOM 2780 C C . PRO B 1 13 ? 5.418 -11.352 -24.641 1 84.88 13 PRO B C 1
ATOM 2782 O O . PRO B 1 13 ? 5.82 -12.492 -24.891 1 84.88 13 PRO B O 1
ATOM 2785 N N . LEU B 1 14 ? 4.238 -11.016 -24.344 1 86.62 14 LEU B N 1
ATOM 2786 C CA . LEU B 1 14 ? 3.217 -12.062 -24.312 1 86.62 14 LEU B CA 1
ATOM 2787 C C . LEU B 1 14 ? 2.818 -12.469 -25.719 1 86.62 14 LEU B C 1
ATOM 2789 O O . LEU B 1 14 ? 2.584 -11.609 -26.578 1 86.62 14 LEU B O 1
ATOM 2793 N N . THR B 1 15 ? 2.877 -13.719 -25.969 1 81.06 15 THR B N 1
ATOM 2794 C CA . THR B 1 15 ? 2.432 -14.258 -27.25 1 81.06 15 THR B CA 1
ATOM 2795 C C . THR B 1 15 ? 1.225 -15.172 -27.062 1 81.06 15 THR B C 1
ATOM 2797 O O . THR B 1 15 ? 0.973 -15.656 -25.953 1 81.06 15 THR B O 1
ATOM 2800 N N . GLN B 1 16 ? 0.435 -15.234 -28.062 1 74.19 16 GLN B N 1
ATOM 2801 C CA . GLN B 1 16 ? -0.773 -16.047 -27.984 1 74.19 16 GLN B CA 1
ATOM 2802 C C . GLN B 1 16 ? -0.433 -17.531 -27.938 1 74.19 16 GLN B C 1
ATOM 2804 O O . GLN B 1 16 ? -1.227 -18.344 -27.453 1 74.19 16 GLN B O 1
ATOM 2809 N N . GLY B 1 17 ? 0.764 -17.812 -28.172 1 79.06 17 GLY B N 1
ATOM 2810 C CA . GLY B 1 17 ? 1.194 -19.203 -28.188 1 79.06 17 GLY B CA 1
ATOM 2811 C C . GLY B 1 17 ? 2.346 -19.469 -27.234 1 79.06 17 GLY B C 1
ATOM 2812 O O . GLY B 1 17 ? 2.75 -18.594 -26.469 1 79.06 17 GLY B O 1
ATOM 2813 N N . GLY B 1 18 ? 2.438 -20.797 -26.828 1 90.12 18 GLY B N 1
ATOM 2814 C CA . GLY B 1 18 ? 3.564 -21.219 -26.016 1 90.12 18 GLY B CA 1
ATOM 2815 C C . GLY B 1 18 ? 3.215 -21.375 -24.547 1 90.12 18 GLY B C 1
ATOM 2816 O O . GLY B 1 18 ? 2.037 -21.453 -24.188 1 90.12 18 GLY B O 1
ATOM 2817 N N . LEU B 1 19 ? 4.238 -21.469 -23.828 1 96.19 19 LEU B N 1
ATOM 2818 C CA . LEU B 1 19 ? 4.094 -21.656 -22.375 1 96.19 19 LEU B CA 1
ATOM 2819 C C . LEU B 1 19 ? 4.008 -20.297 -21.672 1 96.19 19 LEU B C 1
ATOM 2821 O O . LEU B 1 19 ? 4.77 -19.391 -21.984 1 96.19 19 LEU B O 1
ATOM 2825 N N . GLU B 1 20 ? 3.012 -20.172 -20.812 1 96.69 20 GLU B N 1
ATOM 2826 C CA . GLU B 1 20 ? 2.844 -18.938 -20.047 1 96.69 20 GLU B CA 1
ATOM 2827 C C . GLU B 1 20 ? 2.521 -19.219 -18.594 1 96.69 20 GLU B C 1
ATOM 2829 O O . GLU B 1 20 ? 1.641 -20.016 -18.281 1 96.69 20 GLU B O 1
ATOM 2834 N N . PHE B 1 21 ? 3.273 -18.562 -17.719 1 97.12 21 PHE B N 1
ATOM 2835 C CA . PHE B 1 21 ? 2.975 -18.609 -16.297 1 97.12 21 PHE B CA 1
ATOM 2836 C C . PHE B 1 21 ? 1.994 -17.516 -15.914 1 97.12 21 PHE B C 1
ATOM 2838 O O . PHE B 1 21 ? 2.23 -16.328 -16.203 1 97.12 21 PHE B O 1
ATOM 2845 N N . ILE B 1 22 ? 0.894 -17.891 -15.242 1 97.06 22 ILE B N 1
ATOM 2846 C CA . ILE B 1 22 ? -0.139 -16.891 -14.945 1 97.06 22 ILE B CA 1
ATOM 2847 C C . ILE B 1 22 ? -0.335 -16.797 -13.43 1 97.06 22 ILE B C 1
ATOM 2849 O O . ILE B 1 22 ? -0.51 -17.797 -12.75 1 97.06 22 ILE B O 1
ATOM 2853 N N . PHE B 1 23 ? -0.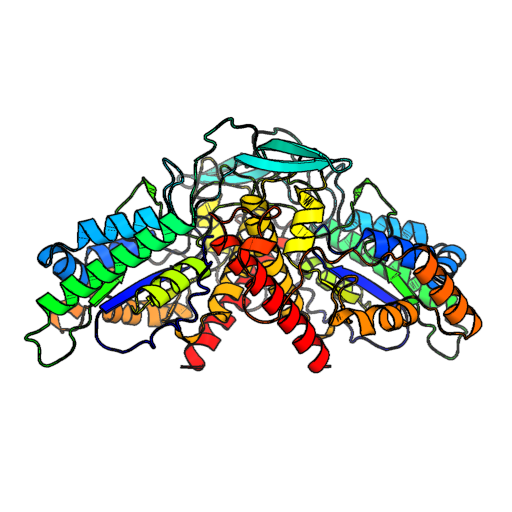26 -15.578 -12.93 1 97.62 23 PHE B N 1
ATOM 2854 C CA . PHE B 1 23 ? -0.551 -15.289 -11.531 1 97.62 23 PHE B CA 1
ATOM 2855 C C . PHE B 1 23 ? -1.888 -14.57 -11.398 1 97.62 23 PHE B C 1
ATOM 2857 O O . PHE B 1 23 ? -2.148 -13.594 -12.102 1 97.62 23 PHE B O 1
ATOM 2864 N N . SER B 1 24 ? -2.75 -15 -10.477 1 96.88 24 SER B N 1
ATOM 2865 C CA . SER B 1 24 ? -4.047 -14.375 -10.242 1 96.88 24 SER B CA 1
ATOM 2866 C C . SER B 1 24 ? -3.98 -13.391 -9.078 1 96.88 24 SER B C 1
ATOM 2868 O O . SER B 1 24 ? -3.898 -13.797 -7.918 1 96.88 24 SER B O 1
ATOM 2870 N N . ILE B 1 25 ? -4.066 -12.125 -9.414 1 97.94 25 ILE B N 1
ATOM 2871 C CA . ILE B 1 25 ? -4.082 -11.047 -8.43 1 97.94 25 ILE B CA 1
ATOM 2872 C C . ILE B 1 25 ? -5.504 -10.836 -7.922 1 97.94 25 ILE B C 1
ATOM 2874 O O . ILE B 1 25 ? -6.461 -10.859 -8.703 1 97.94 25 ILE B O 1
ATOM 2878 N N . GLY B 1 26 ? -5.648 -10.633 -6.637 1 97.38 26 GLY B N 1
ATOM 2879 C CA . GLY B 1 26 ? -6.949 -10.312 -6.07 1 97.38 26 GLY B CA 1
ATOM 2880 C C . GLY B 1 26 ? -6.957 -10.32 -4.555 1 97.38 26 GLY B C 1
ATOM 2881 O O . GLY B 1 26 ? -6.156 -11.008 -3.926 1 97.38 26 GLY B O 1
ATOM 2882 N N . LEU B 1 27 ? -7.883 -9.625 -3.99 1 96.69 27 LEU B N 1
ATOM 2883 C CA . LEU B 1 27 ? -8.047 -9.625 -2.541 1 96.69 27 LEU B CA 1
ATOM 2884 C C . LEU B 1 27 ? -8.555 -10.977 -2.049 1 96.69 27 LEU B C 1
ATOM 2886 O O . LEU B 1 27 ? -9.164 -11.727 -2.811 1 96.69 27 LEU B O 1
ATOM 2890 N N . GLU B 1 28 ? -8.195 -11.227 -0.756 1 92.94 28 GLU B N 1
ATOM 2891 C CA . GLU B 1 28 ? -8.945 -12.289 -0.099 1 92.94 28 GLU B CA 1
ATOM 2892 C C . GLU B 1 28 ? -10.453 -12.102 -0.283 1 92.94 28 GLU B C 1
ATOM 2894 O O . GLU B 1 28 ? -10.961 -10.984 -0.164 1 92.94 28 GLU B O 1
ATOM 2899 N N . GLY B 1 29 ? -11.109 -13.148 -0.718 1 89.69 29 GLY B N 1
ATOM 2900 C CA . GLY B 1 29 ? -12.555 -13.078 -0.875 1 89.69 29 GLY B CA 1
ATOM 2901 C C . GLY B 1 29 ? -12.984 -12.781 -2.299 1 89.69 29 GLY B C 1
ATOM 2902 O O . GLY B 1 29 ? -14.18 -12.695 -2.586 1 89.69 29 GLY B O 1
ATOM 2903 N N . THR B 1 30 ? -12.07 -12.672 -3.258 1 92.94 30 THR B N 1
ATOM 2904 C CA . THR B 1 30 ? -12.43 -12.258 -4.609 1 92.94 30 THR B CA 1
ATOM 2905 C C . THR B 1 30 ? -12.766 -13.469 -5.477 1 92.94 30 THR B C 1
ATOM 2907 O O . THR B 1 30 ? -13.25 -13.32 -6.598 1 92.94 30 THR B O 1
ATOM 2910 N N . GLY B 1 31 ? -12.461 -14.711 -4.988 1 90.25 31 GLY B N 1
ATOM 2911 C CA . GLY B 1 31 ? -12.906 -15.867 -5.75 1 90.25 31 GLY B CA 1
ATOM 2912 C C . GLY B 1 31 ? -11.766 -16.766 -6.184 1 90.25 31 GLY B C 1
ATOM 2913 O O . GLY B 1 31 ? -11.875 -17.469 -7.188 1 90.25 31 GLY B O 1
ATOM 2914 N N . HIS B 1 32 ? -10.703 -16.828 -5.398 1 92.38 32 HIS B N 1
ATOM 2915 C CA . HIS B 1 32 ? -9.562 -17.672 -5.727 1 92.38 32 HIS B CA 1
ATOM 2916 C C . HIS B 1 32 ? -9.938 -19.141 -5.641 1 92.38 32 HIS B C 1
ATOM 2918 O O . HIS B 1 32 ? -9.391 -19.969 -6.383 1 92.38 32 HIS B O 1
ATOM 2924 N N . HIS B 1 33 ? -10.844 -19.469 -4.699 1 90.62 33 HIS B N 1
ATOM 2925 C CA . HIS B 1 33 ? -11.297 -20.844 -4.621 1 90.62 33 HIS B CA 1
ATOM 2926 C C . HIS B 1 33 ? -12.039 -21.266 -5.887 1 90.62 33 HIS B C 1
ATOM 2928 O O . HIS B 1 33 ? -11.883 -22.391 -6.363 1 90.62 33 HIS B O 1
ATOM 2934 N N . LEU B 1 34 ? -12.844 -20.406 -6.371 1 90.62 34 LEU B N 1
ATOM 2935 C CA . LEU B 1 34 ? -13.516 -20.688 -7.633 1 90.62 34 LEU B CA 1
ATOM 2936 C C . LEU B 1 34 ? -12.516 -20.828 -8.773 1 90.62 34 LEU B C 1
ATOM 2938 O O . LEU B 1 34 ? -12.609 -21.734 -9.594 1 90.62 34 LEU B O 1
ATOM 2942 N N . MET B 1 35 ? -11.586 -19.969 -8.867 1 92.88 35 MET B N 1
ATOM 2943 C CA . MET B 1 35 ? -10.516 -20.047 -9.852 1 92.88 35 MET B CA 1
ATOM 2944 C C . MET B 1 35 ? -9.805 -21.406 -9.766 1 92.88 35 MET B C 1
ATOM 2946 O O . MET B 1 35 ? -9.57 -22.047 -10.789 1 92.88 35 MET B O 1
ATOM 2950 N N . ALA B 1 36 ? -9.492 -21.766 -8.547 1 92.81 36 ALA B N 1
ATOM 2951 C CA . ALA B 1 36 ? -8.828 -23.047 -8.312 1 92.81 36 ALA B CA 1
ATOM 2952 C C . ALA B 1 36 ? -9.664 -24.203 -8.859 1 92.81 36 ALA B C 1
ATOM 2954 O O . ALA B 1 36 ? -9.133 -25.125 -9.484 1 92.81 36 ALA B O 1
ATOM 2955 N N . SER B 1 37 ? -10.938 -24.156 -8.602 1 92.62 37 SER B N 1
ATOM 2956 C CA . SER B 1 37 ? -11.836 -25.188 -9.086 1 92.62 37 SER B CA 1
ATOM 2957 C C . SER B 1 37 ? -11.844 -25.25 -10.617 1 92.62 37 SER B C 1
ATOM 2959 O O . SER B 1 37 ? -11.844 -26.328 -11.203 1 92.62 37 SER B O 1
ATOM 2961 N N . VAL B 1 38 ? -11.859 -24.141 -11.234 1 93.81 38 VAL B N 1
ATOM 2962 C CA . VAL B 1 38 ? -11.852 -24.078 -12.695 1 93.81 38 VAL B CA 1
ATOM 2963 C C . VAL B 1 38 ? -10.562 -24.688 -13.234 1 93.81 38 VAL B C 1
ATOM 2965 O O . VAL B 1 38 ? -10.594 -25.516 -14.141 1 93.81 38 VAL B O 1
ATOM 2968 N N . ILE B 1 39 ? -9.453 -24.312 -12.656 1 94.69 39 ILE B N 1
ATOM 2969 C CA . ILE B 1 39 ? -8.148 -24.781 -13.109 1 94.69 39 ILE B CA 1
ATOM 2970 C C . ILE B 1 39 ? -8.047 -26.281 -12.922 1 94.69 39 ILE B C 1
ATOM 2972 O O . ILE B 1 39 ? -7.594 -27 -13.82 1 94.69 39 ILE B O 1
ATOM 2976 N N . LYS B 1 40 ? -8.484 -26.781 -11.812 1 93.19 40 LYS B N 1
ATOM 2977 C CA . LYS B 1 40 ? -8.383 -28.188 -11.461 1 93.19 40 LYS B CA 1
ATOM 2978 C C . LYS B 1 40 ? -9.148 -29.062 -12.461 1 93.19 40 LYS B C 1
ATOM 2980 O O . LYS B 1 40 ? -8.836 -30.234 -12.625 1 93.19 40 LYS B O 1
ATOM 2985 N N . ASN B 1 41 ? -10.102 -28.484 -13.094 1 93.75 41 ASN B N 1
ATOM 2986 C CA . ASN B 1 41 ? -10.938 -29.25 -14.023 1 93.75 41 ASN B CA 1
ATOM 2987 C C . ASN B 1 41 ? -10.625 -28.891 -15.477 1 93.75 41 ASN B C 1
ATOM 2989 O O . ASN B 1 41 ? -11.359 -29.297 -16.375 1 93.75 41 ASN B O 1
ATOM 2993 N N . SER B 1 42 ? -9.578 -28.25 -15.734 1 95.62 42 SER B N 1
ATOM 2994 C CA . SER B 1 42 ? -9.297 -27.703 -17.047 1 95.62 42 SER B CA 1
ATOM 2995 C C . SER B 1 42 ? -8.492 -28.688 -17.906 1 95.62 42 SER B C 1
ATOM 2997 O O . SER B 1 42 ? -7.77 -29.531 -17.359 1 95.62 42 SER B O 1
ATOM 2999 N N . PRO B 1 43 ? -8.609 -28.547 -19.234 1 96 43 PRO B N 1
ATOM 3000 C CA . PRO B 1 43 ? -7.742 -29.312 -20.125 1 96 43 PRO B CA 1
ATOM 3001 C C . PRO B 1 43 ? -6.258 -29.047 -19.891 1 96 43 PRO B C 1
ATOM 3003 O O . PRO B 1 43 ? -5.434 -29.953 -20.016 1 96 43 PRO B O 1
ATOM 3006 N N . ASP B 1 44 ? -5.879 -27.891 -19.5 1 95.5 44 ASP B N 1
ATOM 3007 C CA . ASP B 1 44 ? -4.48 -27.562 -19.234 1 95.5 44 ASP B CA 1
ATOM 3008 C C . ASP B 1 44 ? -3.932 -28.375 -18.078 1 95.5 44 ASP B C 1
ATOM 3010 O O . ASP B 1 44 ? -2.781 -28.828 -18.109 1 95.5 44 ASP B O 1
ATOM 3014 N N . LEU B 1 45 ? -4.766 -28.516 -17.016 1 94.69 45 LEU B N 1
ATOM 3015 C CA . LEU B 1 45 ? -4.301 -29.312 -15.891 1 94.69 45 LEU B CA 1
ATOM 3016 C C . LEU B 1 45 ? -4.055 -30.75 -16.312 1 94.69 45 LEU B C 1
ATOM 3018 O O . LEU B 1 45 ? -3.102 -31.391 -15.852 1 94.69 45 LEU B O 1
ATOM 3022 N N . VAL B 1 46 ? -4.902 -31.312 -17.172 1 95.31 46 VAL B N 1
ATOM 3023 C CA . VAL B 1 46 ? -4.727 -32.656 -17.688 1 95.31 46 VAL B CA 1
ATOM 3024 C C . VAL B 1 46 ? -3.396 -32.781 -18.422 1 95.31 46 VAL B C 1
ATOM 3026 O O . VAL B 1 46 ? -2.635 -33.719 -18.219 1 95.31 46 VAL B O 1
ATOM 3029 N N . THR B 1 47 ? -3.137 -31.781 -19.219 1 95.62 47 THR B N 1
ATOM 3030 C CA . THR B 1 47 ? -1.884 -31.734 -19.969 1 95.62 47 THR B CA 1
ATOM 3031 C C . THR B 1 47 ? -0.693 -31.656 -19.016 1 95.62 47 THR B C 1
ATOM 3033 O O . THR B 1 47 ? 0.288 -32.375 -19.188 1 95.62 47 THR B O 1
ATOM 3036 N N . MET B 1 48 ? -0.755 -30.875 -18.016 1 95.38 48 MET B N 1
ATOM 3037 C CA . MET B 1 48 ? 0.311 -30.734 -17.031 1 95.38 48 MET B CA 1
ATOM 3038 C C . MET B 1 48 ? 0.591 -32.062 -16.328 1 95.38 48 MET B C 1
ATOM 3040 O O . MET B 1 48 ? 1.749 -32.406 -16.125 1 95.38 48 MET B O 1
ATOM 3044 N N . LYS B 1 49 ? -0.415 -32.719 -15.953 1 95.19 49 LYS B N 1
ATOM 3045 C CA . LYS B 1 49 ? -0.279 -34.031 -15.312 1 95.19 49 LYS B CA 1
ATOM 3046 C C . LYS B 1 49 ? 0.402 -35.031 -16.25 1 95.19 49 LYS B C 1
ATOM 3048 O O . LYS B 1 49 ? 1.343 -35.719 -15.852 1 95.19 49 LYS B O 1
ATOM 3053 N N . SER B 1 50 ? -0.065 -35.031 -17.453 1 96.12 50 SER B N 1
ATOM 3054 C CA . SER B 1 50 ? 0.461 -35.969 -18.438 1 96.12 50 SER B CA 1
ATOM 3055 C C . SER B 1 50 ? 1.937 -35.719 -18.719 1 96.12 50 SER B C 1
ATOM 3057 O O . SER B 1 50 ? 2.689 -36.625 -19.031 1 96.12 50 SER B O 1
ATOM 3059 N N . TRP B 1 51 ? 2.328 -34.5 -18.547 1 96.12 51 TRP B N 1
ATOM 3060 C CA . TRP B 1 51 ? 3.703 -34.094 -18.859 1 96.12 51 TRP B CA 1
ATOM 3061 C C . TRP B 1 51 ? 4.559 -34.125 -17.594 1 96.12 51 TRP B C 1
ATOM 3063 O O . TRP B 1 51 ? 5.723 -33.688 -17.625 1 96.12 51 TRP B O 1
ATOM 3073 N N . ASN B 1 52 ? 4.004 -34.5 -16.422 1 94.56 52 ASN B N 1
ATOM 3074 C CA . ASN B 1 52 ? 4.676 -34.594 -15.125 1 94.56 52 ASN B CA 1
ATOM 3075 C C . ASN B 1 52 ? 5.242 -33.25 -14.695 1 94.56 52 ASN B C 1
ATOM 3077 O O . ASN B 1 52 ? 6.387 -33.156 -14.242 1 94.56 52 ASN B O 1
ATOM 3081 N N . LEU B 1 53 ? 4.445 -32.188 -14.883 1 95.25 53 LEU B N 1
ATOM 3082 C CA . LEU B 1 53 ? 4.871 -30.844 -14.562 1 95.25 53 LEU B CA 1
ATOM 3083 C C . LEU B 1 53 ? 4.449 -30.453 -13.148 1 95.25 53 LEU B C 1
ATOM 3085 O O . LEU B 1 53 ? 4.949 -29.484 -12.586 1 95.25 53 LEU B O 1
ATOM 3089 N N . LEU B 1 54 ? 3.584 -31.141 -12.516 1 92.75 54 LEU B N 1
ATOM 3090 C CA . LEU B 1 54 ? 2.92 -30.703 -11.289 1 92.75 54 LEU B CA 1
ATOM 3091 C C . LEU B 1 54 ? 3.922 -30.562 -10.148 1 92.75 54 LEU B C 1
ATOM 3093 O O . LEU B 1 54 ? 3.826 -29.625 -9.352 1 92.75 54 LEU B O 1
ATOM 3097 N N . ASP B 1 55 ? 4.883 -31.438 -10.031 1 91.5 55 ASP B N 1
ATOM 3098 C CA . ASP B 1 55 ? 5.887 -31.344 -8.977 1 91.5 55 ASP B CA 1
ATOM 3099 C C . ASP B 1 55 ? 6.699 -30.062 -9.109 1 91.5 55 ASP B C 1
ATOM 3101 O O . ASP B 1 55 ? 6.922 -29.344 -8.125 1 91.5 55 ASP B O 1
ATOM 3105 N N . SER B 1 56 ? 7.113 -29.812 -10.367 1 93.31 56 SER B N 1
ATOM 3106 C CA . SER B 1 56 ? 7.891 -28.609 -10.633 1 93.31 56 SER B CA 1
ATOM 3107 C C . SER B 1 56 ? 7.074 -27.344 -10.344 1 93.31 56 SER B C 1
ATOM 3109 O O . SER B 1 56 ? 7.598 -26.359 -9.812 1 93.31 56 SER B O 1
ATOM 3111 N N . ILE B 1 57 ? 5.828 -27.391 -10.703 1 93.75 57 ILE B N 1
ATOM 3112 C CA . ILE B 1 57 ? 4.941 -26.25 -10.469 1 93.75 57 ILE B CA 1
ATOM 3113 C C . ILE B 1 57 ? 4.754 -26.047 -8.969 1 93.75 57 ILE B C 1
ATOM 3115 O O . ILE B 1 57 ? 4.805 -24.922 -8.477 1 93.75 57 ILE B O 1
ATOM 3119 N N . ASP B 1 58 ? 4.566 -27.062 -8.258 1 92.69 58 ASP B N 1
ATOM 3120 C CA . ASP B 1 58 ? 4.441 -26.984 -6.809 1 92.69 58 ASP B CA 1
ATOM 3121 C C . ASP B 1 58 ? 5.688 -26.375 -6.18 1 92.69 58 ASP B C 1
ATOM 3123 O O . ASP B 1 58 ? 5.586 -25.484 -5.316 1 92.69 58 ASP B O 1
ATOM 3127 N N . LYS B 1 59 ? 6.82 -26.844 -6.586 1 93.44 59 LYS B N 1
ATOM 3128 C CA . LYS B 1 59 ? 8.078 -26.312 -6.078 1 93.44 59 LYS B CA 1
ATOM 3129 C C . LYS B 1 59 ? 8.203 -24.812 -6.383 1 93.44 59 LYS B C 1
ATOM 3131 O O . LYS B 1 59 ? 8.695 -24.047 -5.555 1 93.44 59 LYS B O 1
ATOM 3136 N N . ALA B 1 60 ? 7.785 -24.438 -7.57 1 94.69 60 ALA B N 1
ATOM 3137 C CA . ALA B 1 60 ? 7.832 -23.031 -7.945 1 94.69 60 ALA B CA 1
ATOM 3138 C C . ALA B 1 60 ? 6.93 -22.188 -7.043 1 94.69 60 ALA B C 1
ATOM 3140 O O . ALA B 1 60 ? 7.316 -21.109 -6.598 1 94.69 60 ALA B O 1
ATOM 3141 N N . THR B 1 61 ? 5.703 -22.672 -6.785 1 94.31 61 THR B N 1
ATOM 3142 C CA . THR B 1 61 ? 4.762 -21.953 -5.941 1 94.31 61 THR B CA 1
ATOM 3143 C C . THR B 1 61 ? 5.293 -21.828 -4.512 1 94.31 61 THR B C 1
ATOM 3145 O O . THR B 1 61 ? 5.152 -20.781 -3.875 1 94.31 61 THR B O 1
ATOM 3148 N N . VAL B 1 62 ? 5.957 -22.844 -4.008 1 91.94 62 VAL B N 1
ATOM 3149 C CA . VAL B 1 62 ? 6.551 -22.828 -2.674 1 91.94 62 VAL B CA 1
ATOM 3150 C C . VAL B 1 62 ? 7.719 -21.844 -2.635 1 91.94 62 VAL B C 1
ATOM 3152 O O . VAL B 1 62 ? 7.941 -21.172 -1.622 1 91.94 62 VAL B O 1
ATOM 3155 N N . ALA B 1 63 ? 8.383 -21.797 -3.738 1 93.38 63 ALA B N 1
ATOM 3156 C CA . ALA B 1 63 ? 9.5 -20.875 -3.83 1 93.38 63 ALA B CA 1
ATOM 3157 C C . ALA B 1 63 ? 9.023 -19.422 -3.797 1 93.38 63 ALA B C 1
ATOM 3159 O O . ALA B 1 63 ? 9.781 -18.516 -3.438 1 93.38 63 ALA B O 1
ATOM 3160 N N . LEU B 1 64 ? 7.805 -19.25 -4.16 1 94 64 LEU B N 1
ATOM 3161 C CA . LEU B 1 64 ? 7.223 -17.906 -4.078 1 94 64 LEU B CA 1
ATOM 3162 C C . LEU B 1 64 ? 6.816 -17.578 -2.643 1 94 64 LEU B C 1
ATOM 3164 O O . LEU B 1 64 ? 7.141 -16.516 -2.131 1 94 64 LEU B O 1
ATOM 3168 N N . PHE B 1 65 ? 6.195 -18.516 -2.053 1 91.38 65 PHE B N 1
ATOM 3169 C CA . PHE B 1 65 ? 5.742 -18.297 -0.682 1 91.38 65 PHE B CA 1
ATOM 3170 C C . PHE B 1 65 ? 5.617 -19.641 0.053 1 91.38 65 PHE B C 1
ATOM 3172 O O . PHE B 1 65 ? 5.113 -20.609 -0.504 1 91.38 65 PHE B O 1
ATOM 3179 N N . ASN B 1 66 ? 6.047 -19.578 1.282 1 87.56 66 ASN B N 1
ATOM 3180 C CA . ASN B 1 66 ? 5.957 -20.75 2.152 1 87.56 66 ASN B CA 1
ATOM 3181 C C . ASN B 1 66 ? 5.672 -20.359 3.598 1 87.56 66 ASN B C 1
ATOM 3183 O O . ASN B 1 66 ? 6.547 -19.828 4.285 1 87.56 66 ASN B O 1
ATOM 3187 N N . GLN B 1 67 ? 4.543 -20.688 4.047 1 82.69 67 GLN B N 1
ATOM 3188 C CA . GLN B 1 67 ? 4.125 -20.25 5.375 1 82.69 67 GLN B CA 1
ATOM 3189 C C . GLN B 1 67 ? 4.828 -21.047 6.465 1 82.69 67 GLN B C 1
ATOM 3191 O O . GLN B 1 67 ? 4.93 -20.594 7.609 1 82.69 67 GLN B O 1
ATOM 3196 N N . ASN B 1 68 ? 5.191 -22.188 6.168 1 79.56 68 ASN B N 1
ATOM 3197 C CA . ASN B 1 68 ? 5.727 -23.109 7.18 1 79.56 68 ASN B CA 1
ATOM 3198 C C . ASN B 1 68 ? 7.105 -22.656 7.656 1 79.56 68 ASN B C 1
ATOM 3200 O O . ASN B 1 68 ? 7.367 -22.609 8.859 1 79.56 68 ASN B O 1
ATOM 3204 N N . ASP B 1 69 ? 7.93 -22.312 6.715 1 76.06 69 ASP B N 1
ATOM 3205 C CA . ASP B 1 69 ? 9.289 -21.984 7.141 1 76.06 69 ASP B CA 1
ATOM 3206 C C . ASP B 1 69 ? 9.711 -20.609 6.625 1 76.06 69 ASP B C 1
ATOM 3208 O O . ASP B 1 69 ? 10.883 -20.234 6.734 1 76.06 69 ASP B O 1
ATOM 3212 N N . LEU B 1 70 ? 8.797 -19.984 5.934 1 78.31 70 LEU B N 1
ATOM 3213 C CA . LEU B 1 70 ? 9 -18.625 5.457 1 78.31 70 LEU B CA 1
ATOM 3214 C C . LEU B 1 70 ? 10.18 -18.547 4.496 1 78.31 70 LEU B C 1
ATOM 3216 O O . LEU B 1 70 ? 10.977 -17.609 4.547 1 78.31 70 LEU B O 1
ATOM 3220 N N . SER B 1 71 ? 10.289 -19.562 3.641 1 80.44 71 SER B N 1
ATOM 3221 C CA . SER B 1 71 ? 11.461 -19.672 2.779 1 80.44 71 SER B CA 1
ATOM 3222 C C . SER B 1 71 ? 11.156 -19.188 1.367 1 80.44 71 SER B C 1
ATOM 3224 O O . SER B 1 71 ? 12.031 -19.234 0.492 1 80.44 71 SER B O 1
ATOM 3226 N N . GLY B 1 72 ? 10.008 -18.734 1.088 1 88.69 72 GLY B N 1
ATOM 3227 C CA . GLY B 1 72 ? 9.703 -18.219 -0.233 1 88.69 72 GLY B CA 1
ATOM 3228 C C . GLY B 1 72 ? 10.234 -16.812 -0.452 1 88.69 72 GLY B C 1
ATOM 3229 O O . GLY B 1 72 ? 10.508 -16.094 0.508 1 88.69 72 GLY B O 1
ATOM 3230 N N . ILE B 1 73 ? 10.367 -16.438 -1.653 1 91.5 73 ILE B N 1
ATOM 3231 C CA . ILE B 1 73 ? 10.977 -15.172 -2.021 1 91.5 73 ILE B CA 1
ATOM 3232 C C . ILE B 1 73 ? 10.102 -14.016 -1.538 1 91.5 73 ILE B C 1
ATOM 3234 O O . ILE B 1 73 ? 10.586 -12.891 -1.376 1 91.5 73 ILE B O 1
ATOM 3238 N N . TRP B 1 74 ? 8.797 -14.258 -1.354 1 90.56 74 TRP B N 1
ATOM 3239 C CA . TRP B 1 74 ? 7.883 -13.227 -0.875 1 90.56 74 TRP B CA 1
ATOM 3240 C C . TRP B 1 74 ? 7.824 -13.211 0.649 1 90.56 74 TRP B C 1
ATOM 3242 O O . TRP B 1 74 ? 7.191 -12.336 1.247 1 90.56 74 TRP B O 1
ATOM 3252 N N . ASN B 1 75 ? 8.438 -14.133 1.228 1 83.81 75 ASN B N 1
ATOM 3253 C CA . ASN B 1 75 ? 8.438 -14.156 2.688 1 83.81 75 ASN B CA 1
ATOM 3254 C C . ASN B 1 75 ? 9.359 -13.078 3.262 1 83.81 75 ASN B C 1
ATOM 3256 O O . ASN B 1 75 ? 10.375 -12.742 2.658 1 83.81 75 ASN B O 1
ATOM 3260 N N . MET B 1 76 ? 8.867 -12.453 4.277 1 75.19 76 MET B N 1
ATOM 3261 C CA . MET B 1 76 ? 9.664 -11.453 4.984 1 75.19 76 MET B CA 1
ATOM 3262 C C . MET B 1 76 ? 10.008 -11.938 6.391 1 75.19 76 MET B C 1
ATOM 3264 O O . MET B 1 76 ? 9.141 -12.43 7.113 1 75.19 76 MET B O 1
ATOM 3268 N N . PRO B 1 77 ? 11.32 -11.766 6.641 1 71.31 77 PRO B N 1
ATOM 3269 C CA . PRO B 1 77 ? 11.641 -12.133 8.023 1 71.31 77 PRO B CA 1
ATOM 3270 C C . PRO B 1 77 ? 11.117 -11.117 9.039 1 71.31 77 PRO B C 1
ATOM 3272 O O . PRO B 1 77 ? 11.148 -9.914 8.789 1 71.31 77 PRO B O 1
ATOM 3275 N N . CYS B 1 78 ? 10.555 -11.672 10.102 1 69 78 CYS B N 1
ATOM 3276 C CA . CYS B 1 78 ? 10.117 -10.789 11.18 1 69 78 CYS B CA 1
ATOM 3277 C C . CYS B 1 78 ? 11.281 -10.422 12.094 1 69 78 CYS B C 1
ATOM 3279 O O . CYS B 1 78 ? 11.211 -9.438 12.828 1 69 78 CYS B O 1
ATOM 3281 N N . ASN B 1 79 ? 12.227 -11.305 12.117 1 71.31 79 ASN B N 1
ATOM 3282 C CA . ASN B 1 79 ? 13.43 -11.102 12.914 1 71.31 79 ASN B CA 1
ATOM 3283 C C . ASN B 1 79 ? 14.688 -11.102 12.047 1 71.31 79 ASN B C 1
ATOM 3285 O O . ASN B 1 79 ? 14.844 -11.953 11.172 1 71.31 79 ASN B O 1
ATOM 3289 N N . GLU B 1 80 ? 15.438 -10 12.227 1 74.5 80 GLU B N 1
ATOM 3290 C CA . GLU B 1 80 ? 16.656 -9.836 11.445 1 74.5 80 GLU B CA 1
ATOM 3291 C C . GLU B 1 80 ? 17.828 -9.461 12.336 1 74.5 80 GLU B C 1
ATOM 3293 O O . GLU B 1 80 ? 17.672 -8.75 13.328 1 74.5 80 GLU B O 1
ATOM 3298 N N . GLU B 1 81 ? 18.906 -10.07 12.016 1 69.19 81 GLU B N 1
ATOM 3299 C CA . GLU B 1 81 ? 20.141 -9.531 12.594 1 69.19 81 GLU B CA 1
ATOM 3300 C C . GLU B 1 81 ? 20.594 -8.281 11.852 1 69.19 81 GLU B C 1
ATOM 3302 O O . GLU B 1 81 ? 20.766 -8.312 10.625 1 69.19 81 GLU B O 1
ATOM 3307 N N . ASN B 1 82 ? 20.547 -7.227 12.586 1 67.12 82 ASN B N 1
ATOM 3308 C CA . ASN B 1 82 ? 20.891 -5.973 11.922 1 67.12 82 ASN B CA 1
ATOM 3309 C C . ASN B 1 82 ? 22.125 -5.324 12.539 1 67.12 82 ASN B C 1
ATOM 3311 O O . ASN B 1 82 ? 22.438 -5.559 13.703 1 67.12 82 ASN B O 1
ATOM 3315 N N . MET B 1 83 ? 22.812 -4.672 11.617 1 64.38 83 MET B N 1
ATOM 3316 C CA . MET B 1 83 ? 23.953 -3.865 12.047 1 64.38 83 MET B CA 1
ATOM 3317 C C . MET B 1 83 ? 23.5 -2.498 12.539 1 64.38 83 MET B C 1
ATOM 3319 O O . MET B 1 83 ? 22.609 -1.887 11.945 1 64.38 83 MET B O 1
ATOM 3323 N N . TYR B 1 84 ? 23.906 -2.182 13.703 1 65.12 84 TYR B N 1
ATOM 3324 C CA . TYR B 1 84 ? 23.641 -0.894 14.336 1 65.12 84 TYR B CA 1
ATOM 3325 C C . TYR B 1 84 ? 24.922 -0.114 14.547 1 65.12 84 TYR B C 1
ATOM 3327 O O . TYR B 1 84 ? 25.938 -0.678 14.977 1 65.12 84 TYR B O 1
ATOM 3335 N N . ILE B 1 85 ? 24.969 1.027 13.938 1 64.19 85 ILE B N 1
ATOM 3336 C CA . ILE B 1 85 ? 26.141 1.863 14.125 1 64.19 85 ILE B CA 1
ATOM 3337 C C . ILE B 1 85 ? 25.844 2.959 15.141 1 64.19 85 ILE B C 1
ATOM 3339 O O . ILE B 1 85 ? 24.891 3.715 14.984 1 64.19 85 ILE B O 1
ATOM 3343 N N . LYS B 1 86 ? 26.516 2.934 16.266 1 63.91 86 LYS B N 1
ATOM 3344 C CA . LYS B 1 86 ? 26.453 3.98 17.281 1 63.91 86 LYS B CA 1
ATOM 3345 C C . LYS B 1 86 ? 27.844 4.504 17.625 1 63.91 86 LYS B C 1
ATOM 3347 O O . LYS B 1 86 ? 28.734 3.727 17.953 1 63.91 86 LYS B O 1
ATOM 3352 N N . SER B 1 87 ? 27.844 5.738 17.531 1 66.62 87 SER B N 1
ATOM 3353 C CA . SER B 1 87 ? 29.094 6.406 17.859 1 66.62 87 SER B CA 1
ATOM 3354 C C . SER B 1 87 ? 30.266 5.785 17.094 1 66.62 87 SER B C 1
ATOM 3356 O O . SER B 1 87 ? 31.312 5.492 17.688 1 66.62 87 SER B O 1
ATOM 3358 N N . GLY B 1 88 ? 30.062 5.434 15.844 1 64.19 88 GLY B N 1
ATOM 3359 C CA . GLY B 1 88 ? 31.125 4.949 14.984 1 64.19 88 GLY B CA 1
ATOM 3360 C C . GLY B 1 88 ? 31.391 3.463 15.133 1 64.19 88 GLY B C 1
ATOM 3361 O O . GLY B 1 88 ? 32.219 2.896 14.414 1 64.19 88 GLY B O 1
ATOM 3362 N N . ARG B 1 89 ? 30.797 2.887 16.172 1 66.94 89 ARG B N 1
ATOM 3363 C CA . ARG B 1 89 ? 30.969 1.459 16.422 1 66.94 89 ARG B CA 1
ATOM 3364 C C . ARG B 1 89 ? 29.781 0.662 15.883 1 66.94 89 ARG B C 1
ATOM 3366 O O . ARG B 1 89 ? 28.641 1.102 15.977 1 66.94 89 ARG B O 1
ATOM 3373 N N . LYS B 1 90 ? 30.125 -0.474 15.242 1 67.06 90 LYS B N 1
ATOM 3374 C CA . LYS B 1 90 ? 29.125 -1.371 14.688 1 67.06 90 LYS B CA 1
ATOM 3375 C C . LYS B 1 90 ? 28.641 -2.375 15.734 1 67.06 90 LYS B C 1
ATOM 3377 O O . LYS B 1 90 ? 29.453 -2.955 16.453 1 67.06 90 LYS B O 1
ATOM 3382 N N . TRP B 1 91 ? 27.391 -2.332 15.914 1 68.38 91 TRP B N 1
ATOM 3383 C CA . TRP B 1 91 ? 26.75 -3.324 16.766 1 68.38 91 TRP B CA 1
ATOM 3384 C C . TRP B 1 91 ? 25.766 -4.184 15.984 1 68.38 91 TRP B C 1
ATOM 3386 O O . TRP B 1 91 ? 25.219 -3.74 14.969 1 68.38 91 TRP B O 1
ATOM 3396 N N . TYR B 1 92 ? 25.797 -5.414 16.344 1 65.5 92 TYR B N 1
ATOM 3397 C CA . TYR B 1 92 ? 24.828 -6.309 15.727 1 65.5 92 TYR B CA 1
ATOM 3398 C C . TYR B 1 92 ? 23.703 -6.664 16.703 1 65.5 92 TYR B C 1
ATOM 3400 O O . TYR B 1 92 ? 23.969 -6.934 17.875 1 65.5 92 TYR B O 1
ATOM 3408 N N . LEU B 1 93 ? 22.5 -6.301 16.281 1 66.62 93 LEU B N 1
ATOM 3409 C CA . LEU B 1 93 ? 21.344 -6.609 17.125 1 66.62 93 LEU B CA 1
ATOM 3410 C C . LEU B 1 93 ? 20.281 -7.332 16.312 1 66.62 93 LEU B C 1
ATOM 3412 O O . LEU B 1 93 ? 20.188 -7.156 15.094 1 66.62 93 LEU B O 1
ATOM 3416 N N . THR B 1 94 ? 19.641 -8.305 17.062 1 62.03 94 THR B N 1
ATOM 3417 C CA . THR B 1 94 ? 18.469 -8.93 16.453 1 62.03 94 THR B CA 1
ATOM 3418 C C . THR B 1 94 ? 17.25 -8.023 16.578 1 62.03 94 THR B C 1
ATOM 3420 O O . THR B 1 94 ? 16.859 -7.641 17.688 1 62.03 94 THR B O 1
ATOM 3423 N N . ARG B 1 95 ? 16.922 -7.543 15.492 1 61.62 95 ARG B N 1
ATOM 3424 C CA . ARG B 1 95 ? 15.734 -6.691 15.453 1 61.62 95 ARG B CA 1
ATOM 3425 C C . ARG B 1 95 ? 14.461 -7.527 15.359 1 61.62 95 ARG B C 1
ATOM 3427 O O . ARG B 1 95 ? 14.383 -8.461 14.562 1 61.62 95 ARG B O 1
ATOM 3434 N N . ARG B 1 96 ? 13.602 -7.289 16.484 1 57.88 96 ARG B N 1
ATOM 3435 C CA . ARG B 1 96 ? 12.359 -8.055 16.562 1 57.88 96 ARG B CA 1
ATOM 3436 C C . ARG B 1 96 ? 11.148 -7.16 16.344 1 57.88 96 ARG B C 1
ATOM 3438 O O . ARG B 1 96 ? 10.961 -6.176 17.062 1 57.88 96 ARG B O 1
ATOM 3445 N N . TYR B 1 97 ? 10.641 -7.133 15.25 1 55.19 97 TYR B N 1
ATOM 3446 C CA . TYR B 1 97 ? 9.422 -6.34 15.133 1 55.19 97 TYR B CA 1
ATOM 3447 C C . TYR B 1 97 ? 8.258 -7.023 15.828 1 55.19 97 TYR B C 1
ATOM 3449 O O . TYR B 1 97 ? 7.285 -6.371 16.219 1 55.19 97 TYR B O 1
ATOM 3457 N N . GLN B 1 98 ? 8.031 -8.32 15.898 1 50.66 98 GLN B N 1
ATOM 3458 C CA . GLN B 1 98 ? 7.008 -8.938 16.734 1 50.66 98 GLN B CA 1
ATOM 3459 C C . GLN B 1 98 ? 7.609 -9.992 17.656 1 50.66 98 GLN B C 1
ATOM 3461 O O . GLN B 1 98 ? 8.672 -10.547 17.359 1 50.66 98 GLN B O 1
ATOM 3466 N N . LYS B 1 99 ? 6.996 -9.93 18.953 1 45.72 99 LYS B N 1
ATOM 3467 C CA . LYS B 1 99 ? 7.371 -10.766 20.094 1 45.72 99 LYS B CA 1
ATOM 3468 C C . LYS B 1 99 ? 7.617 -12.211 19.656 1 45.72 99 LYS B C 1
ATOM 3470 O O . LYS B 1 99 ? 8.156 -13.016 20.422 1 45.72 99 LYS B O 1
ATOM 3475 N N . ASN B 1 100 ? 6.73 -12.586 18.766 1 45.75 100 ASN B N 1
ATOM 3476 C CA . ASN B 1 100 ? 6.906 -14.031 18.703 1 45.75 100 ASN B CA 1
ATOM 3477 C C . ASN B 1 100 ? 8.297 -14.406 18.188 1 45.75 100 ASN B C 1
ATOM 3479 O O . ASN B 1 100 ? 8.805 -13.781 17.25 1 45.75 100 ASN B O 1
ATOM 3483 N N . GLU B 1 101 ? 9.062 -14.914 19.078 1 47.81 101 GLU B N 1
ATOM 3484 C CA . GLU B 1 101 ? 10.414 -15.469 19.031 1 47.81 101 GLU B CA 1
ATOM 3485 C C . GLU B 1 101 ? 10.734 -16.062 17.672 1 47.81 101 GLU B C 1
ATOM 3487 O O . GLU B 1 101 ? 11.773 -16.703 17.484 1 47.81 101 GLU B O 1
ATOM 3492 N N . GLN B 1 102 ? 9.75 -16.234 16.938 1 44.88 102 GLN B N 1
ATOM 3493 C CA . GLN B 1 102 ? 10.281 -17.234 16 1 44.88 102 GLN B CA 1
ATOM 3494 C C . GLN B 1 102 ? 11.547 -16.719 15.328 1 44.88 102 GLN B C 1
ATOM 3496 O O . GLN B 1 102 ? 11.883 -15.539 15.422 1 44.88 102 GLN B O 1
ATOM 3501 N N . LEU B 1 103 ? 11.836 -17.531 14.078 1 47.06 103 LEU B N 1
ATOM 3502 C CA . LEU B 1 103 ? 13.008 -18.062 13.391 1 47.06 103 LEU B CA 1
ATOM 3503 C C . LEU B 1 103 ? 13.711 -16.984 12.586 1 47.06 103 LEU B C 1
ATOM 3505 O O . LEU B 1 103 ? 13.086 -16.297 11.781 1 47.06 103 LEU B O 1
ATOM 3509 N N . VAL B 1 104 ? 14.664 -16.359 13.258 1 51.06 104 VAL B N 1
ATOM 3510 C CA . VAL B 1 104 ? 15.695 -15.828 12.375 1 51.06 104 VAL B CA 1
ATOM 3511 C C . VAL B 1 104 ? 15.836 -16.719 11.141 1 51.06 104 VAL B C 1
ATOM 3513 O O . VAL B 1 104 ? 16.203 -17.891 11.242 1 51.06 104 VAL B O 1
ATOM 3516 N N . VAL B 1 105 ? 14.945 -16.734 10.305 1 51.06 105 VAL B N 1
ATOM 3517 C CA . VAL B 1 105 ? 15.148 -17.562 9.125 1 51.06 105 VAL B CA 1
ATOM 3518 C C . VAL B 1 105 ? 16.344 -17.047 8.328 1 51.06 105 VAL B C 1
ATOM 3520 O O . VAL B 1 105 ? 16.469 -15.844 8.102 1 51.06 105 VAL B O 1
ATOM 3523 N N . ALA B 1 106 ? 17.438 -17.734 8.445 1 57.5 106 ALA B N 1
ATOM 3524 C CA . ALA B 1 106 ? 18.516 -17.516 7.5 1 57.5 106 ALA B CA 1
ATOM 3525 C C . ALA B 1 106 ? 18 -17.422 6.07 1 57.5 106 ALA B C 1
ATOM 3527 O O . ALA B 1 106 ? 17.859 -18.438 5.383 1 57.5 106 ALA B O 1
ATOM 3528 N N . PHE B 1 107 ? 17.312 -16.328 5.84 1 72.94 107 PHE B N 1
ATOM 3529 C CA . PHE B 1 107 ? 16.688 -16.125 4.539 1 72.94 107 PHE B CA 1
ATOM 3530 C C . PHE B 1 107 ? 17.625 -15.383 3.596 1 72.94 107 PHE B C 1
ATOM 3532 O O . PHE B 1 107 ? 18.266 -14.406 3.992 1 72.94 107 PHE B O 1
ATOM 3539 N N . ASP B 1 108 ? 17.922 -16.109 2.465 1 83.31 108 ASP B N 1
ATOM 3540 C CA . ASP B 1 108 ? 18.719 -15.57 1.363 1 83.31 108 ASP B CA 1
ATOM 3541 C C . ASP B 1 108 ? 17.844 -15.352 0.124 1 83.31 108 ASP B C 1
ATOM 3543 O O . ASP B 1 108 ? 17.594 -16.297 -0.632 1 83.31 108 ASP B O 1
ATOM 3547 N N . THR B 1 109 ? 17.547 -14.133 -0.107 1 86.62 109 THR B N 1
ATOM 3548 C CA . THR B 1 109 ? 16.609 -13.797 -1.175 1 86.62 109 THR B CA 1
ATOM 3549 C C . THR B 1 109 ? 17.266 -14 -2.543 1 86.62 109 THR B C 1
ATOM 3551 O O . THR B 1 109 ? 16.578 -14.383 -3.502 1 86.62 109 THR B O 1
ATOM 3554 N N . VAL B 1 110 ? 18.516 -13.797 -2.623 1 90.12 110 VAL B N 1
ATOM 3555 C CA . VAL B 1 110 ? 19.234 -13.992 -3.885 1 90.12 110 VAL B CA 1
ATOM 3556 C C . VAL B 1 110 ? 19.219 -15.477 -4.258 1 90.12 110 VAL B C 1
ATOM 3558 O O . VAL B 1 110 ? 18.938 -15.828 -5.406 1 90.12 110 VAL B O 1
ATOM 3561 N N . LYS B 1 111 ? 19.5 -16.25 -3.268 1 91.12 111 LYS B N 1
ATOM 3562 C CA . LYS B 1 111 ? 19.484 -17.688 -3.498 1 91.12 111 LYS B CA 1
ATOM 3563 C C . LYS B 1 111 ? 18.094 -18.156 -3.92 1 91.12 111 LYS B C 1
ATOM 3565 O O . LYS B 1 111 ? 17.953 -18.969 -4.836 1 91.12 111 LYS B O 1
ATOM 3570 N N . LYS B 1 112 ? 17.125 -17.609 -3.303 1 91.56 112 LYS B N 1
ATOM 3571 C CA . LYS B 1 112 ? 15.758 -18 -3.621 1 91.56 112 LYS B CA 1
ATOM 3572 C C . LYS B 1 112 ? 15.367 -17.531 -5.016 1 91.56 112 LYS B C 1
ATOM 3574 O O . LYS B 1 112 ? 14.625 -18.219 -5.727 1 91.56 112 LYS B O 1
ATOM 3579 N N . HIS B 1 113 ? 15.781 -16.438 -5.355 1 94.44 113 HIS B N 1
ATOM 3580 C CA . HIS B 1 113 ? 15.578 -15.93 -6.707 1 94.44 113 HIS B CA 1
ATOM 3581 C C . HIS B 1 113 ? 16.172 -16.875 -7.746 1 94.44 113 HIS B C 1
ATOM 3583 O O . HIS B 1 113 ? 15.5 -17.234 -8.719 1 94.44 113 HIS B O 1
ATOM 3589 N N . ARG B 1 114 ? 17.359 -17.297 -7.492 1 95.88 114 ARG B N 1
ATOM 3590 C CA . ARG B 1 114 ? 18.031 -18.219 -8.414 1 95.88 114 ARG B CA 1
ATOM 3591 C C . ARG B 1 114 ? 17.297 -19.547 -8.5 1 95.88 114 ARG B C 1
ATOM 3593 O O . ARG B 1 114 ? 17.188 -20.125 -9.578 1 95.88 114 ARG B O 1
ATOM 3600 N N . GLU B 1 115 ? 16.844 -19.938 -7.371 1 95.62 115 GLU B N 1
ATOM 3601 C CA . GLU B 1 115 ? 16.062 -21.172 -7.336 1 95.62 115 GLU B CA 1
ATOM 3602 C C . GLU B 1 115 ? 14.805 -21.062 -8.188 1 95.62 115 GLU B C 1
ATOM 3604 O O . GLU B 1 115 ? 14.5 -21.953 -8.977 1 95.62 115 GLU B O 1
ATOM 3609 N N . LEU B 1 116 ? 14.125 -20.016 -8.047 1 96.75 116 LEU B N 1
ATOM 3610 C CA . LEU B 1 116 ? 12.906 -19.797 -8.812 1 96.75 116 LEU B CA 1
ATOM 3611 C C . LEU B 1 116 ? 13.195 -19.719 -10.305 1 96.75 116 LEU B C 1
ATOM 3613 O O . LEU B 1 116 ? 12.477 -20.312 -11.109 1 96.75 116 LEU B O 1
ATOM 3617 N N . VAL B 1 117 ? 14.242 -19.016 -10.672 1 97.88 117 VAL B N 1
ATOM 3618 C CA . VAL B 1 117 ? 14.664 -18.906 -12.062 1 97.88 117 VAL B CA 1
ATOM 3619 C C . VAL B 1 117 ? 14.922 -20.312 -12.625 1 97.88 117 VAL B C 1
ATOM 3621 O O . VAL B 1 117 ? 14.453 -20.641 -13.719 1 97.88 117 VAL B O 1
ATOM 3624 N N . ALA B 1 118 ? 15.633 -21.094 -11.867 1 98.38 118 ALA B N 1
ATOM 3625 C CA . ALA B 1 118 ? 15.961 -22.453 -12.305 1 98.38 118 ALA B CA 1
ATOM 3626 C C . ALA B 1 118 ? 14.695 -23.281 -12.492 1 98.38 118 ALA B C 1
ATOM 3628 O O . ALA B 1 118 ? 14.594 -24.062 -13.445 1 98.38 118 ALA B O 1
ATOM 3629 N N . LEU B 1 119 ? 13.766 -23.156 -11.625 1 97.62 119 LEU B N 1
ATOM 3630 C CA . LEU B 1 119 ? 12.508 -23.906 -11.703 1 97.62 119 LEU B CA 1
ATOM 3631 C C . LEU B 1 119 ? 11.719 -23.5 -12.945 1 97.62 119 LEU B C 1
ATOM 3633 O O . LEU B 1 119 ? 11.203 -24.359 -13.656 1 97.62 119 LEU B O 1
ATOM 3637 N N . PHE B 1 120 ? 11.641 -22.234 -13.234 1 98.25 120 PHE B N 1
ATOM 3638 C CA . PHE B 1 120 ? 10.953 -21.75 -14.422 1 98.25 120 PHE B CA 1
ATOM 3639 C C . PHE B 1 120 ? 11.625 -22.281 -15.688 1 98.25 120 PHE B C 1
ATOM 3641 O O . PHE B 1 120 ? 10.945 -22.75 -16.609 1 98.25 120 PHE B O 1
ATOM 3648 N N . LYS B 1 121 ? 12.938 -22.266 -15.703 1 98.12 121 LYS B N 1
ATOM 3649 C CA . LYS B 1 121 ? 13.68 -22.766 -16.859 1 98.12 121 LYS B CA 1
ATOM 3650 C C . LYS B 1 121 ? 13.43 -24.266 -17.062 1 98.12 121 LYS B C 1
ATOM 3652 O O . LYS B 1 121 ? 13.305 -24.719 -18.188 1 98.12 121 LYS B O 1
ATOM 3657 N N . ASN B 1 122 ? 13.422 -24.938 -15.984 1 97.88 122 ASN B N 1
ATOM 3658 C CA . ASN B 1 122 ? 13.156 -26.375 -16.062 1 97.88 122 ASN B CA 1
ATOM 3659 C C . ASN B 1 122 ? 11.781 -26.656 -16.656 1 97.88 122 ASN B C 1
ATOM 3661 O O . ASN B 1 122 ? 11.641 -27.516 -17.531 1 97.88 122 ASN B O 1
ATOM 3665 N N . ILE B 1 123 ? 10.766 -25.953 -16.219 1 97.88 123 ILE B N 1
ATOM 3666 C CA . ILE B 1 123 ? 9.414 -26.125 -16.734 1 97.88 123 ILE B CA 1
ATOM 3667 C C . ILE B 1 123 ? 9.375 -25.781 -18.219 1 97.88 123 ILE B C 1
ATOM 3669 O O . ILE B 1 123 ? 8.773 -26.516 -19.016 1 97.88 123 ILE B O 1
ATOM 3673 N N . GLN B 1 124 ? 10.031 -24.75 -18.578 1 96.88 124 GLN B N 1
ATOM 3674 C CA . GLN B 1 124 ? 10.133 -24.344 -19.969 1 96.88 124 GLN B CA 1
ATOM 3675 C C . GLN B 1 124 ? 10.797 -25.438 -20.812 1 96.88 124 GLN B C 1
ATOM 3677 O O . GLN B 1 124 ? 10.352 -25.75 -21.922 1 96.88 124 GLN B O 1
ATOM 3682 N N . MET B 1 125 ? 11.836 -25.969 -20.281 1 97 125 MET B N 1
ATOM 3683 C CA . MET B 1 125 ? 12.562 -27.031 -20.984 1 97 125 MET B CA 1
ATOM 3684 C C . MET B 1 125 ? 11.672 -28.234 -21.234 1 97 125 MET B C 1
ATOM 3686 O O . MET B 1 125 ? 11.68 -28.812 -22.328 1 97 125 MET B O 1
ATOM 3690 N N . ILE B 1 126 ? 10.922 -28.641 -20.25 1 96.44 126 ILE B N 1
ATOM 3691 C CA . ILE B 1 126 ? 10 -29.766 -20.391 1 96.44 126 ILE B CA 1
ATOM 3692 C C . ILE B 1 126 ? 8.969 -29.453 -21.469 1 96.44 126 ILE B C 1
ATOM 3694 O O . ILE B 1 126 ? 8.703 -30.297 -22.344 1 96.44 126 ILE B O 1
ATOM 3698 N N . TYR B 1 127 ? 8.422 -28.266 -21.406 1 96.38 127 TYR B N 1
ATOM 3699 C CA . TYR B 1 127 ? 7.473 -27.828 -22.406 1 96.38 127 TYR B CA 1
ATOM 3700 C C . TYR B 1 127 ? 8.086 -27.891 -23.812 1 96.38 127 TYR B C 1
ATOM 3702 O O . TYR B 1 127 ? 7.477 -28.453 -24.734 1 96.38 127 TYR B O 1
ATOM 3710 N N . ASP B 1 128 ? 9.305 -27.375 -23.984 1 95.06 128 ASP B N 1
ATOM 3711 C CA . ASP B 1 128 ? 9.977 -27.359 -25.281 1 95.06 128 ASP B CA 1
ATOM 3712 C C . ASP B 1 128 ? 10.195 -28.766 -25.812 1 95.06 128 ASP B C 1
ATOM 3714 O O . ASP B 1 128 ? 10 -29.031 -27 1 95.06 128 ASP B O 1
ATOM 3718 N N . ASN B 1 129 ? 10.531 -29.609 -24.938 1 95.25 129 ASN B N 1
ATOM 3719 C CA . ASN B 1 129 ? 10.781 -31 -25.328 1 95.25 129 ASN B CA 1
ATOM 3720 C C . ASN B 1 129 ? 9.492 -31.703 -25.766 1 95.25 129 ASN B C 1
ATOM 3722 O O . ASN B 1 129 ? 9.492 -32.5 -26.703 1 95.25 129 ASN B O 1
ATOM 3726 N N . LYS B 1 130 ? 8.414 -31.406 -25.062 1 94.69 130 LYS B N 1
ATOM 3727 C CA . LYS B 1 130 ? 7.137 -32.062 -25.328 1 94.69 130 LYS B CA 1
ATOM 3728 C C . LYS B 1 130 ? 6.5 -31.516 -26.609 1 94.69 130 LYS B C 1
ATOM 3730 O O . LYS B 1 130 ? 5.664 -32.156 -27.219 1 94.69 130 LYS B O 1
ATOM 3735 N N . THR B 1 131 ? 6.926 -30.297 -26.969 1 93.31 131 THR B N 1
ATOM 3736 C CA . THR B 1 131 ? 6.254 -29.656 -28.094 1 93.31 131 THR B CA 1
ATOM 3737 C C . THR B 1 131 ? 7.199 -29.531 -29.281 1 93.31 131 THR B C 1
ATOM 3739 O O . THR B 1 131 ? 6.879 -28.859 -30.266 1 93.31 131 THR B O 1
ATOM 3742 N N . LYS B 1 132 ? 8.352 -30.078 -29.297 1 90.56 132 LYS B N 1
ATOM 3743 C CA . LYS B 1 132 ? 9.391 -29.953 -30.312 1 90.56 132 LYS B CA 1
ATOM 3744 C C . LYS B 1 132 ? 8.875 -30.391 -31.688 1 90.56 132 LYS B C 1
ATOM 3746 O O . LYS B 1 132 ? 9.266 -29.828 -32.719 1 90.56 132 LYS B O 1
ATOM 3751 N N . SER B 1 133 ? 8.07 -31.375 -31.672 1 88.19 133 SER B N 1
ATOM 3752 C CA . SER B 1 133 ? 7.609 -31.953 -32.938 1 88.19 133 SER B CA 1
ATOM 3753 C C . SER B 1 133 ? 6.406 -31.203 -33.469 1 88.19 133 SER B C 1
ATOM 3755 O O . SER B 1 133 ? 5.973 -31.453 -34.594 1 88.19 133 SER B O 1
ATOM 3757 N N . SER B 1 134 ? 5.898 -30.375 -32.656 1 82 134 SER B N 1
ATOM 3758 C CA . SER B 1 134 ? 4.719 -29.625 -33.094 1 82 134 SER B CA 1
ATOM 3759 C C . SER B 1 134 ? 5.102 -28.469 -34 1 82 134 SER B C 1
ATOM 3761 O O . SER B 1 134 ? 6.086 -27.766 -33.75 1 82 134 SER B O 1
ATOM 3763 N N . ASN B 1 135 ? 4.445 -28.359 -35.125 1 79.38 135 ASN B N 1
ATOM 3764 C CA . ASN B 1 135 ? 4.676 -27.281 -36.094 1 79.38 135 ASN B CA 1
ATOM 3765 C C . ASN B 1 135 ? 4.152 -25.953 -35.562 1 79.38 135 ASN B C 1
ATOM 3767 O O . ASN B 1 135 ? 4.504 -24.891 -36.094 1 79.38 135 ASN B O 1
ATOM 3771 N N . HIS B 1 136 ? 3.25 -26.031 -34.625 1 76.12 136 HIS B N 1
ATOM 3772 C CA . HIS B 1 136 ? 2.684 -24.828 -34.031 1 76.12 136 HIS B CA 1
ATOM 3773 C C . HIS B 1 136 ? 2.857 -24.797 -32.531 1 76.12 136 HIS B C 1
ATOM 3775 O O . HIS B 1 136 ? 2.867 -25.859 -31.875 1 76.12 136 HIS B O 1
ATOM 3781 N N . PRO B 1 137 ? 3.051 -23.641 -32.094 1 77.25 137 PRO B N 1
ATOM 3782 C CA . PRO B 1 137 ? 3.164 -23.562 -30.641 1 77.25 137 PRO B CA 1
ATOM 3783 C C . PRO B 1 137 ? 1.901 -24.047 -29.922 1 77.25 137 PRO B C 1
ATOM 3785 O O . PRO B 1 137 ? 0.795 -23.625 -30.281 1 77.25 137 PRO B O 1
ATOM 3788 N N . VAL B 1 138 ? 1.989 -24.938 -29.062 1 84.25 138 VAL B N 1
ATOM 3789 C CA . VAL B 1 138 ? 0.891 -25.453 -28.266 1 84.25 138 VAL B CA 1
ATOM 3790 C C . VAL B 1 138 ? 0.726 -24.609 -27 1 84.25 138 VAL B C 1
ATOM 3792 O O . VAL B 1 138 ? 1.618 -24.578 -26.156 1 84.25 138 VAL B O 1
ATOM 3795 N N . PRO B 1 139 ? -0.387 -23.922 -26.969 1 92.12 139 PRO B N 1
ATOM 3796 C CA . PRO B 1 139 ? -0.554 -23.078 -25.781 1 92.12 139 PRO B CA 1
ATOM 3797 C C . PRO B 1 139 ? -0.74 -23.891 -24.5 1 92.12 139 PRO B C 1
ATOM 3799 O O . PRO B 1 139 ? -1.445 -24.906 -24.516 1 92.12 139 PRO B O 1
ATOM 3802 N N . LEU B 1 140 ? -0.028 -23.516 -23.5 1 95.62 140 LEU B N 1
ATOM 3803 C CA . LEU B 1 140 ? -0.186 -24.062 -22.156 1 95.62 140 LEU B CA 1
ATOM 3804 C C . LEU B 1 140 ? -0.022 -22.984 -21.094 1 95.62 140 LEU B C 1
ATOM 3806 O O . LEU B 1 140 ? 0.946 -22.219 -21.125 1 95.62 140 LEU B O 1
ATOM 3810 N N . ARG B 1 141 ? -1.014 -22.953 -20.25 1 95.56 141 ARG B N 1
ATOM 3811 C CA . ARG B 1 141 ? -0.965 -21.969 -19.156 1 95.56 141 ARG B CA 1
ATOM 3812 C C . ARG B 1 141 ? -0.699 -22.656 -17.828 1 95.56 141 ARG B C 1
ATOM 3814 O O . ARG B 1 141 ? -1.367 -23.641 -17.469 1 95.56 141 ARG B O 1
ATOM 3821 N N . ILE B 1 142 ? 0.265 -22.156 -17.125 1 96.44 142 ILE B N 1
ATOM 3822 C CA . ILE B 1 142 ? 0.638 -22.688 -15.82 1 96.44 142 ILE B CA 1
ATOM 3823 C C . ILE B 1 142 ? 0.173 -21.734 -14.719 1 96.44 142 ILE B C 1
ATOM 3825 O O . ILE B 1 142 ? 0.614 -20.594 -14.656 1 96.44 142 ILE B O 1
ATOM 3829 N N . PRO B 1 143 ? -0.702 -22.141 -13.836 1 96.06 143 PRO B N 1
ATOM 3830 C CA . PRO B 1 143 ? -1.098 -21.281 -12.719 1 96.06 143 PRO B CA 1
ATOM 3831 C C . PRO B 1 143 ? -0.019 -21.188 -11.641 1 96.06 143 PRO B C 1
ATOM 3833 O O . PRO B 1 143 ? 0.557 -22.203 -11.242 1 96.06 143 PRO B O 1
ATOM 3836 N N . LEU B 1 144 ? 0.245 -20 -11.219 1 95.88 144 LEU B N 1
ATOM 3837 C CA . LEU B 1 144 ? 1.241 -19.812 -10.172 1 95.88 144 LEU B CA 1
ATOM 3838 C C . LEU B 1 144 ? 0.577 -19.703 -8.805 1 95.88 144 LEU B C 1
ATOM 3840 O O . LEU B 1 144 ? 1.258 -19.703 -7.777 1 95.88 144 LEU B O 1
ATOM 3844 N N . ASN B 1 145 ? -0.69 -19.484 -8.805 1 93.56 145 ASN B N 1
ATOM 3845 C CA . ASN B 1 145 ? -1.498 -19.531 -7.594 1 93.56 145 ASN B CA 1
ATOM 3846 C C . ASN B 1 145 ? -2.908 -20.047 -7.883 1 93.56 145 ASN B C 1
ATOM 3848 O O . ASN B 1 145 ? -3.244 -20.344 -9.031 1 93.56 145 ASN B O 1
ATOM 3852 N N . SER B 1 146 ? -3.736 -20.312 -6.855 1 77.56 146 SER B N 1
ATOM 3853 C CA . SER B 1 146 ? -5.125 -20.75 -6.973 1 77.56 146 SER B CA 1
ATOM 3854 C C . SER B 1 146 ? -5.211 -22.188 -7.449 1 77.56 146 SER B C 1
ATOM 3856 O O . SER B 1 146 ? -6.086 -22.531 -8.25 1 77.56 146 SER B O 1
ATOM 3858 N N . VAL B 1 147 ? -4.297 -23 -7.465 1 73.44 147 VAL B N 1
ATOM 3859 C CA . VAL B 1 147 ? -4.434 -24.406 -7.848 1 73.44 147 VAL B CA 1
ATOM 3860 C C . VAL B 1 147 ? -4.395 -25.281 -6.605 1 73.44 147 VAL B C 1
ATOM 3862 O O . VAL B 1 147 ? -4.656 -26.484 -6.68 1 73.44 147 VAL B O 1
ATOM 3865 N N . GLY B 1 148 ? -4.773 -24.781 -5.391 1 59.16 148 GLY B N 1
ATOM 3866 C CA . GLY B 1 148 ? -4.988 -25.531 -4.172 1 59.16 148 GLY B CA 1
ATOM 3867 C C . GLY B 1 148 ? -3.809 -26.422 -3.807 1 59.16 148 GLY B C 1
ATOM 3868 O O . GLY B 1 148 ? -3.947 -27.359 -3.008 1 59.16 148 GLY B O 1
ATOM 3869 N N . PHE B 1 149 ? -2.697 -26.438 -4.531 1 53.75 149 PHE B N 1
ATOM 3870 C CA . PHE B 1 149 ? -1.703 -27.469 -4.266 1 53.75 149 PHE B CA 1
ATOM 3871 C C . PHE B 1 149 ? -1.071 -27.281 -2.893 1 53.75 149 PHE B C 1
ATOM 3873 O O . PHE B 1 149 ? -0.623 -28.25 -2.268 1 53.75 149 PHE B O 1
ATOM 3880 N N . ALA B 1 150 ? -0.995 -26.141 -2.289 1 61.31 150 ALA B N 1
ATOM 3881 C CA . ALA B 1 150 ? -0.119 -26.266 -1.127 1 61.31 150 ALA B CA 1
ATOM 3882 C C . ALA B 1 150 ? -0.691 -25.516 0.074 1 61.31 150 ALA B C 1
ATOM 3884 O O . ALA B 1 150 ? -0.918 -24.297 0.008 1 61.31 150 ALA B O 1
ATOM 3885 N N . ARG B 1 151 ? -1.341 -26.172 1.017 1 70.88 151 ARG B N 1
ATOM 3886 C CA . ARG B 1 151 ? -1.663 -25.656 2.344 1 70.88 151 ARG B CA 1
ATOM 3887 C C . ARG B 1 151 ? -0.572 -24.719 2.842 1 70.88 151 ARG B C 1
ATOM 3889 O O . ARG B 1 151 ? -0.866 -23.688 3.455 1 70.88 151 ARG B O 1
ATOM 3896 N N . ARG B 1 152 ? 0.53 -24.969 2.336 1 83.94 152 ARG B N 1
ATOM 3897 C CA . ARG B 1 152 ? 1.694 -24.234 2.812 1 83.94 152 ARG B CA 1
ATOM 3898 C C . ARG B 1 152 ? 1.797 -22.875 2.129 1 83.94 152 ARG B C 1
ATOM 3900 O O . ARG B 1 152 ? 2.434 -21.953 2.652 1 83.94 152 ARG B O 1
ATOM 3907 N N . THR B 1 153 ? 1.159 -22.672 0.969 1 90.62 153 THR B N 1
ATOM 3908 C CA . THR B 1 153 ? 1.35 -21.422 0.24 1 90.62 153 THR B CA 1
ATOM 3909 C C . THR B 1 153 ? 0.115 -20.531 0.358 1 90.62 153 THR B C 1
ATOM 3911 O O . THR B 1 153 ? 0.184 -19.328 0.103 1 90.62 153 THR B O 1
ATOM 3914 N N . GLY B 1 154 ? -1.027 -21.125 0.779 1 89.38 154 GLY B N 1
ATOM 3915 C CA . GLY B 1 154 ? -2.281 -20.391 0.701 1 89.38 154 GLY B CA 1
ATOM 3916 C C . GLY B 1 154 ? -2.686 -20.047 -0.721 1 89.38 154 GLY B C 1
ATOM 3917 O O . GLY B 1 154 ? -2.156 -20.625 -1.677 1 89.38 154 GLY B O 1
ATOM 3918 N N . MET B 1 155 ? -3.635 -19.234 -0.889 1 90.81 155 MET B N 1
ATOM 3919 C CA . MET B 1 155 ? -4.125 -18.828 -2.207 1 90.81 155 MET B CA 1
ATOM 3920 C C . MET B 1 155 ? -3.285 -17.703 -2.787 1 90.81 155 MET B C 1
ATOM 3922 O O . MET B 1 155 ? -3.508 -17.281 -3.922 1 90.81 155 MET B O 1
ATOM 3926 N N . MET B 1 156 ? -2.381 -17.188 -1.986 1 92.38 156 MET B N 1
ATOM 3927 C CA . MET B 1 156 ? -1.523 -16.062 -2.35 1 92.38 156 MET B CA 1
ATOM 3928 C C . MET B 1 156 ? -2.355 -14.875 -2.807 1 92.38 156 MET B C 1
ATOM 3930 O O . MET B 1 156 ? -2.059 -14.258 -3.834 1 92.38 156 MET B O 1
ATOM 3934 N N . SER B 1 157 ? -3.467 -14.695 -2.119 1 94.31 157 SER B N 1
ATOM 3935 C CA . SER B 1 157 ? -4.289 -13.5 -2.27 1 94.31 157 SER B CA 1
ATOM 3936 C C . SER B 1 157 ? -3.68 -12.312 -1.525 1 94.31 157 SER B C 1
ATOM 3938 O O . SER B 1 157 ? -2.561 -12.406 -1.013 1 94.31 157 SER B O 1
ATOM 3940 N N . TYR B 1 158 ? -4.379 -11.242 -1.617 1 95.69 158 TYR B N 1
ATOM 3941 C CA . TYR B 1 158 ? -3.996 -10.023 -0.911 1 95.69 158 TYR B CA 1
ATOM 3942 C C . TYR B 1 158 ? -4.938 -9.75 0.256 1 95.69 158 TYR B C 1
ATOM 3944 O O . TYR B 1 158 ? -6.059 -9.281 0.059 1 95.69 158 TYR B O 1
ATOM 3952 N N . PRO B 1 159 ? -4.68 -10.039 1.493 1 91.44 159 PRO B N 1
ATOM 3953 C CA . PRO B 1 159 ? -3.447 -10.711 1.921 1 91.44 159 PRO B CA 1
ATOM 3954 C C . PRO B 1 159 ? -3.514 -12.227 1.757 1 91.44 159 PRO B C 1
ATOM 3956 O O . PRO B 1 159 ? -4.582 -12.773 1.467 1 91.44 159 PRO B O 1
ATOM 3959 N N . ASN B 1 160 ? -2.438 -12.922 1.845 1 88.88 160 ASN B N 1
ATOM 3960 C CA . ASN B 1 160 ? -2.385 -14.375 1.738 1 88.88 160 ASN B CA 1
ATOM 3961 C C . ASN B 1 160 ? -2.564 -15.047 3.098 1 88.88 160 ASN B C 1
ATOM 3963 O O . ASN B 1 160 ? -3.23 -16.078 3.205 1 88.88 160 ASN B O 1
ATOM 3967 N N . PHE B 1 161 ? -2.115 -14.586 4.133 1 78.94 161 PHE B N 1
ATOM 3968 C CA . PHE B 1 161 ? -2.211 -15.062 5.508 1 78.94 161 PHE B CA 1
ATOM 3969 C C . PHE B 1 161 ? -2.184 -13.891 6.484 1 78.94 161 PHE B C 1
ATOM 3971 O O . PHE B 1 161 ? -1.93 -12.75 6.09 1 78.94 161 PHE B O 1
ATOM 3978 N N . ARG B 1 162 ? -2.568 -14.32 7.602 1 71.81 162 ARG B N 1
ATOM 3979 C CA . ARG B 1 162 ? -2.369 -13.328 8.648 1 71.81 162 ARG B CA 1
ATOM 3980 C C . ARG B 1 162 ? -0.885 -13.109 8.922 1 71.81 162 ARG B C 1
ATOM 3982 O O . ARG B 1 162 ? -0.092 -14.047 8.859 1 71.81 162 ARG B O 1
ATOM 3989 N N . SER B 1 163 ? -0.637 -11.898 9.078 1 65.19 163 SER B N 1
ATOM 3990 C CA . SER B 1 163 ? 0.771 -11.547 9.234 1 65.19 163 SER B CA 1
ATOM 3991 C C . SER B 1 163 ? 1.332 -12.078 10.547 1 65.19 163 SER B C 1
ATOM 3993 O O . SER B 1 163 ? 0.669 -12.016 11.586 1 65.19 163 SER B O 1
ATOM 3995 N N . LYS B 1 164 ? 2.389 -12.742 10.383 1 64.19 164 LYS B N 1
ATOM 3996 C CA . LYS B 1 164 ? 3.182 -13.016 11.586 1 64.19 164 LYS B CA 1
ATOM 3997 C C . LYS B 1 164 ? 4.012 -11.797 11.977 1 64.19 164 LYS B C 1
ATOM 3999 O O . LYS B 1 164 ? 4.488 -11.703 13.109 1 64.19 164 LYS B O 1
ATOM 4004 N N . CYS B 1 165 ? 4.078 -10.891 10.945 1 68.75 165 CYS B N 1
ATOM 4005 C CA . CYS B 1 165 ? 4.781 -9.633 11.141 1 68.75 165 CYS B CA 1
ATOM 4006 C C . CYS B 1 165 ? 3.818 -8.453 11.07 1 68.75 165 CYS B C 1
ATOM 4008 O O . CYS B 1 165 ? 2.607 -8.641 10.945 1 68.75 165 CYS B O 1
ATOM 4010 N N . ASP B 1 166 ? 4.16 -7.258 11.289 1 67.06 166 ASP B N 1
ATOM 4011 C CA . ASP B 1 166 ? 3.307 -6.074 11.344 1 67.06 166 ASP B CA 1
ATOM 4012 C C . ASP B 1 166 ? 2.826 -5.68 9.945 1 67.06 166 ASP B C 1
ATOM 4014 O O . ASP B 1 166 ? 2.154 -4.66 9.781 1 67.06 166 ASP B O 1
ATOM 4018 N N . ILE B 1 167 ? 3.166 -6.434 8.945 1 73.81 167 ILE B N 1
ATOM 4019 C CA . ILE B 1 167 ? 2.652 -6.191 7.598 1 73.81 167 ILE B CA 1
ATOM 4020 C C . ILE B 1 167 ? 2.059 -7.48 7.035 1 73.81 167 ILE B C 1
ATOM 4022 O O . ILE B 1 167 ? 2.701 -8.531 7.066 1 73.81 167 ILE B O 1
ATOM 4026 N N . PRO B 1 168 ? 0.866 -7.363 6.566 1 80 168 PRO B N 1
ATOM 4027 C CA . PRO B 1 168 ? 0.299 -8.57 5.965 1 80 168 PRO B CA 1
ATOM 4028 C C . PRO B 1 168 ? 1.061 -9.023 4.719 1 80 168 PRO B C 1
ATOM 4030 O O . PRO B 1 168 ? 1.461 -8.188 3.9 1 80 168 PRO B O 1
ATOM 4033 N N . PRO B 1 169 ? 1.294 -10.266 4.688 1 86.38 169 PRO B N 1
ATOM 4034 C CA . PRO B 1 169 ? 1.989 -10.766 3.498 1 86.38 169 PRO B CA 1
ATOM 4035 C C . PRO B 1 169 ? 1.164 -10.609 2.223 1 86.38 169 PRO B C 1
ATOM 4037 O O . PRO B 1 169 ? -0.046 -10.844 2.234 1 86.38 169 PRO B O 1
ATOM 4040 N N . TYR B 1 170 ? 1.761 -10.172 1.219 1 92.69 170 TYR B N 1
ATOM 4041 C CA . TYR B 1 170 ? 1.155 -10.117 -0.107 1 92.69 170 TYR B CA 1
ATOM 4042 C C . TYR B 1 170 ? 2.178 -10.438 -1.189 1 92.69 170 TYR B C 1
ATOM 4044 O O . TYR B 1 170 ? 3.387 -10.375 -0.951 1 92.69 170 TYR B O 1
ATOM 4052 N N . PRO B 1 171 ? 1.752 -10.852 -2.32 1 96 171 PRO B N 1
ATOM 4053 C CA . PRO B 1 171 ? 2.645 -11.141 -3.445 1 96 171 PRO B CA 1
ATOM 4054 C C . PRO B 1 171 ? 3.418 -9.906 -3.914 1 96 171 PRO B C 1
ATOM 4056 O O . PRO B 1 171 ? 2.826 -8.844 -4.121 1 96 171 PRO B O 1
ATOM 4059 N N . VAL B 1 172 ? 4.68 -10.07 -4.047 1 96.25 172 VAL B N 1
ATOM 4060 C CA . VAL B 1 172 ? 5.535 -9.023 -4.59 1 96.25 172 VAL B CA 1
ATOM 4061 C C . VAL B 1 172 ? 5.809 -9.297 -6.07 1 96.25 172 VAL B C 1
ATOM 4063 O O . VAL B 1 172 ? 6.824 -9.906 -6.414 1 96.25 172 VAL B O 1
ATOM 4066 N N . LEU B 1 173 ? 4.988 -8.758 -6.934 1 97.38 173 LEU B N 1
ATOM 4067 C CA . LEU B 1 173 ? 5.004 -9.109 -8.352 1 97.38 173 LEU B CA 1
ATOM 4068 C C . LEU B 1 173 ? 6.328 -8.703 -8.992 1 97.38 173 LEU B C 1
ATOM 4070 O O . LEU B 1 173 ? 6.777 -9.336 -9.945 1 97.38 173 LEU B O 1
ATOM 4074 N N . GLU B 1 174 ? 6.953 -7.691 -8.461 1 96.12 174 GLU B N 1
ATOM 4075 C CA . GLU B 1 174 ? 8.242 -7.25 -8.992 1 96.12 174 GLU B CA 1
ATOM 4076 C C . GLU B 1 174 ? 9.273 -8.375 -8.93 1 96.12 174 GLU B C 1
ATOM 4078 O O . GLU B 1 174 ? 10.062 -8.555 -9.859 1 96.12 174 GLU B O 1
ATOM 4083 N N . LEU B 1 175 ? 9.234 -9.086 -7.852 1 96.19 175 LEU B N 1
ATOM 4084 C CA . LEU B 1 175 ? 10.18 -10.18 -7.688 1 96.19 175 LEU B CA 1
ATOM 4085 C C . LEU B 1 175 ? 9.828 -11.344 -8.617 1 96.19 175 LEU B C 1
ATOM 4087 O O . LEU B 1 175 ? 10.719 -11.977 -9.18 1 96.19 175 LEU B O 1
ATOM 4091 N N . LEU B 1 176 ? 8.57 -11.625 -8.742 1 97.56 176 LEU B N 1
ATOM 4092 C CA . LEU B 1 176 ? 8.133 -12.648 -9.688 1 97.56 176 LEU B CA 1
ATOM 4093 C C . LEU B 1 176 ? 8.586 -12.312 -11.102 1 97.56 176 LEU B C 1
ATOM 4095 O O . LEU B 1 176 ? 9.203 -13.141 -11.773 1 97.56 176 LEU B O 1
ATOM 4099 N N . TYR B 1 177 ? 8.312 -11.109 -11.523 1 97.5 177 TYR B N 1
ATOM 4100 C CA . TYR B 1 177 ? 8.594 -10.719 -12.898 1 97.5 177 TYR B CA 1
ATOM 4101 C C . TYR B 1 177 ? 10.094 -10.609 -13.133 1 97.5 177 TYR B C 1
ATOM 4103 O O . TYR B 1 177 ? 10.578 -10.867 -14.242 1 97.5 177 TYR B O 1
ATOM 4111 N N . SER B 1 178 ? 10.828 -10.258 -12.094 1 96.38 178 SER B N 1
ATOM 4112 C CA . SER B 1 178 ? 12.281 -10.305 -12.203 1 96.38 178 SER B CA 1
ATOM 4113 C C . SER B 1 178 ? 12.773 -11.719 -12.469 1 96.38 178 SER B C 1
ATOM 4115 O O . SER B 1 178 ? 13.633 -11.938 -13.32 1 96.38 178 SER B O 1
ATOM 4117 N N . ALA B 1 179 ? 12.25 -12.641 -11.758 1 97.44 179 ALA B N 1
ATOM 4118 C CA . ALA B 1 179 ? 12.625 -14.039 -11.961 1 97.44 179 ALA B CA 1
ATOM 4119 C C . ALA B 1 179 ? 12.234 -14.523 -13.352 1 97.44 179 ALA B C 1
ATOM 4121 O O . ALA B 1 179 ? 12.992 -15.242 -14 1 97.44 179 ALA B O 1
ATOM 4122 N N . CYS B 1 180 ? 11.047 -14.164 -13.82 1 98.12 180 CYS B N 1
ATOM 4123 C CA . CYS B 1 180 ? 10.594 -14.531 -15.156 1 98.12 180 CYS B CA 1
ATOM 4124 C C . CYS B 1 180 ? 11.508 -13.961 -16.219 1 98.12 180 CYS B C 1
ATOM 4126 O O . CYS B 1 180 ? 11.852 -14.641 -17.188 1 98.12 180 CYS B O 1
ATOM 4128 N N . ALA B 1 181 ? 11.883 -12.711 -16.016 1 97.38 181 ALA B N 1
ATOM 4129 C CA . ALA B 1 181 ? 12.797 -12.062 -16.953 1 97.38 181 ALA B CA 1
ATOM 4130 C C . ALA B 1 181 ? 14.133 -12.789 -17.016 1 97.38 181 ALA B C 1
ATOM 4132 O O . ALA B 1 181 ? 14.648 -13.07 -18.109 1 97.38 181 ALA B O 1
ATOM 4133 N N . ASP B 1 182 ? 14.656 -13.117 -15.891 1 96.81 182 ASP B N 1
ATOM 4134 C CA . ASP B 1 182 ? 15.945 -13.805 -15.82 1 96.81 182 ASP B CA 1
ATOM 4135 C C . ASP B 1 182 ? 15.859 -15.211 -16.391 1 96.81 182 ASP B C 1
ATOM 4137 O O . ASP B 1 182 ? 16.828 -15.727 -16.953 1 96.81 182 ASP B O 1
ATOM 4141 N N . ALA B 1 183 ? 14.742 -15.844 -16.234 1 97.81 183 ALA B N 1
ATOM 4142 C CA . ALA B 1 183 ? 14.531 -17.188 -16.766 1 97.81 183 ALA B CA 1
ATOM 4143 C C . ALA B 1 183 ? 14.234 -17.141 -18.266 1 97.81 183 ALA B C 1
ATOM 4145 O O . ALA B 1 183 ? 14.312 -18.156 -18.953 1 97.81 183 ALA B O 1
ATOM 4146 N N . GLY B 1 184 ? 13.758 -15.93 -18.766 1 96.19 184 GLY B N 1
ATOM 4147 C CA . GLY B 1 184 ? 13.391 -15.781 -20.172 1 96.19 184 GLY B CA 1
ATOM 4148 C C . GLY B 1 184 ? 12.055 -16.422 -20.5 1 96.19 184 GLY B C 1
ATOM 4149 O O . GLY B 1 184 ? 11.883 -16.984 -21.578 1 96.19 184 GLY B O 1
ATOM 4150 N N . VAL B 1 185 ? 11.141 -16.406 -19.562 1 97.19 185 VAL B N 1
ATOM 4151 C CA . VAL B 1 185 ? 9.859 -17.078 -19.781 1 97.19 185 VAL B CA 1
ATOM 4152 C C . VAL B 1 185 ? 8.727 -16.047 -19.766 1 97.19 185 VAL B C 1
ATOM 4154 O O . VAL B 1 185 ? 8.883 -14.953 -19.219 1 97.19 185 VAL B O 1
ATOM 4157 N N . GLN B 1 186 ? 7.594 -16.469 -20.328 1 96.69 186 GLN B N 1
ATOM 4158 C CA . GLN B 1 186 ? 6.426 -15.594 -20.344 1 96.69 186 GLN B CA 1
ATOM 4159 C C . GLN B 1 186 ? 5.645 -15.68 -19.047 1 96.69 186 GLN B C 1
ATOM 4161 O O . GLN B 1 186 ? 5.27 -16.781 -18.609 1 96.69 186 GLN B O 1
ATOM 4166 N N . CYS B 1 187 ? 5.477 -14.539 -18.422 1 97.44 187 CYS B N 1
ATOM 4167 C CA . CYS B 1 187 ? 4.648 -14.43 -17.234 1 97.44 187 CYS B CA 1
ATOM 4168 C C . CYS B 1 187 ? 3.596 -13.344 -17.391 1 97.44 187 CYS B C 1
ATOM 4170 O O . CYS B 1 187 ? 3.852 -12.32 -18.031 1 97.44 187 CYS B O 1
ATOM 4172 N N . SER B 1 188 ? 2.441 -13.578 -16.875 1 97.19 188 SER B N 1
ATOM 4173 C CA . SER B 1 188 ? 1.373 -12.586 -16.875 1 97.19 188 SER B CA 1
ATOM 4174 C C . SER B 1 188 ? 0.524 -12.688 -15.609 1 97.19 188 SER B C 1
ATOM 4176 O O . SER B 1 188 ? 0.777 -13.547 -14.75 1 97.19 188 SER B O 1
ATOM 4178 N N . HIS B 1 189 ? -0.323 -11.688 -15.484 1 97.25 189 HIS B N 1
ATOM 4179 C CA . HIS B 1 189 ? -1.26 -11.75 -14.375 1 97.25 189 HIS B CA 1
ATOM 4180 C C . HIS B 1 189 ? -2.684 -11.453 -14.828 1 97.25 189 HIS B C 1
ATOM 4182 O O . HIS B 1 189 ? -2.885 -10.812 -15.867 1 97.25 189 HIS B O 1
ATOM 4188 N N . VAL B 1 190 ? -3.635 -12.008 -14.125 1 96.12 190 VAL B N 1
ATOM 4189 C CA . VAL B 1 190 ? -5.039 -11.617 -14.195 1 96.12 190 VAL B CA 1
ATOM 4190 C C . VAL B 1 190 ? -5.457 -10.953 -12.891 1 96.12 190 VAL B C 1
ATOM 4192 O O . VAL B 1 190 ? -4.945 -11.289 -11.82 1 96.12 190 VAL B O 1
ATOM 4195 N N . TYR B 1 191 ? -6.316 -10 -13.016 1 96.38 191 TYR B N 1
ATOM 4196 C CA . TYR B 1 191 ? -6.871 -9.328 -11.852 1 96.38 191 TYR B CA 1
ATOM 4197 C C . TYR B 1 191 ? -8.312 -9.766 -11.602 1 96.38 191 TYR B C 1
ATOM 4199 O O . TYR B 1 191 ? -9.18 -9.562 -12.453 1 96.38 191 TYR B O 1
ATOM 4207 N N . ILE B 1 192 ? -8.508 -10.367 -10.469 1 95.25 192 ILE B N 1
ATOM 4208 C CA . ILE B 1 192 ? -9.844 -10.766 -10.047 1 95.25 192 ILE B CA 1
ATOM 4209 C C . ILE B 1 192 ? -10.398 -9.742 -9.055 1 95.25 192 ILE B C 1
ATOM 4211 O O . ILE B 1 192 ? -9.852 -9.562 -7.965 1 95.25 192 ILE B O 1
ATOM 4215 N N . HIS B 1 193 ? -11.438 -9.086 -9.461 1 94.12 193 HIS B N 1
ATOM 4216 C CA . HIS B 1 193 ? -12.016 -8.086 -8.57 1 94.12 193 HIS B CA 1
ATOM 4217 C C . HIS B 1 193 ? -13.375 -8.539 -8.039 1 94.12 193 HIS B C 1
ATOM 4219 O O . HIS B 1 193 ? -13.977 -9.461 -8.586 1 94.12 193 HIS B O 1
ATOM 4225 N N . ARG B 1 194 ? -13.789 -7.957 -6.949 1 91.31 194 ARG B N 1
ATOM 4226 C CA . ARG B 1 194 ? -15.086 -8.133 -6.305 1 91.31 194 ARG B CA 1
ATOM 4227 C C . ARG B 1 194 ? -15.516 -6.855 -5.59 1 91.31 194 ARG B C 1
ATOM 4229 O O . ARG B 1 194 ? -14.68 -6.117 -5.062 1 91.31 194 ARG B O 1
ATOM 4236 N N . HIS B 1 195 ? -16.734 -6.68 -5.656 1 89.75 195 HIS B N 1
ATOM 4237 C CA . HIS B 1 195 ? -17.234 -5.488 -4.98 1 89.75 195 HIS B CA 1
ATOM 4238 C C . HIS B 1 195 ? -16.812 -5.461 -3.52 1 89.75 195 HIS B C 1
ATOM 4240 O O . HIS B 1 195 ? -16.906 -6.473 -2.82 1 89.75 195 HIS B O 1
ATOM 4246 N N . PRO B 1 196 ? -16.391 -4.273 -3.018 1 91.56 196 PRO B N 1
ATOM 4247 C CA . PRO B 1 196 ? -15.859 -4.148 -1.661 1 91.56 196 PRO B CA 1
ATOM 4248 C C . PRO B 1 196 ? -16.812 -4.684 -0.596 1 91.56 196 PRO B C 1
ATOM 4250 O O . PRO B 1 196 ? -16.375 -5.355 0.343 1 91.56 196 PRO B O 1
ATOM 4253 N N . LEU B 1 197 ? -18.062 -4.457 -0.672 1 86.88 197 LEU B N 1
ATOM 4254 C CA . LEU B 1 197 ? -19.031 -4.934 0.31 1 86.88 197 LEU B CA 1
ATOM 4255 C C . LEU B 1 197 ? -19.078 -6.457 0.321 1 86.88 197 LEU B C 1
ATOM 4257 O O . LEU B 1 197 ? -19.234 -7.066 1.38 1 86.88 197 LEU B O 1
ATOM 4261 N N . ASP B 1 198 ? -18.969 -7 -0.822 1 86.5 198 ASP B N 1
ATOM 4262 C CA . ASP B 1 198 ? -18.984 -8.453 -0.907 1 86.5 198 ASP B CA 1
ATOM 4263 C C . ASP B 1 198 ? -17.703 -9.055 -0.334 1 86.5 198 ASP B C 1
ATOM 4265 O O . ASP B 1 198 ? -17.719 -10.141 0.245 1 86.5 198 ASP B O 1
ATOM 4269 N N . VAL B 1 199 ? -16.625 -8.383 -0.589 1 90.38 199 VAL B N 1
ATOM 4270 C CA . VAL B 1 199 ? -15.367 -8.82 0.018 1 90.38 199 VAL B CA 1
ATOM 4271 C C . VAL B 1 199 ? -15.5 -8.805 1.539 1 90.38 199 VAL B C 1
ATOM 4273 O O . VAL B 1 199 ? -15.141 -9.773 2.209 1 90.38 199 VAL B O 1
ATOM 4276 N N . LEU B 1 200 ? -16.016 -7.699 2.072 1 88.62 200 LEU B N 1
ATOM 4277 C CA . LEU B 1 200 ? -16.203 -7.578 3.516 1 88.62 200 LEU B CA 1
ATOM 4278 C C . LEU B 1 200 ? -17.141 -8.664 4.039 1 88.62 200 LEU B C 1
ATOM 4280 O O . LEU B 1 200 ? -16.875 -9.266 5.078 1 88.62 200 LEU B O 1
ATOM 4284 N N . LYS B 1 201 ? -18.141 -8.867 3.369 1 83.94 201 LYS B N 1
ATOM 4285 C CA . LYS B 1 201 ? -19.094 -9.906 3.779 1 83.94 201 LYS B CA 1
ATOM 4286 C C . LYS B 1 201 ? -18.406 -11.273 3.828 1 83.94 201 LYS B C 1
ATOM 4288 O O . LYS B 1 201 ? -18.578 -12.023 4.793 1 83.94 201 LYS B O 1
ATOM 4293 N N . SER B 1 202 ? -17.672 -11.562 2.83 1 83.44 202 SER B N 1
ATOM 4294 C CA . SER B 1 202 ? -17.031 -12.867 2.701 1 83.44 202 SER B CA 1
ATOM 4295 C C . SER B 1 202 ? -15.938 -13.047 3.744 1 83.44 202 SER B C 1
ATOM 4297 O O . SER B 1 202 ? -15.688 -14.164 4.203 1 83.44 202 SER B O 1
ATOM 4299 N N . THR B 1 203 ? -15.305 -11.984 4.16 1 86.12 203 THR B N 1
ATOM 4300 C CA . THR B 1 203 ? -14.094 -12.117 4.957 1 86.12 203 THR B CA 1
ATOM 4301 C C . THR B 1 203 ? -14.367 -11.773 6.422 1 86.12 203 THR B C 1
ATOM 4303 O O . THR B 1 203 ? -13.578 -12.117 7.301 1 86.12 203 THR B O 1
ATOM 4306 N N . THR B 1 204 ? -15.367 -11.078 6.641 1 82.12 204 THR B N 1
ATOM 4307 C CA . THR B 1 204 ? -15.625 -10.641 8.008 1 82.12 204 THR B CA 1
ATOM 4308 C C . THR B 1 204 ? -16.938 -11.219 8.523 1 82.12 204 THR B C 1
ATOM 4310 O O . THR B 1 204 ? -16.969 -11.836 9.594 1 82.12 204 THR B O 1
ATOM 4313 N N . VAL B 1 205 ? -17.953 -11.117 7.77 1 75.06 205 VAL B N 1
ATOM 4314 C CA . VAL B 1 205 ? -19.297 -11.469 8.227 1 75.06 205 VAL B CA 1
ATOM 4315 C C . VAL B 1 205 ? -19.469 -12.992 8.211 1 75.06 205 VAL B C 1
ATOM 4317 O O . VAL B 1 205 ? -20.031 -13.562 9.141 1 75.06 205 VAL B O 1
ATOM 4320 N N . LYS B 1 206 ? -18.922 -13.555 7.234 1 73 206 LYS B N 1
ATOM 4321 C CA . LYS B 1 206 ? -19.156 -14.984 7.051 1 73 206 LYS B CA 1
ATOM 4322 C C . LYS B 1 206 ? -18.062 -15.812 7.711 1 73 206 LYS B C 1
ATOM 4324 O O . LYS B 1 206 ? -18.078 -17.047 7.645 1 73 206 LYS B O 1
ATOM 4329 N N . ARG B 1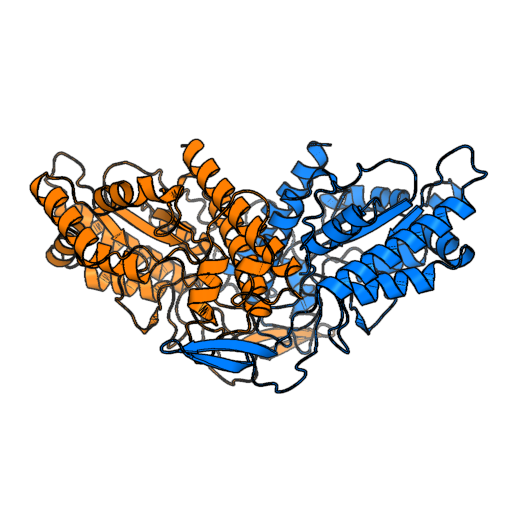 207 ? -17.094 -15.07 8.203 1 71.06 207 ARG B N 1
ATOM 4330 C CA . ARG B 1 207 ? -16 -15.797 8.852 1 71.06 207 ARG B CA 1
ATOM 4331 C C . ARG B 1 207 ? -16.016 -15.586 10.359 1 71.06 207 ARG B C 1
ATOM 4333 O O . ARG B 1 207 ? -15.891 -14.453 10.836 1 71.06 207 ARG B O 1
ATOM 4340 N N . PRO B 1 208 ? -16.391 -16.578 11.031 1 57.47 208 PRO B N 1
ATOM 4341 C CA . PRO B 1 208 ? -16.625 -16.453 12.469 1 57.47 208 PRO B CA 1
ATOM 4342 C C . PRO B 1 208 ? -15.352 -16.125 13.242 1 57.47 208 PRO B C 1
ATOM 4344 O O . PRO B 1 208 ? -15.398 -15.406 14.242 1 57.47 208 PRO B O 1
ATOM 4347 N N . TYR B 1 209 ? -14.234 -16.766 12.852 1 57.06 209 TYR B N 1
ATOM 4348 C CA . TYR B 1 209 ? -13.102 -16.688 13.758 1 57.06 209 TYR B CA 1
ATOM 4349 C C . TYR B 1 209 ? -11.922 -15.992 13.094 1 57.06 209 TYR B C 1
ATOM 4351 O O . TYR B 1 209 ? -11.664 -16.188 11.898 1 57.06 209 TYR B O 1
ATOM 4359 N N . ASN B 1 210 ? -11.312 -15.086 13.867 1 59.94 210 ASN B N 1
ATOM 4360 C CA . ASN B 1 210 ? -10.023 -14.484 13.547 1 59.94 210 ASN B CA 1
ATOM 4361 C C . ASN B 1 210 ? -10.141 -13.523 12.367 1 59.94 210 ASN B C 1
ATOM 4363 O O . ASN B 1 210 ? -9.219 -13.406 11.562 1 59.94 210 ASN B O 1
ATOM 4367 N N . SER B 1 211 ? -11.508 -13.109 12.328 1 68.06 211 SER B N 1
ATOM 4368 C CA . SER B 1 211 ? -11.688 -12.141 11.25 1 68.06 211 SER B CA 1
ATOM 4369 C C . SER B 1 211 ? -11.516 -10.711 11.758 1 68.06 211 SER B C 1
ATOM 4371 O O . SER B 1 211 ? -11.875 -10.406 12.898 1 68.06 211 SER B O 1
ATOM 4373 N N . PRO B 1 212 ? -10.984 -9.969 10.945 1 70.88 212 PRO B N 1
ATOM 4374 C CA . PRO B 1 212 ? -10.844 -8.57 11.352 1 70.88 212 PRO B CA 1
ATOM 4375 C C . PRO B 1 212 ? -12.188 -7.84 11.422 1 70.88 212 PRO B C 1
ATOM 4377 O O . PRO B 1 212 ? -13.164 -8.289 10.82 1 70.88 212 PRO B O 1
ATOM 4380 N N . GLY B 1 213 ? -12.188 -6.844 12.25 1 78.44 213 GLY B N 1
ATOM 4381 C CA . GLY B 1 213 ? -13.344 -5.961 12.219 1 78.44 213 GLY B CA 1
ATOM 4382 C C . GLY B 1 213 ? -13.539 -5.293 10.867 1 78.44 213 GLY B C 1
ATOM 4383 O O . GLY B 1 213 ? -12.617 -5.242 10.055 1 78.44 213 GLY B O 1
ATOM 4384 N N . MET B 1 214 ? -14.695 -4.793 10.633 1 81.69 214 MET B N 1
ATOM 4385 C CA . MET B 1 214 ? -15.07 -4.277 9.32 1 81.69 214 MET B CA 1
ATOM 4386 C C . MET B 1 214 ? -14.242 -3.047 8.969 1 81.69 214 MET B C 1
ATOM 4388 O O . MET B 1 214 ? -13.844 -2.875 7.816 1 81.69 214 MET B O 1
ATOM 4392 N N . VAL B 1 215 ? -14.031 -2.207 9.906 1 83.31 215 VAL B N 1
ATOM 4393 C CA . VAL B 1 215 ? -13.273 -0.989 9.641 1 83.31 215 VAL B CA 1
ATOM 4394 C C . VAL B 1 215 ? -11.812 -1.338 9.359 1 83.31 215 VAL B C 1
ATOM 4396 O O . VAL B 1 215 ? -11.234 -0.87 8.383 1 83.31 215 VAL B O 1
ATOM 4399 N N . TYR B 1 216 ? -11.352 -2.176 10.156 1 84.56 216 TYR B N 1
ATOM 4400 C CA . TYR B 1 216 ? -9.984 -2.641 9.953 1 84.56 216 TYR B CA 1
ATOM 4401 C C . TYR B 1 216 ? -9.836 -3.332 8.602 1 84.56 216 TYR B C 1
ATOM 4403 O O . TYR B 1 216 ? -8.898 -3.061 7.852 1 84.56 216 TYR B O 1
ATOM 4411 N N . ALA B 1 217 ? -10.742 -4.184 8.391 1 87.94 217 ALA B N 1
ATOM 4412 C CA . ALA B 1 217 ? -10.711 -4.914 7.125 1 87.94 217 ALA B CA 1
ATOM 4413 C C . ALA B 1 217 ? -10.773 -3.955 5.938 1 87.94 217 ALA B C 1
ATOM 4415 O O . ALA B 1 217 ? -10.039 -4.121 4.961 1 87.94 217 ALA B O 1
ATOM 4416 N N . SER B 1 218 ? -11.609 -2.99 6.023 1 90.44 218 SER B N 1
ATOM 4417 C CA . SER B 1 218 ? -11.727 -2.014 4.945 1 90.44 218 SER B CA 1
ATOM 4418 C C . SER B 1 218 ? -10.406 -1.295 4.703 1 90.44 218 SER B C 1
ATOM 4420 O O . SER B 1 218 ? -9.992 -1.106 3.557 1 90.44 218 SER B O 1
ATOM 4422 N N . HIS B 1 219 ? -9.781 -0.926 5.746 1 91.06 219 HIS B N 1
ATOM 4423 C CA . HIS B 1 219 ? -8.5 -0.238 5.637 1 91.06 219 HIS B CA 1
ATOM 4424 C C . HIS B 1 219 ? -7.426 -1.166 5.086 1 91.06 219 HIS B C 1
ATOM 4426 O O . HIS B 1 219 ? -6.637 -0.767 4.223 1 91.06 219 HIS B O 1
ATOM 4432 N N . LEU B 1 220 ? -7.406 -2.326 5.605 1 90.94 220 LEU B N 1
ATOM 4433 C CA . LEU B 1 220 ? -6.457 -3.334 5.145 1 90.94 220 LEU B CA 1
ATOM 4434 C C . LEU B 1 220 ? -6.605 -3.576 3.646 1 90.94 220 LEU B C 1
ATOM 4436 O O . LEU B 1 220 ? -5.621 -3.51 2.904 1 90.94 220 LEU B O 1
ATOM 4440 N N . TYR B 1 221 ? -7.781 -3.801 3.229 1 95 221 TYR B N 1
ATOM 4441 C CA . TYR B 1 221 ? -8.031 -4.129 1.83 1 95 221 TYR B CA 1
ATOM 4442 C C . TYR B 1 221 ? -7.801 -2.916 0.937 1 95 221 TYR B C 1
ATOM 4444 O O . TYR B 1 221 ? -7.32 -3.049 -0.192 1 95 221 TYR B O 1
ATOM 4452 N N . THR B 1 222 ? -8.133 -1.744 1.44 1 96.25 222 THR B N 1
ATOM 4453 C CA . THR B 1 222 ? -7.82 -0.523 0.707 1 96.25 222 THR B CA 1
ATOM 4454 C C . THR B 1 222 ? -6.32 -0.417 0.453 1 96.25 222 THR B C 1
ATOM 4456 O O . THR B 1 222 ? -5.891 -0.14 -0.67 1 96.25 222 THR B O 1
ATOM 4459 N N . SER B 1 223 ? -5.574 -0.638 1.461 1 95 223 SER B N 1
ATOM 4460 C CA . SER B 1 223 ? -4.117 -0.568 1.354 1 95 223 SER B CA 1
ATOM 4461 C C . SER B 1 223 ? -3.592 -1.562 0.324 1 95 223 SER B C 1
ATOM 4463 O O . SER B 1 223 ? -2.729 -1.224 -0.488 1 95 223 SER B O 1
ATOM 4465 N N . LEU B 1 224 ? -4.109 -2.695 0.372 1 96.88 224 LEU B N 1
ATOM 4466 C CA . LEU B 1 224 ? -3.639 -3.742 -0.528 1 96.88 224 LEU B CA 1
ATOM 4467 C C . LEU B 1 224 ? -4.113 -3.488 -1.955 1 96.88 224 LEU B C 1
ATOM 4469 O O . LEU B 1 224 ? -3.414 -3.824 -2.914 1 96.88 224 LEU B O 1
ATOM 4473 N N . LEU B 1 225 ? -5.289 -2.908 -2.098 1 98.44 225 LEU B N 1
ATOM 4474 C CA . LEU B 1 225 ? -5.715 -2.479 -3.426 1 98.44 225 LEU B CA 1
ATOM 4475 C C . LEU B 1 225 ? -4.738 -1.462 -4.008 1 98.44 225 LEU B C 1
ATOM 4477 O O . LEU B 1 225 ? -4.418 -1.513 -5.195 1 98.44 225 LEU B O 1
ATOM 4481 N N . LYS B 1 226 ? -4.305 -0.598 -3.193 1 97.94 226 LYS B N 1
ATOM 4482 C CA . LYS B 1 226 ? -3.346 0.406 -3.65 1 97.94 226 LYS B CA 1
ATOM 4483 C C . LYS B 1 226 ? -2.031 -0.241 -4.074 1 97.94 226 LYS B C 1
ATOM 4485 O O . LYS B 1 226 ? -1.437 0.152 -5.082 1 97.94 226 LYS B O 1
ATOM 4490 N N . VAL B 1 227 ? -1.611 -1.197 -3.332 1 97.69 227 VAL B N 1
ATOM 4491 C CA . VAL B 1 227 ? -0.43 -1.965 -3.711 1 97.69 227 VAL B CA 1
ATOM 4492 C C . VAL B 1 227 ? -0.663 -2.637 -5.062 1 97.69 227 VAL B C 1
ATOM 4494 O O . VAL B 1 227 ? 0.166 -2.525 -5.969 1 97.69 227 VAL B O 1
ATOM 4497 N N . MET B 1 228 ? -1.777 -3.256 -5.203 1 98.44 228 MET B N 1
ATOM 4498 C CA . MET B 1 228 ? -2.104 -3.961 -6.441 1 98.44 228 MET B CA 1
ATOM 4499 C C . MET B 1 228 ? -2.166 -2.994 -7.617 1 98.44 228 MET B C 1
ATOM 4501 O O . MET B 1 228 ? -1.714 -3.318 -8.719 1 98.44 228 MET B O 1
ATOM 4505 N N . GLU B 1 229 ? -2.771 -1.892 -7.359 1 98.31 229 GLU B N 1
ATOM 4506 C CA . GLU B 1 229 ? -2.879 -0.884 -8.414 1 98.31 229 GLU B CA 1
ATOM 4507 C C . GLU B 1 229 ? -1.509 -0.537 -8.984 1 98.31 229 GLU B C 1
ATOM 4509 O O . GLU B 1 229 ? -1.32 -0.542 -10.203 1 98.31 229 GLU B O 1
ATOM 4514 N N . THR B 1 230 ? -0.583 -0.301 -8.133 1 97.94 230 THR B N 1
ATOM 4515 C CA . THR B 1 230 ? 0.754 0.073 -8.586 1 97.94 230 THR B CA 1
ATOM 4516 C C . THR B 1 230 ? 1.434 -1.098 -9.289 1 97.94 230 THR B C 1
ATOM 4518 O O . THR B 1 230 ? 2.184 -0.901 -10.25 1 97.94 230 THR B O 1
ATOM 4521 N N . GLN B 1 231 ? 1.221 -2.279 -8.805 1 97.38 231 GLN B N 1
ATOM 4522 C CA . GLN B 1 231 ? 1.805 -3.457 -9.438 1 97.38 231 GLN B CA 1
ATOM 4523 C C . GLN B 1 231 ? 1.267 -3.646 -10.852 1 97.38 231 GLN B C 1
ATOM 4525 O O . GLN B 1 231 ? 2.027 -3.943 -11.781 1 97.38 231 GLN B O 1
ATOM 4530 N N . ILE B 1 232 ? -0.018 -3.43 -11.023 1 97.44 232 ILE B N 1
ATOM 4531 C CA . ILE B 1 232 ? -0.651 -3.568 -12.328 1 97.44 232 ILE B CA 1
ATOM 4532 C C . ILE B 1 232 ? -0.127 -2.488 -13.273 1 97.44 232 ILE B C 1
ATOM 4534 O O . ILE B 1 232 ? 0.212 -2.771 -14.43 1 97.44 232 ILE B O 1
ATOM 4538 N N . LEU B 1 233 ? 0.033 -1.292 -12.766 1 95.19 233 LEU B N 1
ATOM 4539 C CA . LEU B 1 233 ? 0.489 -0.171 -13.578 1 95.19 233 LEU B CA 1
ATOM 4540 C C . LEU B 1 233 ? 1.949 -0.349 -13.984 1 95.19 233 LEU B C 1
ATOM 4542 O O . LEU B 1 233 ? 2.383 0.173 -15.008 1 95.19 233 LEU B O 1
ATOM 4546 N N . ARG B 1 234 ? 2.615 -1.08 -13.188 1 94.75 234 ARG B N 1
ATOM 4547 C CA . ARG B 1 234 ? 4.035 -1.278 -13.453 1 94.75 234 ARG B CA 1
ATOM 4548 C C . ARG B 1 234 ? 4.25 -2.314 -14.547 1 94.75 234 ARG B C 1
ATOM 4550 O O . ARG B 1 234 ? 5.262 -2.285 -15.25 1 94.75 234 ARG B O 1
ATOM 4557 N N . PHE B 1 235 ? 3.355 -3.186 -14.617 1 95.19 235 PHE B N 1
ATOM 4558 C CA . PHE B 1 235 ? 3.479 -4.25 -15.609 1 95.19 235 PHE B CA 1
ATOM 4559 C C . PHE B 1 235 ? 2.238 -4.316 -16.484 1 95.19 235 PHE B C 1
ATOM 4561 O O . PHE B 1 235 ? 1.609 -5.371 -16.609 1 95.19 235 PHE B O 1
ATOM 4568 N N . PRO B 1 236 ? 2.006 -3.262 -17.156 1 94.56 236 PRO B N 1
ATOM 4569 C CA . PRO B 1 236 ? 0.775 -3.209 -17.953 1 94.56 236 PRO B CA 1
ATOM 4570 C C . PRO B 1 236 ? 0.749 -4.246 -19.078 1 94.56 236 PRO B C 1
ATOM 4572 O O . PRO B 1 236 ? -0.305 -4.816 -19.375 1 94.56 236 PRO B O 1
ATOM 4575 N N . ASP B 1 237 ? 1.883 -4.52 -19.688 1 94.38 237 ASP B N 1
ATOM 4576 C CA . ASP B 1 237 ? 1.956 -5.441 -20.812 1 94.38 237 ASP B CA 1
ATOM 4577 C C . ASP B 1 237 ? 1.718 -6.883 -20.375 1 94.38 237 ASP B C 1
ATOM 4579 O O . ASP B 1 237 ? 1.459 -7.758 -21.188 1 94.38 237 ASP B O 1
ATOM 4583 N N . GLN B 1 238 ? 1.819 -7.078 -19.078 1 95.44 238 GLN B N 1
ATOM 4584 C CA . GLN B 1 238 ? 1.666 -8.43 -18.562 1 95.44 238 GLN B CA 1
ATOM 4585 C C . GLN B 1 238 ? 0.246 -8.664 -18.062 1 95.44 238 GLN B C 1
ATOM 4587 O O . GLN B 1 238 ? -0.091 -9.773 -17.625 1 95.44 238 GLN B O 1
ATOM 4592 N N . THR B 1 239 ? -0.582 -7.645 -18.172 1 95.12 239 THR B N 1
ATOM 4593 C CA . THR B 1 239 ? -1.972 -7.801 -17.75 1 95.12 239 THR B CA 1
ATOM 4594 C C . THR B 1 239 ? -2.764 -8.578 -18.797 1 95.12 239 THR B C 1
ATOM 4596 O O . THR B 1 239 ? -2.934 -8.117 -19.922 1 95.12 239 THR B O 1
ATOM 4599 N N . ARG B 1 240 ? -3.297 -9.68 -18.391 1 92.62 240 ARG B N 1
ATOM 4600 C CA . ARG B 1 240 ? -3.971 -10.562 -19.344 1 92.62 240 ARG B CA 1
ATOM 4601 C C . ARG B 1 240 ? -5.48 -10.344 -19.312 1 92.62 240 ARG B C 1
ATOM 4603 O O . ARG B 1 240 ? -6.148 -10.469 -20.344 1 92.62 240 ARG B O 1
ATOM 4610 N N . ALA B 1 241 ? -5.984 -10.109 -18.141 1 92.75 241 ALA B N 1
ATOM 4611 C CA . ALA B 1 241 ? -7.43 -9.945 -18.016 1 92.75 241 ALA B CA 1
ATOM 4612 C C . ALA B 1 241 ? -7.797 -9.289 -16.688 1 92.75 241 ALA B C 1
ATOM 4614 O O . ALA B 1 241 ? -7.027 -9.352 -15.719 1 92.75 241 ALA B O 1
ATOM 4615 N N . CYS B 1 242 ? -8.891 -8.656 -16.672 1 93.31 242 CYS B N 1
ATOM 4616 C CA . CYS B 1 242 ? -9.539 -8.086 -15.484 1 93.31 242 CYS B CA 1
ATOM 4617 C C . CYS B 1 242 ? -11 -8.531 -15.398 1 93.31 242 CYS B C 1
ATOM 4619 O O . CYS B 1 242 ? -11.805 -8.211 -16.281 1 93.31 242 CYS B O 1
ATOM 4621 N N . PHE B 1 243 ? -11.312 -9.281 -14.383 1 91.19 243 PHE B N 1
ATOM 4622 C CA . PHE B 1 243 ? -12.703 -9.719 -14.336 1 91.19 243 PHE B CA 1
ATOM 4623 C C . PHE B 1 243 ? -13.164 -9.938 -12.898 1 91.19 243 PHE B C 1
ATOM 4625 O O . PHE B 1 243 ? -12.336 -10.023 -11.984 1 91.19 243 PHE B O 1
ATOM 4632 N N . GLY B 1 244 ? -14.422 -9.906 -12.656 1 89.75 244 GLY B N 1
ATOM 4633 C CA . GLY B 1 244 ? -15.078 -10.258 -11.406 1 89.75 244 GLY B CA 1
ATOM 4634 C C . GLY B 1 244 ? -16.078 -11.398 -11.555 1 89.75 244 GLY B C 1
ATOM 4635 O O . GLY B 1 244 ? -16.891 -11.391 -12.477 1 89.75 244 GLY B O 1
ATOM 4636 N N . PHE B 1 245 ? -15.977 -12.328 -10.68 1 84.88 245 PHE B N 1
ATOM 4637 C CA . PHE B 1 245 ? -16.875 -13.461 -10.758 1 84.88 245 PHE B CA 1
ATOM 4638 C C . PHE B 1 245 ? -18.297 -13.047 -10.398 1 84.88 245 PHE B C 1
ATOM 4640 O O . PHE B 1 245 ? -19.266 -13.648 -10.875 1 84.88 245 PHE B O 1
ATOM 4647 N N . PHE B 1 246 ? -18.391 -11.977 -9.633 1 71.31 246 PHE B N 1
ATOM 4648 C CA . PHE B 1 246 ? -19.672 -11.711 -8.977 1 71.31 246 PHE B CA 1
ATOM 4649 C C . PHE B 1 246 ? -20.219 -10.352 -9.391 1 71.31 246 PHE B C 1
ATOM 4651 O O . PHE B 1 246 ? -21.188 -9.867 -8.812 1 71.31 246 PHE B O 1
ATOM 4658 N N . ASP B 1 247 ? -19.438 -9.648 -10.219 1 65 247 ASP B N 1
ATOM 4659 C CA . ASP B 1 247 ? -19.844 -8.297 -10.586 1 65 247 ASP B CA 1
ATOM 4660 C C . ASP B 1 247 ? -20.75 -8.32 -11.82 1 65 247 ASP B C 1
ATOM 4662 O O . ASP B 1 247 ? -20.609 -9.195 -12.68 1 65 247 ASP B O 1
ATOM 4666 N N . HIS B 1 248 ? -21.797 -7.609 -11.727 1 55.31 248 HIS B N 1
ATOM 4667 C CA . HIS B 1 248 ? -22.734 -7.516 -12.828 1 55.31 248 HIS B CA 1
ATOM 4668 C C . HIS B 1 248 ? -22.047 -7.066 -14.109 1 55.31 248 HIS B C 1
ATOM 4670 O O . HIS B 1 248 ? -22.406 -7.516 -15.203 1 55.31 248 HIS B O 1
ATOM 4676 N N . GLN B 1 249 ? -21.297 -6.066 -13.969 1 51.06 249 GLN B N 1
ATOM 4677 C CA . GLN B 1 249 ? -20.688 -5.508 -15.18 1 51.06 249 GLN B CA 1
ATOM 4678 C C . GLN B 1 249 ? -19.609 -6.438 -15.727 1 51.06 249 GLN B C 1
ATOM 4680 O O . GLN B 1 249 ? -19.5 -6.617 -16.938 1 51.06 249 GLN B O 1
ATOM 4685 N N . GLY B 1 250 ? -18.75 -6.926 -14.914 1 51.91 250 GLY B N 1
ATOM 4686 C CA . GLY B 1 250 ? -17.578 -7.695 -15.305 1 51.91 250 GLY B CA 1
ATOM 4687 C C . GLY B 1 250 ? -17.906 -9.133 -15.664 1 51.91 250 GLY B C 1
ATOM 4688 O O . GLY B 1 250 ? -17.031 -9.883 -16.094 1 51.91 250 GLY B O 1
ATOM 4689 N N . ALA B 1 251 ? -19.234 -9.461 -15.359 1 52.38 251 ALA B N 1
ATOM 4690 C CA . ALA B 1 251 ? -19.641 -10.859 -15.445 1 52.38 251 ALA B CA 1
ATOM 4691 C C . ALA B 1 251 ? -19.609 -11.352 -16.891 1 52.38 251 ALA B C 1
ATOM 4693 O O . ALA B 1 251 ? -19.375 -12.539 -17.141 1 52.38 251 ALA B O 1
ATOM 4694 N N . ALA B 1 252 ? -19.734 -10.406 -17.688 1 56.94 252 ALA B N 1
ATOM 4695 C CA . ALA B 1 252 ? -20.047 -11.008 -18.984 1 56.94 252 ALA B CA 1
ATOM 4696 C C . ALA B 1 252 ? -18.797 -11.648 -19.594 1 56.94 252 ALA B C 1
ATOM 4698 O O . ALA B 1 252 ? -18.906 -12.578 -20.406 1 56.94 252 ALA B O 1
ATOM 4699 N N . GLU B 1 253 ? -17.672 -11.297 -18.969 1 75 253 GLU B N 1
ATOM 4700 C CA . GLU B 1 253 ? -16.594 -11.758 -19.844 1 75 253 GLU B CA 1
ATOM 4701 C C . GLU B 1 253 ? -15.648 -12.703 -19.125 1 75 253 GLU B C 1
ATOM 4703 O O . GLU B 1 253 ? -14.75 -13.281 -19.734 1 75 253 GLU B O 1
ATOM 4708 N N . TRP B 1 254 ? -16.109 -13.047 -17.859 1 86.69 254 TRP B N 1
ATOM 4709 C CA . TRP B 1 254 ? -15.109 -13.852 -17.156 1 86.69 254 TRP B CA 1
ATOM 4710 C C . TRP B 1 254 ? -15.156 -15.305 -17.625 1 86.69 254 TRP B C 1
ATOM 4712 O O . TRP B 1 254 ? -14.125 -15.969 -17.703 1 86.69 254 TRP B O 1
ATOM 4722 N N . GLN B 1 255 ? -16.297 -15.773 -18.031 1 88.38 255 GLN B N 1
ATOM 4723 C CA . GLN B 1 255 ? -16.438 -17.172 -18.422 1 88.38 255 GLN B CA 1
ATOM 4724 C C . GLN B 1 255 ? -15.648 -17.453 -19.688 1 88.38 255 GLN B C 1
ATOM 4726 O O . GLN B 1 255 ? -14.867 -18.422 -19.734 1 88.38 255 GLN B O 1
ATOM 4731 N N . THR B 1 256 ? -15.859 -16.578 -20.641 1 88.81 256 THR B N 1
ATOM 4732 C CA . THR B 1 256 ? -15.125 -16.766 -21.875 1 88.81 256 THR B CA 1
ATOM 4733 C C . THR B 1 256 ? -13.625 -16.641 -21.656 1 88.81 256 THR B C 1
ATOM 4735 O O . THR B 1 256 ? -12.836 -17.406 -22.219 1 88.81 256 THR B O 1
ATOM 4738 N N . THR B 1 257 ? -13.281 -15.766 -20.828 1 90.12 257 THR B N 1
ATOM 4739 C CA . THR B 1 257 ? -11.875 -15.539 -20.516 1 90.12 257 THR B CA 1
ATOM 4740 C C . THR B 1 257 ? -11.25 -16.781 -19.891 1 90.12 257 THR B C 1
ATOM 4742 O O . THR B 1 257 ? -10.188 -17.234 -20.312 1 90.12 257 THR B O 1
ATOM 4745 N N . LEU B 1 258 ? -11.938 -17.344 -18.938 1 92.88 258 LEU B N 1
ATOM 4746 C CA . LEU B 1 258 ? -11.398 -18.5 -18.234 1 92.88 258 LEU B CA 1
ATOM 4747 C C . LEU B 1 258 ? -11.406 -19.734 -19.125 1 92.88 258 LEU B C 1
ATOM 4749 O O . LEU B 1 258 ? -10.469 -20.547 -19.094 1 92.88 258 LEU B O 1
ATOM 4753 N N . ARG B 1 259 ? -12.477 -19.828 -19.844 1 93.38 259 ARG B N 1
ATOM 4754 C CA . ARG B 1 259 ? -12.578 -20.938 -20.781 1 93.38 259 ARG B CA 1
ATOM 4755 C C . ARG B 1 259 ? -11.383 -20.969 -21.734 1 93.38 259 ARG B C 1
ATOM 4757 O O . ARG B 1 259 ? -10.672 -21.969 -21.828 1 93.38 259 ARG B O 1
ATOM 4764 N N . ASP B 1 260 ? -11.109 -19.844 -22.328 1 90.88 260 ASP B N 1
ATOM 4765 C CA . ASP B 1 260 ? -10.039 -19.75 -23.312 1 90.88 260 ASP B CA 1
ATOM 4766 C C . ASP B 1 260 ? -8.672 -19.828 -22.656 1 90.88 260 ASP B C 1
ATOM 4768 O O . ASP B 1 260 ? -7.742 -20.438 -23.188 1 90.88 260 ASP B O 1
ATOM 4772 N N . MET B 1 261 ? -8.547 -19.297 -21.547 1 92.31 261 MET B N 1
ATOM 4773 C CA . MET B 1 261 ? -7.273 -19.219 -20.828 1 92.31 261 MET B CA 1
ATOM 4774 C C . MET B 1 261 ? -6.801 -20.609 -20.406 1 92.31 261 MET B C 1
ATOM 4776 O O . MET B 1 261 ? -5.605 -20.906 -20.453 1 92.31 261 MET B O 1
ATOM 4780 N N . TRP B 1 262 ? -7.742 -21.406 -20.062 1 95.38 262 TRP B N 1
ATOM 4781 C CA . TRP B 1 262 ? -7.324 -22.656 -19.438 1 95.38 262 TRP B CA 1
ATOM 4782 C C . TRP B 1 262 ? -7.578 -23.844 -20.375 1 95.38 262 TRP B C 1
ATOM 4784 O O . TRP B 1 262 ? -7.758 -24.969 -19.922 1 95.38 262 TRP B O 1
ATOM 4794 N N . GLY B 1 263 ? -7.777 -23.594 -21.672 1 93.94 263 GLY B N 1
ATOM 4795 C CA . GLY B 1 263 ? -7.555 -24.594 -22.703 1 93.94 263 GLY B CA 1
ATOM 4796 C C . GLY B 1 263 ? -8.836 -25.281 -23.172 1 93.94 263 GLY B C 1
ATOM 4797 O O . GLY B 1 263 ? -8.789 -26.266 -23.891 1 93.94 263 GLY B O 1
ATOM 4798 N N . TRP B 1 264 ? -10 -24.75 -22.688 1 94.56 264 TRP B N 1
ATOM 4799 C CA . TRP B 1 264 ? -11.234 -25.312 -23.234 1 94.56 264 TRP B CA 1
ATOM 4800 C C . TRP B 1 264 ? -11.508 -24.781 -24.641 1 94.56 264 TRP B C 1
ATOM 4802 O O . TRP B 1 264 ? -12.289 -23.844 -24.812 1 94.56 264 TRP B O 1
ATOM 4812 N N . THR B 1 265 ? -10.93 -25.375 -25.672 1 89.31 265 THR B N 1
ATOM 4813 C CA . THR B 1 265 ? -10.906 -24.75 -26.984 1 89.31 265 THR B CA 1
ATOM 4814 C C . THR B 1 265 ? -11.781 -25.516 -27.969 1 89.31 265 THR B C 1
ATOM 4816 O O . THR B 1 265 ? -12.203 -24.969 -28.984 1 89.31 265 THR B O 1
ATOM 4819 N N . THR B 1 266 ? -12.016 -26.797 -27.859 1 91.81 266 THR B N 1
ATOM 4820 C CA . THR B 1 266 ? -12.867 -27.562 -28.75 1 91.81 266 THR B CA 1
ATOM 4821 C C . THR B 1 266 ? -14.328 -27.469 -28.328 1 91.81 266 THR B C 1
ATOM 4823 O O . THR B 1 266 ? -14.625 -27.109 -27.188 1 91.81 266 THR B O 1
ATOM 4826 N N . GLN B 1 267 ? -15.156 -27.781 -29.234 1 92.31 267 GLN B N 1
ATOM 4827 C CA . GLN B 1 267 ? -16.578 -27.719 -28.938 1 92.31 267 GLN B CA 1
ATOM 4828 C C . GLN B 1 267 ? -16.938 -28.594 -27.75 1 92.31 267 GLN B C 1
ATOM 4830 O O . GLN B 1 267 ? -17.656 -28.156 -26.844 1 92.31 267 GLN B O 1
ATOM 4835 N N . ASN B 1 268 ? -16.484 -29.797 -27.75 1 93.06 268 ASN B N 1
ATOM 4836 C CA . ASN B 1 268 ? -16.734 -30.703 -26.641 1 93.06 268 ASN B CA 1
ATOM 4837 C C . ASN B 1 268 ? -16.234 -30.125 -25.312 1 93.06 268 ASN B C 1
ATOM 4839 O O . ASN B 1 268 ? -16.891 -30.25 -24.281 1 93.06 268 ASN B O 1
ATOM 4843 N N . GLN B 1 269 ? -15.172 -29.516 -25.328 1 93.56 269 GLN B N 1
ATOM 4844 C CA . GLN B 1 269 ? -14.586 -28.922 -24.141 1 93.56 269 GLN B CA 1
ATOM 4845 C C . GLN B 1 269 ? -15.383 -27.688 -23.688 1 93.56 269 GLN B C 1
ATOM 4847 O O . GLN B 1 269 ? -15.578 -27.484 -22.5 1 93.56 269 GLN B O 1
ATOM 4852 N N . THR B 1 270 ? -15.797 -26.938 -24.625 1 94.19 270 THR B N 1
ATOM 4853 C CA . THR B 1 270 ? -16.609 -25.781 -24.297 1 94.19 270 THR B CA 1
ATOM 4854 C C . THR B 1 270 ? -17.922 -26.203 -23.625 1 94.19 270 THR B C 1
ATOM 4856 O O . THR B 1 270 ? -18.344 -25.594 -22.656 1 94.19 270 THR B O 1
ATOM 4859 N N . ASP B 1 271 ? -18.469 -27.234 -24.141 1 94.44 271 ASP B N 1
ATOM 4860 C CA . ASP B 1 271 ? -19.672 -27.781 -23.531 1 94.44 271 ASP B CA 1
ATOM 4861 C C . ASP B 1 271 ? -19.406 -28.25 -22.109 1 94.44 271 ASP B C 1
ATOM 4863 O O . ASP B 1 271 ? -20.219 -28.031 -21.203 1 94.44 271 ASP B O 1
ATOM 4867 N N . ALA B 1 272 ? -18.344 -28.906 -21.938 1 94.81 272 ALA B N 1
ATOM 4868 C CA . ALA B 1 272 ? -17.953 -29.406 -20.625 1 94.81 272 ALA B CA 1
ATOM 4869 C C . ALA B 1 272 ? -17.734 -28.25 -19.656 1 94.81 272 ALA B C 1
ATOM 4871 O O . ALA B 1 272 ? -18.094 -28.328 -18.484 1 94.81 272 ALA B O 1
ATOM 4872 N N . PHE B 1 273 ? -17.094 -27.219 -20.141 1 95.44 273 PHE B N 1
ATOM 4873 C CA . PHE B 1 273 ? -16.859 -26.031 -19.328 1 95.44 273 PHE B CA 1
ATOM 4874 C C . PHE B 1 273 ? -18.188 -25.438 -18.859 1 95.44 273 PHE B C 1
ATOM 4876 O O . PHE B 1 273 ? -18.359 -25.156 -17.672 1 95.44 273 PHE B O 1
ATOM 4883 N N . ASP B 1 274 ? -19.062 -25.266 -19.812 1 93.75 274 ASP B N 1
ATOM 4884 C CA . ASP B 1 274 ? -20.359 -24.688 -19.484 1 93.75 274 ASP B CA 1
ATOM 4885 C C . ASP B 1 274 ? -21.078 -25.547 -18.453 1 93.75 274 ASP B C 1
ATOM 4887 O O . ASP B 1 274 ? -21.688 -25 -17.516 1 93.75 274 ASP B O 1
ATOM 4891 N N . ALA B 1 275 ? -21.047 -26.828 -18.641 1 93.94 275 ALA B N 1
ATOM 4892 C CA . ALA B 1 275 ? -21.672 -27.75 -17.688 1 93.94 275 ALA B CA 1
ATOM 4893 C C . ALA B 1 275 ? -21.031 -27.609 -16.312 1 93.94 275 ALA B C 1
ATOM 4895 O O . ALA B 1 275 ? -21.719 -27.594 -15.289 1 93.94 275 ALA B O 1
ATOM 4896 N N . PHE B 1 276 ? -19.766 -27.469 -16.281 1 93.81 276 PHE B N 1
ATOM 4897 C CA . PHE B 1 276 ? -19.016 -27.328 -15.047 1 93.81 276 PHE B CA 1
ATOM 4898 C C . PHE B 1 276 ? -19.422 -26.047 -14.32 1 93.81 276 PHE B C 1
ATOM 4900 O O . PHE B 1 276 ? -19.672 -26.062 -13.117 1 93.81 276 PHE B O 1
ATOM 4907 N N . ILE B 1 277 ? -19.422 -24.938 -15.023 1 91.38 277 ILE B N 1
ATOM 4908 C CA . ILE B 1 277 ? -19.766 -23.656 -14.438 1 91.38 277 ILE B CA 1
ATOM 4909 C C . ILE B 1 277 ? -21.203 -23.688 -13.914 1 91.38 277 ILE B C 1
ATOM 4911 O O . ILE B 1 277 ? -21.484 -23.203 -12.82 1 91.38 277 ILE B O 1
ATOM 4915 N N . ARG B 1 278 ? -22.078 -24.234 -14.664 1 89.25 278 ARG B N 1
ATOM 4916 C CA . ARG B 1 278 ? -23.469 -24.328 -14.234 1 89.25 278 ARG B CA 1
ATOM 4917 C C . ARG B 1 278 ? -23.578 -25.094 -12.922 1 89.25 278 ARG B C 1
ATOM 4919 O O . ARG B 1 278 ? -24.422 -24.766 -12.078 1 89.25 278 ARG B O 1
ATOM 4926 N N . ALA B 1 279 ? -22.766 -25.984 -12.711 1 90.88 279 ALA B N 1
ATOM 4927 C CA . ALA B 1 279 ? -22.828 -26.859 -11.539 1 90.88 279 ALA B CA 1
ATOM 4928 C C . ALA B 1 279 ? -22.156 -26.203 -10.336 1 90.88 279 ALA B C 1
ATOM 4930 O O . ALA B 1 279 ? -22.5 -26.5 -9.188 1 90.88 279 ALA B O 1
ATOM 4931 N N . THR B 1 280 ? -21.188 -25.375 -10.531 1 87.69 280 THR B N 1
ATOM 4932 C CA . THR B 1 280 ? -20.297 -24.953 -9.461 1 87.69 280 THR B CA 1
ATOM 4933 C C . THR B 1 280 ? -20.547 -23.5 -9.086 1 87.69 280 THR B C 1
ATOM 4935 O O . THR B 1 280 ? -20.438 -23.109 -7.922 1 87.69 280 THR B O 1
ATOM 4938 N N . TYR B 1 281 ? -20.844 -22.75 -10.086 1 83.5 281 TYR B N 1
ATOM 4939 C CA . TYR B 1 281 ? -20.984 -21.312 -9.859 1 83.5 281 TYR B CA 1
ATOM 4940 C C . TYR B 1 281 ? -22.422 -20.969 -9.453 1 83.5 281 TYR B C 1
ATOM 4942 O O . TYR B 1 281 ? -23.375 -21.344 -10.148 1 83.5 281 TYR B O 1
ATOM 4950 N N . ARG B 1 282 ? -22.516 -20.359 -8.258 1 74.5 282 ARG B N 1
ATOM 4951 C CA . ARG B 1 282 ? -23.781 -19.797 -7.797 1 74.5 282 ARG B CA 1
ATOM 4952 C C . ARG B 1 282 ? -23.688 -18.281 -7.656 1 74.5 282 ARG B C 1
ATOM 4954 O O . ARG B 1 282 ? -22.859 -17.781 -6.906 1 74.5 282 ARG B O 1
ATOM 4961 N N . LYS B 1 283 ? -24.5 -17.688 -8.438 1 66.06 283 LYS B N 1
ATOM 4962 C CA . LYS B 1 283 ? -24.516 -16.219 -8.312 1 66.06 283 LYS B CA 1
ATOM 4963 C C . LYS B 1 283 ? -24.969 -15.797 -6.922 1 66.06 283 LYS B C 1
ATOM 4965 O O . LYS B 1 283 ? -26 -16.266 -6.426 1 66.06 283 LYS B O 1
ATOM 4970 N N . PRO B 1 284 ? -24 -15.094 -6.32 1 61.03 284 PRO B N 1
ATOM 4971 C CA . PRO B 1 284 ? -24.422 -14.68 -4.984 1 61.03 284 PRO B CA 1
ATOM 4972 C C . PRO B 1 284 ? -25.672 -13.781 -5.012 1 61.03 284 PRO B C 1
ATOM 4974 O O . PRO B 1 284 ? -25.875 -13.047 -5.977 1 61.03 284 PRO B O 1
ATOM 4977 N N . SER B 1 285 ? -26.641 -14.047 -4.172 1 55.38 285 SER B N 1
ATOM 4978 C 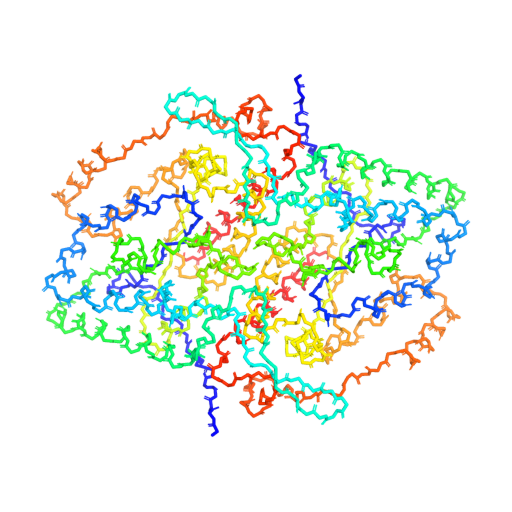CA . SER B 1 285 ? -27.766 -13.141 -3.988 1 55.38 285 SER B CA 1
ATOM 4979 C C . SER B 1 285 ? -27.297 -11.727 -3.664 1 55.38 285 SER B C 1
ATOM 4981 O O . SER B 1 285 ? -26.375 -11.539 -2.857 1 55.38 285 SER B O 1
ATOM 4983 N N . THR B 1 286 ? -27.172 -10.961 -4.754 1 50.5 286 THR B N 1
ATOM 4984 C CA . THR B 1 286 ? -26.672 -9.602 -4.547 1 50.5 286 THR B CA 1
ATOM 4985 C C . THR B 1 286 ? -27.328 -8.984 -3.312 1 50.5 286 THR B C 1
ATOM 4987 O O . THR B 1 286 ? -28.547 -8.914 -3.211 1 50.5 286 THR B O 1
ATOM 4990 N N . PHE B 1 287 ? -26.781 -9.18 -2.318 1 46.44 287 PHE B N 1
ATOM 4991 C CA . PHE B 1 287 ? -27.359 -8.461 -1.182 1 46.44 287 PHE B CA 1
ATOM 4992 C C . PHE B 1 287 ? -27.5 -6.977 -1.49 1 46.44 287 PHE B C 1
ATOM 4994 O O . PHE B 1 287 ? -28.281 -6.277 -0.854 1 46.44 287 PHE B O 1
ATOM 5001 N N . TYR B 1 288 ? -26.453 -6.492 -2.262 1 46.34 288 TYR B N 1
ATOM 5002 C CA . TYR B 1 288 ? -26.5 -5.043 -2.402 1 46.34 288 TYR B CA 1
ATOM 5003 C C . TYR B 1 288 ? -26.906 -4.645 -3.818 1 46.34 288 TYR B C 1
ATOM 5005 O O . TYR B 1 288 ? -26.453 -5.246 -4.793 1 46.34 288 TYR B O 1
ATOM 5013 N N . ARG B 1 289 ? -28.141 -4.516 -3.945 1 39.06 289 ARG B N 1
ATOM 5014 C CA . ARG B 1 289 ? -28.547 -3.914 -5.215 1 39.06 289 ARG B CA 1
ATOM 5015 C C . ARG B 1 289 ? -27.688 -2.691 -5.531 1 39.06 289 ARG B C 1
ATOM 5017 O O . ARG B 1 289 ? -27.578 -1.772 -4.719 1 39.06 289 ARG B O 1
ATOM 5024 N N . SER B 1 290 ? -26.562 -2.844 -6.297 1 39.19 290 SER B N 1
ATOM 5025 C CA . SER B 1 290 ? -25.703 -1.793 -6.84 1 39.19 290 SER B CA 1
ATOM 5026 C C . SER B 1 290 ? -26.531 -0.622 -7.359 1 39.19 290 SER B C 1
ATOM 5028 O O . SER B 1 290 ? -26.906 -0.592 -8.531 1 39.19 290 SER B O 1
ATOM 5030 N N . THR B 1 291 ? -27.609 -0.242 -6.816 1 33.19 291 THR B N 1
ATOM 5031 C CA . THR B 1 291 ? -27.938 0.972 -7.555 1 33.19 291 THR B CA 1
ATOM 5032 C C . THR B 1 291 ? -26.719 1.879 -7.68 1 33.19 291 THR B C 1
ATOM 5034 O O . THR B 1 291 ? -25.875 1.908 -6.789 1 33.19 291 THR B O 1
ATOM 5037 N N . SER B 1 292 ? -26.516 2.463 -8.859 1 33.97 292 SER B N 1
ATOM 5038 C CA . SER B 1 292 ? -25.406 3.314 -9.281 1 33.97 292 SER B CA 1
ATOM 5039 C C . SER B 1 292 ? -24.719 3.969 -8.086 1 33.97 292 SER B C 1
ATOM 5041 O O . SER B 1 292 ? -23.516 3.828 -7.895 1 33.97 292 SER B O 1
ATOM 5043 N N . ASP B 1 293 ? -24.828 5.348 -8.016 1 38.09 293 ASP B N 1
ATOM 5044 C CA . ASP B 1 293 ? -24.125 6.473 -7.402 1 38.09 293 ASP B CA 1
ATOM 5045 C C . ASP B 1 293 ? -24.172 6.391 -5.879 1 38.09 293 ASP B C 1
ATOM 5047 O O . ASP B 1 293 ? -23.328 6.953 -5.191 1 38.09 293 ASP B O 1
ATOM 5051 N N . ASN B 1 294 ? -25.422 6.223 -5.281 1 36.28 294 ASN B N 1
ATOM 5052 C CA . ASN B 1 294 ? -25.75 6.535 -3.898 1 36.28 294 ASN B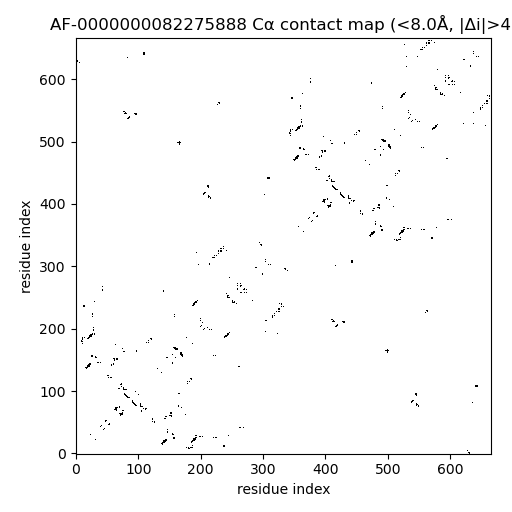 CA 1
ATOM 5053 C C . ASN B 1 294 ? -25.766 5.285 -3.025 1 36.28 294 ASN B C 1
ATOM 5055 O O . ASN B 1 294 ? -26.656 4.445 -3.148 1 36.28 294 ASN B O 1
ATOM 5059 N N . ILE B 1 295 ? -24.719 4.629 -2.721 1 42.78 295 ILE B N 1
ATOM 5060 C CA . ILE B 1 295 ? -24.734 3.66 -1.628 1 42.78 295 ILE B CA 1
ATOM 5061 C C . ILE B 1 295 ? -25.75 4.078 -0.572 1 42.78 295 ILE B C 1
ATOM 5063 O O . ILE B 1 295 ? -25.594 5.117 0.073 1 42.78 295 ILE B O 1
ATOM 5067 N N . VAL B 1 296 ? -26.969 3.768 -0.706 1 39.41 296 VAL B N 1
ATOM 5068 C CA . VAL B 1 296 ? -27.984 4.07 0.295 1 39.41 296 VAL B CA 1
ATOM 5069 C C . VAL B 1 296 ? -27.609 3.408 1.621 1 39.41 296 VAL B C 1
ATOM 5071 O O . VAL B 1 296 ? -27.203 2.244 1.651 1 39.41 296 VAL B O 1
ATOM 5074 N N . ALA B 1 297 ? -27.516 4.145 2.697 1 43.03 297 ALA B N 1
ATOM 5075 C CA . ALA B 1 297 ? -27.234 3.84 4.098 1 43.03 297 ALA B CA 1
ATOM 5076 C C . ALA B 1 297 ? -27.906 2.529 4.52 1 43.03 297 ALA B C 1
ATOM 5078 O O . ALA B 1 297 ? -27.312 1.737 5.254 1 43.03 297 ALA B O 1
ATOM 5079 N N . GLU B 1 298 ? -29.031 2.389 4.109 1 42.41 298 GLU B N 1
ATOM 5080 C CA . GLU B 1 298 ? -29.844 1.27 4.594 1 42.41 298 GLU B CA 1
ATOM 5081 C C . GLU B 1 298 ? -29.266 -0.065 4.133 1 42.41 298 GLU B C 1
ATOM 5083 O O . GLU B 1 298 ? -29.281 -1.046 4.879 1 42.41 298 GLU B O 1
ATOM 5088 N N . GLU B 1 299 ? -28.844 -0.058 2.934 1 47.91 299 GLU B N 1
ATOM 5089 C CA . GLU B 1 299 ? -28.406 -1.304 2.318 1 47.91 299 GLU B CA 1
ATOM 5090 C C . GLU B 1 299 ? -27.016 -1.696 2.82 1 47.91 299 GLU B C 1
ATOM 5092 O O . GLU B 1 299 ? -26.656 -2.877 2.826 1 47.91 299 GLU B O 1
ATOM 5097 N N . VAL B 1 300 ? -26.297 -0.689 3.199 1 54.88 300 VAL B N 1
ATOM 5098 C CA . VAL B 1 300 ? -25 -0.926 3.834 1 54.88 300 VAL B CA 1
ATOM 5099 C C . VAL B 1 300 ? -25.219 -1.365 5.281 1 54.88 300 VAL B C 1
ATOM 5101 O O . VAL B 1 300 ? -24.375 -2.068 5.848 1 54.88 300 VAL B O 1
ATOM 5104 N N . GLU B 1 301 ? -26.5 -1.16 5.711 1 52.91 301 GLU B N 1
ATOM 5105 C CA . GLU B 1 301 ? -26.875 -1.511 7.078 1 52.91 301 GLU B CA 1
ATOM 5106 C C . GLU B 1 301 ? -26.906 -3.025 7.273 1 52.91 301 GLU B C 1
ATOM 5108 O O . GLU B 1 301 ? -27.422 -3.756 6.422 1 52.91 301 GLU B O 1
ATOM 5113 N N . GLY B 1 302 ? -26.141 -3.447 8.039 1 59 302 GLY B N 1
ATOM 5114 C CA . GLY B 1 302 ? -25.969 -4.832 8.445 1 59 302 GLY B CA 1
ATOM 5115 C C . GLY B 1 302 ? -24.625 -5.41 8.039 1 59 302 GLY B C 1
ATOM 5116 O O . GLY B 1 302 ? -24.172 -6.391 8.633 1 59 302 GLY B O 1
ATOM 5117 N N . VAL B 1 303 ? -24.156 -4.707 7 1 64.56 303 VAL B N 1
ATOM 5118 C CA . VAL B 1 303 ? -22.859 -5.246 6.625 1 64.56 303 VAL B CA 1
ATOM 5119 C C . VAL B 1 303 ? -21.75 -4.344 7.172 1 64.56 303 VAL B C 1
ATOM 5121 O O . VAL B 1 303 ? -20.75 -4.832 7.695 1 64.56 303 VAL B O 1
ATOM 5124 N N . PHE B 1 304 ? -22.062 -3.01 6.996 1 77.38 304 PHE B N 1
ATOM 5125 C CA . PHE B 1 304 ? -21.047 -2.049 7.402 1 77.38 304 PHE B CA 1
ATOM 5126 C C . PHE B 1 304 ? -21.641 -0.961 8.281 1 77.38 304 PHE B C 1
ATOM 5128 O O . PHE B 1 304 ? -22.656 -0.354 7.922 1 77.38 304 PHE B O 1
ATOM 5135 N N . PRO B 1 305 ? -21.094 -0.79 9.375 1 77.19 305 PRO B N 1
ATOM 5136 C CA . PRO B 1 305 ? -21.656 0.209 10.289 1 77.19 305 PRO B CA 1
ATOM 5137 C C . PRO B 1 305 ? -21.703 1.608 9.68 1 77.19 305 PRO B C 1
ATOM 5139 O O . PRO B 1 305 ? -20.672 2.1 9.188 1 77.19 305 PRO B O 1
ATOM 5142 N N . ALA B 1 306 ? -22.797 2.273 9.805 1 78.06 306 ALA B N 1
ATOM 5143 C CA . ALA B 1 306 ? -23.031 3.59 9.211 1 78.06 306 ALA B CA 1
ATOM 5144 C C . ALA B 1 306 ? -22.031 4.613 9.75 1 78.06 306 ALA B C 1
ATOM 5146 O O . ALA B 1 306 ? -21.594 5.512 9.023 1 78.06 306 ALA B O 1
ATOM 5147 N N . LYS B 1 307 ? -21.719 4.457 10.938 1 81.69 307 LYS B N 1
ATOM 5148 C CA . LYS B 1 307 ? -20.844 5.426 11.602 1 81.69 307 LYS B CA 1
ATOM 5149 C C . LYS B 1 307 ? -19.438 5.383 11.016 1 81.69 307 LYS B C 1
ATOM 5151 O O . LYS B 1 307 ? -18.625 6.262 11.289 1 81.69 307 LYS B O 1
ATOM 5156 N N . HIS B 1 308 ? -19.156 4.395 10.141 1 85.06 308 HIS B N 1
ATOM 5157 C CA . HIS B 1 308 ? -17.828 4.262 9.562 1 85.06 308 HIS B CA 1
ATOM 5158 C C . HIS B 1 308 ? -17.875 4.316 8.047 1 85.06 308 HIS B C 1
ATOM 5160 O O . HIS B 1 308 ? -16.938 3.887 7.371 1 85.06 308 HIS B O 1
ATOM 5166 N N . ILE B 1 309 ? -18.812 4.895 7.5 1 87.62 309 ILE B N 1
ATOM 5167 C CA . ILE B 1 309 ? -19.062 4.922 6.062 1 87.62 309 ILE B CA 1
ATOM 5168 C C . ILE B 1 309 ? -17.891 5.582 5.344 1 87.62 309 ILE B C 1
ATOM 5170 O O . ILE B 1 309 ? -17.562 5.215 4.211 1 87.62 309 ILE B O 1
ATOM 5174 N N . PRO B 1 310 ? -17.188 6.59 5.918 1 88.94 310 PRO B N 1
ATOM 5175 C CA . PRO B 1 310 ? -16.062 7.188 5.207 1 88.94 310 PRO B CA 1
ATOM 5176 C C . PRO B 1 310 ? -14.984 6.164 4.836 1 88.94 310 PRO B C 1
ATOM 5178 O O . PRO B 1 310 ? -14.391 6.254 3.764 1 88.94 310 PRO B O 1
ATOM 5181 N N . PHE B 1 311 ? -14.805 5.191 5.617 1 89.56 311 PHE B N 1
ATOM 5182 C CA . PHE B 1 311 ? -13.828 4.156 5.305 1 89.56 311 PHE B CA 1
ATOM 5183 C C . PHE B 1 311 ? -14.305 3.285 4.148 1 89.56 311 PHE B C 1
ATOM 5185 O O . PHE B 1 311 ? -13.508 2.861 3.311 1 89.56 311 PHE B O 1
ATOM 5192 N N . LEU B 1 312 ? -15.547 3.029 4.188 1 90.38 312 LEU B N 1
ATOM 5193 C CA . LEU B 1 312 ? -16.109 2.256 3.084 1 90.38 312 LEU B CA 1
ATOM 5194 C C . LEU B 1 312 ? -15.969 3.012 1.768 1 90.38 312 LEU B C 1
ATOM 5196 O O . LEU B 1 312 ? -15.656 2.418 0.734 1 90.38 312 LEU B O 1
ATOM 5200 N N . GLN B 1 313 ? -16.188 4.273 1.834 1 91.38 313 GLN B N 1
ATOM 5201 C CA . GLN B 1 313 ? -16.078 5.094 0.632 1 91.38 313 GLN B CA 1
ATOM 5202 C C . GLN B 1 313 ? -14.656 5.062 0.073 1 91.38 313 GLN B C 1
ATOM 5204 O O . GLN B 1 313 ? -14.461 4.973 -1.142 1 91.38 313 GLN B O 1
ATOM 5209 N N . VAL B 1 314 ? -13.727 5.172 0.944 1 94.31 314 VAL B N 1
ATOM 5210 C CA . VAL B 1 314 ? -12.328 5.094 0.515 1 94.31 314 VAL B CA 1
ATOM 5211 C C . VAL B 1 314 ? -12.062 3.736 -0.125 1 94.31 314 VAL B C 1
ATOM 5213 O O . VAL B 1 314 ? -11.391 3.65 -1.158 1 94.31 314 VAL B O 1
ATOM 5216 N N . PHE B 1 315 ? -12.594 2.703 0.467 1 94.94 315 PHE B N 1
ATOM 5217 C CA . PHE B 1 315 ? -12.445 1.349 -0.051 1 94.94 315 PHE B CA 1
ATOM 5218 C C . PHE B 1 315 ? -13.086 1.223 -1.43 1 94.94 315 PHE B C 1
ATOM 5220 O O . PHE B 1 315 ? -12.469 0.7 -2.359 1 94.94 315 PHE B O 1
ATOM 5227 N N . LEU B 1 316 ? -14.234 1.728 -1.586 1 93.62 316 LEU B N 1
ATOM 5228 C CA . LEU B 1 316 ? -14.945 1.691 -2.855 1 93.62 316 LEU B CA 1
ATOM 5229 C C . LEU B 1 316 ? -14.172 2.43 -3.939 1 93.62 316 LEU B C 1
ATOM 5231 O O . LEU B 1 316 ? -14.039 1.934 -5.062 1 93.62 316 LEU B O 1
ATOM 5235 N N . LYS B 1 317 ? -13.672 3.547 -3.604 1 94.5 317 LYS B N 1
ATOM 5236 C CA . LYS B 1 317 ? -12.906 4.332 -4.57 1 94.5 317 LYS B CA 1
ATOM 5237 C C . LYS B 1 317 ? -11.633 3.607 -4.984 1 94.5 317 LYS B C 1
ATOM 5239 O O . LYS B 1 317 ? -11.273 3.598 -6.164 1 94.5 317 LYS B O 1
ATOM 5244 N N . ALA B 1 318 ? -10.961 3.074 -4.004 1 97.12 318 ALA B N 1
ATOM 5245 C CA . ALA B 1 318 ? -9.758 2.312 -4.316 1 97.12 318 ALA B CA 1
ATOM 5246 C C . ALA B 1 318 ? -10.062 1.161 -5.266 1 97.12 318 ALA B C 1
ATOM 5248 O O . ALA B 1 318 ? -9.281 0.878 -6.18 1 97.12 318 ALA B O 1
ATOM 5249 N N . HIS B 1 319 ? -11.133 0.478 -5.004 1 95.75 319 HIS B N 1
ATOM 5250 C CA . HIS B 1 319 ? -11.586 -0.602 -5.875 1 95.75 319 HIS B CA 1
ATOM 5251 C C . HIS B 1 319 ? -11.766 -0.113 -7.309 1 95.75 319 HIS B C 1
ATOM 5253 O O . HIS B 1 319 ? -11.234 -0.714 -8.242 1 95.75 319 HIS B O 1
ATOM 5259 N N . GLU B 1 320 ? -12.422 0.978 -7.461 1 94.81 320 GLU B N 1
ATOM 5260 C CA . GLU B 1 320 ? -12.672 1.534 -8.789 1 94.81 320 GLU B CA 1
ATOM 5261 C C . GLU B 1 320 ? -11.375 1.918 -9.484 1 94.81 320 GLU B C 1
ATOM 5263 O O . GLU B 1 320 ? -11.203 1.658 -10.68 1 94.81 320 GLU B O 1
ATOM 5268 N N . GLN B 1 321 ? -10.555 2.467 -8.781 1 95.69 321 GLN B N 1
ATOM 5269 C CA . GLN B 1 321 ? -9.281 2.916 -9.344 1 95.69 321 GLN B CA 1
ATOM 5270 C C . GLN B 1 321 ? -8.43 1.731 -9.789 1 95.69 321 GLN B C 1
ATOM 5272 O O . GLN B 1 321 ? -7.781 1.784 -10.836 1 95.69 321 GLN B O 1
ATOM 5277 N N . THR B 1 322 ? -8.391 0.748 -8.953 1 97.12 322 THR B N 1
ATOM 5278 C CA . THR B 1 322 ? -7.621 -0.439 -9.32 1 97.12 322 THR B CA 1
ATOM 5279 C C . THR B 1 322 ? -8.211 -1.103 -10.562 1 97.12 322 THR B C 1
ATOM 5281 O O . THR B 1 322 ? -7.473 -1.539 -11.445 1 97.12 322 THR B O 1
ATOM 5284 N N . LEU B 1 323 ? -9.508 -1.156 -10.586 1 94.56 323 LEU B N 1
ATOM 5285 C CA . LEU B 1 323 ? -10.18 -1.697 -11.766 1 94.56 323 LEU B CA 1
ATOM 5286 C C . LEU B 1 323 ? -9.836 -0.884 -13.008 1 94.56 323 LEU B C 1
ATOM 5288 O O . LEU B 1 323 ? -9.539 -1.45 -14.062 1 94.56 323 LEU B O 1
ATOM 5292 N N . GLU B 1 324 ? -9.844 0.394 -12.891 1 95.06 324 GLU B N 1
ATOM 5293 C CA . GLU B 1 324 ? -9.508 1.271 -14.008 1 95.06 324 GLU B CA 1
ATOM 5294 C C . GLU B 1 324 ? -8.062 1.058 -14.461 1 95.06 324 GLU B C 1
ATOM 5296 O O . GLU B 1 324 ? -7.781 1.027 -15.656 1 95.06 324 GLU B O 1
ATOM 5301 N N . ALA B 1 325 ? -7.199 0.931 -13.492 1 95.25 325 ALA B N 1
ATOM 5302 C CA . ALA B 1 325 ? -5.801 0.666 -13.82 1 95.25 325 ALA B CA 1
ATOM 5303 C C . ALA B 1 325 ? -5.664 -0.616 -14.641 1 95.25 325 ALA B C 1
ATOM 5305 O O . ALA B 1 325 ? -4.91 -0.662 -15.609 1 95.25 325 ALA B O 1
ATOM 5306 N N . CYS B 1 326 ? -6.379 -1.644 -14.219 1 95.69 326 CYS B N 1
ATOM 5307 C CA . CYS B 1 326 ? -6.34 -2.908 -14.945 1 95.69 326 CYS B CA 1
ATOM 5308 C C . CYS B 1 326 ? -6.891 -2.746 -16.359 1 95.69 326 CYS B C 1
ATOM 5310 O O . CYS B 1 326 ? -6.277 -3.199 -17.328 1 95.69 326 CYS B O 1
ATOM 5312 N N . ARG B 1 327 ? -7.977 -2.035 -16.5 1 93.38 327 ARG B N 1
ATOM 5313 C CA . ARG B 1 327 ? -8.609 -1.831 -17.797 1 93.38 327 ARG B CA 1
ATOM 5314 C C . ARG B 1 327 ? -7.711 -1.015 -18.719 1 93.38 327 ARG B C 1
ATOM 5316 O O . ARG B 1 327 ? -7.602 -1.311 -19.922 1 93.38 327 ARG B O 1
ATOM 5323 N N . GLN B 1 328 ? -7.098 -0.032 -18.156 1 93.56 328 GLN B N 1
ATOM 5324 C CA . GLN B 1 328 ? -6.164 0.772 -18.938 1 93.56 328 GLN B CA 1
ATOM 5325 C C . GLN B 1 328 ? -4.996 -0.071 -19.438 1 93.56 328 GLN B C 1
ATOM 5327 O O . GLN B 1 328 ? -4.531 0.109 -20.562 1 93.56 328 GLN B O 1
ATOM 5332 N N . SER B 1 329 ? -4.613 -0.967 -18.594 1 93.06 329 SER B N 1
ATOM 5333 C CA . SER B 1 329 ? -3.51 -1.843 -18.969 1 93.06 329 SER B CA 1
ATOM 5334 C C . SER B 1 329 ? -3.898 -2.756 -20.125 1 93.06 329 SER B C 1
ATOM 5336 O O . SER B 1 329 ? -3.08 -3.037 -21.016 1 93.06 329 SER B O 1
ATOM 5338 N N . LEU B 1 330 ? -5.109 -3.162 -20.172 1 91 330 LEU B N 1
ATOM 5339 C CA . LEU B 1 330 ? -5.586 -4.031 -21.25 1 91 330 LEU B CA 1
ATOM 5340 C C . LEU B 1 330 ? -5.711 -3.268 -22.562 1 91 330 LEU B C 1
ATOM 5342 O O . LEU B 1 330 ? -5.562 -3.85 -23.641 1 91 330 LEU B O 1
ATOM 5346 N N . GLN B 1 331 ? -5.965 -1.983 -22.5 1 88.25 331 GLN B N 1
ATOM 5347 C CA . GLN B 1 331 ? -6.145 -1.167 -23.688 1 88.25 331 GLN B CA 1
ATOM 5348 C C . GLN B 1 331 ? -4.805 -0.822 -24.328 1 88.25 331 GLN B C 1
ATOM 5350 O O . GLN B 1 331 ? -4.746 -0.487 -25.516 1 88.25 331 GLN B O 1
ATOM 5355 N N . ARG B 1 332 ? -3.771 -0.772 -23.625 1 78.25 332 ARG B N 1
ATOM 5356 C CA . ARG B 1 332 ? -2.449 -0.447 -24.156 1 78.25 332 ARG B CA 1
ATOM 5357 C C . ARG B 1 332 ? -1.885 -1.604 -24.969 1 78.25 332 ARG B C 1
ATOM 5359 O O . ARG B 1 332 ? -0.912 -1.433 -25.719 1 78.25 332 ARG B O 1
ATOM 5366 N N . ARG B 1 333 ? -2.482 -2.721 -24.922 1 65.94 333 ARG B N 1
ATOM 5367 C CA . ARG B 1 333 ? -1.99 -3.871 -25.688 1 65.94 333 ARG B CA 1
ATOM 5368 C C . ARG B 1 333 ? -2.488 -3.834 -27.125 1 65.94 333 ARG B C 1
ATOM 5370 O O . ARG B 1 333 ? -3.648 -3.502 -27.375 1 65.94 333 ARG B O 1
#